Protein 7NXR (pdb70)

B-factor: mean 40.26, std 10.06, range [21.98, 93.6]

Secondary structure (DSSP, 8-state):
--EEE--STTSPPEEESS-HHHHHGGGGGS-TTTEEEE--HHHHHHHHHHTT-TT--GGG--GGGGTTS--HHHHHHHHHHHHTTTS-SS--TTPPPHHHHHHHHHHHHHHHHHT-PPP-SHHHHTSSHHHHHHHHHHHHHHHTTT-BS----SSS-SSPPTTS---TTTTTTBHHHHHHHHTT-S--TT-SS-PPP-HHHHHHHHHT-TTS--TTTSTHHHHHHHHHHHHHHHHHHHT----S--HHHHH-TT--HHHHHIIIIIHHHHHH-TT--HHHH-HHHHHHHHHTTTS--SHHHHHHHHHHHHHHHHHHT-----HHHHHHHHHHHHHHHHHHHHHHHSS-HHHHHHHHHHHHH---SHHHHHHHHHHS---EEEE--

Solvent-accessible surface area: 17104 Å² total; per-residue (Å²): 82,93,6,71,1,21,0,55,60,88,32,37,57,6,112,3,99,96,31,3,4,51,85,6,0,56,45,0,23,127,93,98,176,187,35,4,0,9,1,2,38,5,2,70,90,1,2,60,27,1,21,149,46,199,78,5,22,168,73,14,55,29,154,9,14,129,73,92,3,3,14,60,132,0,2,52,18,1,5,69,15,4,16,121,12,6,63,48,70,118,118,44,136,105,27,13,26,5,6,4,0,4,4,0,0,1,2,0,4,55,11,48,95,80,173,50,124,46,15,80,58,34,85,89,0,4,24,102,0,33,44,11,0,63,16,0,15,150,4,8,148,153,14,36,90,118,64,23,5,44,14,46,100,114,82,48,55,8,83,22,75,197,76,4,92,27,50,153,62,7,12,107,96,0,0,0,50,16,4,0,49,118,29,8,4,7,31,55,131,101,22,130,52,196,94,143,86,48,11,2,64,49,0,1,48,53,32,73,25,142,86,11,29,46,2,23,48,14,28,8,0,1,3,3,0,0,14,0,0,0,1,5,2,0,0,29,35,0,17,131,148,107,70,25,1,86,13,101,63,8,27,29,153,109,70,107,31,7,32,50,0,0,91,49,8,3,20,24,5,0,81,94,54,58,111,24,9,4,0,33,0,0,1,0,1,12,1,0,3,4,0,21,22,70,39,37,55,80,88,126,10,10,104,98,9,4,61,96,2,16,69,12,1,16,48,35,32,74,112,129,198,103,145,123,58,40,146,3,58,33,10,3,18,13,6,2,13,31,0,2,0,23,0,16,86,29,193,50,22,7,68,27,0,66,91,8,0,122,120,4,0,77,0,42,32,49,17,0,15,0,2,0,0,0,4,5,0,0,2,41,57,45,76,50,186

Structure (mmCIF, N/CA/C/O backbone):
data_7NXR
#
_entry.id   7NXR
#
_cell.length_a   55.16
_cell.length_b   55.16
_cell.length_c   224.9
_cell.angle_alpha   90
_cell.angle_beta   90
_cell.angle_gamma   120
#
_symmetry.space_group_name_H-M   'P 61'
#
loop_
_entity.id
_entity.type
_entity.pdbx_description
1 polymer 'Capsid vertex component 2'
2 water water
#
loop_
_atom_site.group_PDB
_atom_site.id
_atom_site.type_symbol
_atom_site.label_atom_id
_atom_site.label_alt_id
_atom_site.label_comp_id
_atom_site.label_asym_id
_atom_site.label_entity_id
_atom_site.label_seq_id
_atom_site.pdbx_PDB_ins_code
_atom_site.Cartn_x
_atom_site.Cartn_y
_atom_site.Cartn_z
_atom_site.occupancy
_atom_site.B_iso_or_equiv
_atom_site.auth_seq_id
_atom_site.auth_comp_id
_atom_site.auth_asym_id
_atom_site.auth_atom_id
_atom_site.pdbx_PDB_model_num
ATOM 1 N N . GLY A 1 3 ? -31.184 -9.276 -5.755 1 49.07 105 GLY A N 1
ATOM 2 C CA . GLY A 1 3 ? -31.819 -10.537 -5.387 1 49.54 105 GLY A CA 1
ATOM 3 C C . GLY A 1 3 ? -31.642 -10.906 -3.925 1 49.48 105 GLY A C 1
ATOM 4 O O . GLY A 1 3 ? -30.524 -10.893 -3.411 1 50.1 105 GLY A O 1
ATOM 5 N N . VAL A 1 4 ? -32.73 -11.263 -3.245 1 48.56 106 VAL A N 1
ATOM 6 C CA . VAL A 1 4 ? -32.676 -11.641 -1.835 1 48.29 106 VAL A CA 1
ATOM 7 C C . VAL A 1 4 ? -32.17 -13.09 -1.652 1 46.96 106 VAL A C 1
ATOM 8 O O . VAL A 1 4 ? -32.494 -13.962 -2.46 1 47.46 106 VAL A O 1
ATOM 12 N N . TYR A 1 5 ? -31.343 -13.337 -0.62 1 45.09 107 TYR A N 1
ATOM 13 C CA . TYR A 1 5 ? -30.825 -14.678 -0.318 1 43.82 107 TYR A CA 1
ATOM 14 C C . TYR A 1 5 ? -31.062 -15.057 1.145 1 42.57 107 TYR A C 1
ATOM 15 O O . TYR A 1 5 ? -31.29 -14.189 1.975 1 42.11 107 TYR A O 1
ATOM 24 N N . THR A 1 6 ? -30.991 -16.353 1.46 1 41.85 108 THR A N 1
ATOM 25 C CA . THR A 1 6 ? -31.257 -16.883 2.792 1 41.64 108 THR A CA 1
ATOM 26 C C . THR A 1 6 ? -30.015 -17.37 3.538 1 40.03 108 THR A C 1
ATOM 27 O O . THR A 1 6 ? -29.151 -18.014 2.944 1 39.9 108 THR A O 1
ATOM 31 N N . VAL A 1 7 ? -29.938 -17.07 4.851 1 38.64 109 VAL A N 1
ATOM 32 C CA . VAL A 1 7 ? -28.867 -17.52 5.74 1 37.86 109 VAL A CA 1
ATOM 33 C C . VAL A 1 7 ? -29.437 -18.025 7.076 1 37.56 109 VAL A C 1
ATOM 34 O O . VAL A 1 7 ? -30.478 -17.564 7.537 1 37.37 109 VAL A O 1
ATOM 38 N N . THR A 1 8 ? -28.745 -18.972 7.699 1 37.31 110 THR A N 1
ATOM 39 C CA . THR A 1 8 ? -29.083 -19.451 9.032 1 37.53 110 THR A CA 1
ATOM 40 C C . THR A 1 8 ? -27.781 -19.402 9.807 1 37.26 110 THR A C 1
ATOM 41 O O . THR A 1 8 ? -26.757 -19.9 9.339 1 37.71 110 THR A O 1
ATOM 45 N N . VAL A 1 9 ? -27.794 -18.737 10.947 1 36.69 111 VAL A N 1
ATOM 46 C CA . VAL A 1 9 ? -26.594 -18.518 11.733 1 37.18 111 VAL A CA 1
ATOM 47 C C . VAL A 1 9 ? -26.283 -19.652 12.709 1 37.39 111 VAL A C 1
ATOM 48 O O . VAL A 1 9 ? -25.119 -20.029 12.871 1 37.27 111 VAL A O 1
ATOM 52 N N . TYR A 1 10 ? -27.321 -20.206 13.343 1 37.52 112 TYR A N 1
ATOM 53 C CA . TYR A 1 10 ? -27.145 -21.226 14.366 1 38.43 112 TYR A CA 1
ATOM 54 C C . TYR A 1 10 ? -28.091 -22.422 14.135 1 39.15 112 TYR A C 1
ATOM 55 O O . TYR A 1 10 ? -29.209 -22.224 13.665 1 38.5 112 TYR A O 1
ATOM 64 N N . PRO A 1 11 ? -27.662 -23.672 14.42 1 40.27 113 PRO A N 1
ATOM 65 C CA . PRO A 1 11 ? -28.542 -24.829 14.151 1 41.2 113 PRO A CA 1
ATOM 66 C C . PRO A 1 11 ? -29.877 -24.817 14.898 1 41.84 113 PRO A C 1
ATOM 67 O O . PRO A 1 11 ? -29.926 -24.603 16.109 1 41.49 113 PRO A O 1
ATOM 71 N N . GLY A 1 12 ? -30.956 -25.008 14.144 1 42.57 114 GLY A N 1
ATOM 72 C CA . GLY A 1 12 ? -32.31 -24.977 14.679 1 43.65 114 GLY A CA 1
ATOM 73 C C . GLY A 1 12 ? -32.939 -23.592 14.676 1 44.59 114 GLY A C 1
ATOM 74 O O . GLY A 1 12 ? -34.161 -23.462 14.725 1 45.35 114 GLY A O 1
ATOM 75 N N . ASP A 1 13 ? -32.112 -22.538 14.638 1 44.32 115 ASP A N 1
ATOM 76 C CA . ASP A 1 13 ? -32.58 -21.155 14.639 1 44.2 115 ASP A CA 1
ATOM 77 C C . ASP A 1 13 ? -33.314 -20.782 13.337 1 44.78 115 ASP A C 1
ATOM 78 O O . ASP A 1 13 ? -33.191 -21.495 12.341 1 44.87 115 ASP A O 1
ATOM 83 N N . PRO A 1 14 ? -34.104 -19.684 13.315 1 45.26 116 PRO A N 1
ATOM 84 C CA . PRO A 1 14 ? -34.811 -19.328 12.078 1 45.68 116 PRO A CA 1
ATOM 85 C C . PRO A 1 14 ? -33.88 -18.869 10.959 1 45.92 116 PRO A C 1
ATOM 86 O O . PRO A 1 14 ? -32.762 -18.422 11.204 1 45.8 116 PRO A O 1
ATOM 90 N N . ALA A 1 15 ? -34.34 -19.012 9.724 1 46.12 117 ALA A N 1
ATOM 91 C CA . ALA A 1 15 ? -33.598 -18.552 8.557 1 46.64 117 ALA A CA 1
ATOM 92 C C . ALA A 1 15 ? -33.992 -17.092 8.283 1 46.75 117 ALA A C 1
ATOM 93 O O . ALA A 1 15 ? -35.127 -16.687 8.554 1 47.44 117 ALA A O 1
ATOM 95 N N . PHE A 1 16 ? -33.053 -16.295 7.778 1 45.72 118 PHE A N 1
ATOM 96 C CA . PHE A 1 16 ? -33.322 -14.897 7.461 1 45.25 118 PHE A CA 1
ATOM 97 C C . PHE A 1 16 ? -33.139 -14.643 5.975 1 44.69 118 PHE A C 1
ATOM 98 O O . PHE A 1 16 ? -32.245 -15.213 5.358 1 44.28 118 PHE A O 1
ATOM 106 N N . GLU A 1 17 ? -33.988 -13.798 5.401 1 44.57 119 GLU A N 1
ATOM 107 C CA . GLU A 1 17 ? -33.9 -13.432 3.996 1 45.12 119 GLU A CA 1
ATOM 108 C C . GLU A 1 17 ? -33.321 -12.027 3.978 1 44.85 119 GLU A C 1
ATOM 109 O O . GLU A 1 17 ? -33.894 -11.124 4.579 1 44.67 119 GLU A O 1
ATOM 115 N N . ILE A 1 18 ? -32.126 -11.862 3.401 1 44.54 120 ILE A N 1
ATOM 116 C CA . ILE A 1 18 ? -31.444 -10.571 3.414 1 44.81 120 ILE A CA 1
ATOM 117 C C . ILE A 1 18 ? -31.06 -10.072 2.027 1 44.57 120 ILE A C 1
ATOM 118 O O . ILE A 1 18 ? -30.837 -10.858 1.117 1 44.05 120 ILE A O 1
ATOM 123 N N . GLN A 1 19 ? -30.981 -8.756 1.873 1 45.29 121 GLN A N 1
ATOM 124 C CA . GLN A 1 19 ? -30.601 -8.142 0.606 1 46.33 121 GLN A CA 1
ATOM 125 C C . GLN A 1 19 ? -29.081 -8.051 0.553 1 46.63 121 GLN A C 1
ATOM 126 O O . GLN A 1 19 ? -28.493 -8.411 -0.457 1 47.13 121 GLN A O 1
ATOM 132 N N . AS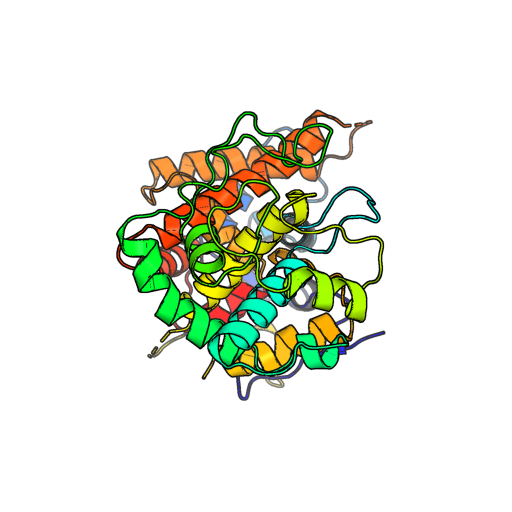P A 1 20 ? -28.435 -7.61 1.649 1 46.06 122 ASP A N 1
ATOM 133 C CA . ASP A 1 20 ? -26.975 -7.523 1.681 1 45.92 122 ASP A CA 1
ATOM 134 C C . ASP A 1 20 ? -26.378 -7.845 3.047 1 45.1 122 ASP A C 1
ATOM 135 O O . ASP A 1 20 ? -25.403 -8.595 3.124 1 46.59 122 ASP A O 1
ATOM 140 N N . SER A 1 21 ? -26.954 -7.301 4.119 1 42.61 123 SER A N 1
ATOM 141 C CA . SER A 1 21 ? -26.404 -7.478 5.454 1 40.88 123 SER A CA 1
ATOM 142 C C . SER A 1 21 ? -27.439 -7.965 6.474 1 39.25 123 SER A C 1
ATOM 143 O O . SER A 1 21 ? -28.509 -7.37 6.587 1 39.17 123 SER A O 1
ATOM 146 N N . LEU A 1 22 ? -27.11 -9.016 7.246 1 37.81 124 LEU A N 1
ATOM 147 C CA . LEU A 1 22 ? -28.02 -9.521 8.275 1 36.69 124 LEU A CA 1
ATOM 148 C C . LEU A 1 22 ? -28.292 -8.485 9.368 1 35.48 124 LEU A C 1
ATOM 149 O O . LEU A 1 22 ? -29.463 -8.195 9.594 1 35.41 124 LEU A O 1
ATOM 154 N N . PRO A 1 23 ? -27.277 -7.868 10.022 1 34.34 125 PRO A N 1
ATOM 155 C CA . PRO A 1 23 ? -27.588 -6.857 11.043 1 33.63 125 PRO A CA 1
ATOM 156 C C . PRO A 1 23 ? -28.374 -5.673 10.474 1 33.01 125 PRO A C 1
ATOM 157 O O . PRO A 1 23 ? -29.256 -5.192 11.161 1 33.24 125 PRO A O 1
ATOM 161 N N . GLN A 1 24 ? -28.126 -5.257 9.219 1 32.24 126 GLN A N 1
ATOM 162 C CA . GLN A 1 24 ? -28.889 -4.144 8.624 1 32.6 126 GLN A CA 1
ATOM 163 C C . GLN A 1 24 ? -30.367 -4.495 8.407 1 33.79 126 GLN A C 1
ATOM 164 O O . GLN A 1 24 ? -31.202 -3.606 8.409 1 34.54 126 GLN A O 1
ATOM 170 N N . LYS A 1 25 ? -30.683 -5.778 8.25 1 34.4 127 LYS A N 1
ATOM 171 C CA . LYS A 1 25 ? -32.042 -6.307 8.126 1 35.61 127 LYS A CA 1
ATOM 172 C C . LYS A 1 25 ? -32.713 -6.359 9.53 1 35.45 127 LYS A C 1
ATOM 173 O O . LYS A 1 25 ? -33.892 -6.029 9.668 1 35.82 127 LYS A O 1
ATOM 179 N N . ILE A 1 26 ? -31.953 -6.745 10.561 1 34.9 128 ILE A N 1
ATOM 180 C CA . ILE A 1 26 ? -32.452 -6.858 11.932 1 34.92 128 ILE A CA 1
ATOM 181 C C . ILE A 1 26 ? -32.729 -5.527 12.624 1 34.39 128 ILE A C 1
ATOM 182 O O . ILE A 1 26 ? -33.814 -5.375 13.189 1 34.22 128 ILE A O 1
ATOM 187 N N . TRP A 1 27 ? -31.75 -4.586 12.641 1 33.82 129 TRP A N 1
ATOM 188 C CA . TRP A 1 27 ? -31.91 -3.334 13.391 1 34.17 129 TRP A CA 1
ATOM 189 C C . TRP A 1 27 ? -33.253 -2.603 13.187 1 34.8 129 TRP A C 1
ATOM 190 O O . TRP A 1 27 ? -33.844 -2.236 14.202 1 34.17 129 TRP A O 1
ATOM 201 N N . PRO A 1 28 ? -33.794 -2.414 11.959 1 35.32 130 PRO A N 1
ATOM 202 C CA . PRO A 1 28 ? -35.074 -1.69 11.84 1 35.7 130 PRO A CA 1
ATOM 203 C C . PRO A 1 28 ? -36.258 -2.373 12.532 1 36.23 130 PRO A C 1
ATOM 204 O O . PRO A 1 28 ? -37.168 -1.689 12.989 1 36.43 130 PRO A O 1
ATOM 208 N N . MET A 1 29 ? -36.216 -3.7 12.664 1 36.36 131 MET A N 1
ATOM 209 C CA . MET A 1 29 ? -37.254 -4.472 13.346 1 36.95 131 MET A CA 1
ATOM 210 C C . MET A 1 29 ? -37.296 -4.214 14.863 1 36.84 131 MET A C 1
ATOM 211 O O . MET A 1 29 ? -38.309 -4.521 15.494 1 36.85 131 MET A O 1
ATOM 216 N N . LEU A 1 30 ? -36.215 -3.648 15.44 1 36.19 132 LEU A N 1
ATOM 217 C CA . LEU A 1 30 ? -36.122 -3.339 16.871 1 36.48 132 LEU A CA 1
ATOM 218 C C . LEU A 1 30 ? -36.712 -1.962 17.242 1 36.86 132 LEU A C 1
ATOM 219 O O . LEU A 1 30 ? -36.66 -1.57 18.412 1 36.67 132 LEU A O 1
ATOM 224 N N . TYR A 1 31 ? -37.292 -1.24 16.268 1 37.03 133 TYR A N 1
ATOM 225 C CA . TYR A 1 31 ? -37.871 0.073 16.533 1 37.67 133 TYR A CA 1
ATOM 226 C C . TYR A 1 31 ? -39.367 0.123 16.158 1 38.93 133 TYR A C 1
ATOM 227 O O . TYR A 1 31 ? -39.87 1.175 15.78 1 38.82 133 TYR A O 1
ATOM 236 N N . LEU A 1 32 ? -40.067 -1.012 16.274 1 40.13 134 LEU A N 1
ATOM 237 C CA . LEU A 1 32 ? -41.492 -1.115 15.956 1 42.25 134 LEU A CA 1
ATOM 238 C C . LEU A 1 32 ? -42.38 -1.223 17.212 1 43.86 134 LEU A C 1
ATOM 239 O O . LEU A 1 32 ? -43.53 -1.633 17.094 1 44.5 134 LEU A O 1
ATOM 244 N N . HIS A 1 33 ? -41.853 -0.893 18.406 1 44.23 135 HIS A N 1
ATOM 245 C CA . HIS A 1 33 ? -42.607 -0.952 19.672 1 45.31 135 HIS A CA 1
ATOM 246 C C . HIS A 1 33 ? -42.052 0.117 20.629 1 45.72 135 HIS A C 1
ATOM 247 O O . HIS A 1 33 ? -41.937 -0.127 21.83 1 45.93 135 HIS A O 1
ATOM 254 N N . GLN A 1 34 ? -41.692 1.295 20.094 1 45.92 136 GLN A N 1
ATOM 255 C CA . GLN A 1 34 ? -40.989 2.375 20.78 1 46.7 136 GLN A CA 1
ATOM 256 C C . GLN A 1 34 ? -41.67 2.965 22.015 1 47.86 136 GLN A C 1
ATOM 257 O O . GLN A 1 34 ? -41.001 3.656 22.786 1 47.7 136 GLN A O 1
ATOM 263 N N . GLN A 1 35 ? -42.961 2.689 22.224 1 48.29 137 GLN A N 1
ATOM 264 C CA . GLN A 1 35 ? -43.641 3.144 23.438 1 49.14 137 GLN A CA 1
ATOM 265 C C . GLN A 1 35 ? -43.604 2.074 24.559 1 48.43 137 GLN A C 1
ATOM 266 O O . GLN A 1 35 ? -43.895 2.39 25.707 1 48.9 137 GLN A O 1
ATOM 272 N N . ARG A 1 36 ? -43.243 0.817 24.228 1 47.11 138 ARG A N 1
ATOM 273 C CA . ARG A 1 36 ? -43.109 -0.274 25.184 1 46.21 138 ARG A CA 1
ATOM 274 C C . ARG A 1 36 ? -41.618 -0.478 25.489 1 44.2 138 ARG A C 1
ATOM 275 O O . ARG A 1 36 ? -41.234 -0.502 26.66 1 44.12 138 ARG A O 1
ATOM 283 N N . TRP A 1 37 ? -40.782 -0.661 24.44 1 41.83 139 TRP A N 1
ATOM 284 C CA . TRP A 1 37 ? -39.36 -0.91 24.641 1 40.4 139 TRP A CA 1
ATOM 285 C C . TRP A 1 37 ? -38.439 -0.41 23.514 1 38.18 139 TRP A C 1
ATOM 286 O O . TRP A 1 37 ? -38.865 -0.212 22.376 1 37.79 139 TRP A O 1
ATOM 297 N N . LEU A 1 38 ? -37.15 -0.257 23.847 1 36.64 140 LEU A N 1
ATOM 298 C CA . LEU A 1 38 ? -36.093 0.112 22.908 1 35 140 LEU A CA 1
ATOM 299 C C . LEU A 1 38 ? -34.927 -0.885 23.034 1 33.51 140 LEU A C 1
ATOM 300 O O . LEU A 1 38 ? -34.735 -1.492 24.099 1 32.56 140 LEU A O 1
ATOM 305 N N . PRO A 1 39 ? -34.148 -1.087 21.955 1 32.51 141 PRO A N 1
ATOM 306 C CA . PRO A 1 39 ? -33 -2.005 22.058 1 31.92 141 PRO A CA 1
ATOM 307 C C . PRO A 1 39 ? -31.819 -1.382 22.818 1 31.72 141 PRO A C 1
ATOM 308 O O . PRO A 1 39 ? -31.547 -0.204 22.681 1 31.97 141 PRO A O 1
ATOM 312 N N . SER A 1 40 ? -31.126 -2.179 23.641 1 31.19 142 SER A N 1
ATOM 313 C CA . SER A 1 40 ? -29.936 -1.764 24.381 1 31.03 142 SER A CA 1
ATOM 314 C C . SER A 1 40 ? -28.817 -2.678 23.861 1 30.92 142 SER A C 1
ATOM 315 O O . SER A 1 40 ? -28.977 -3.896 23.857 1 30.95 142 SER A O 1
ATOM 318 N N . TYR A 1 41 ? -27.705 -2.1 23.393 1 30.81 143 TYR A N 1
ATOM 319 C CA . TYR A 1 41 ? -26.687 -2.88 22.695 1 31.26 143 TYR A CA 1
ATOM 320 C C . TYR A 1 41 ? -25.448 -3.323 23.504 1 32.07 143 TYR A C 1
ATOM 321 O O . TYR A 1 41 ? -24.583 -3.98 22.93 1 32.5 143 TYR A O 1
ATOM 330 N N . GLY A 1 42 ? -25.393 -3.042 24.801 1 32.53 144 GLY A N 1
ATOM 331 C CA . GLY A 1 42 ? -24.277 -3.501 25.632 1 32.99 144 GLY A CA 1
ATOM 332 C C . GLY A 1 42 ? -23.331 -2.431 26.148 1 32.84 144 GLY A C 1
ATOM 333 O O . GLY A 1 42 ? -23.421 -1.28 25.734 1 32.7 144 GLY A O 1
ATOM 334 N N . PRO A 1 43 ? -22.329 -2.838 26.966 1 32.54 145 PRO A N 1
ATOM 335 C CA . PRO A 1 43 ? -21.408 -1.863 27.578 1 32.35 145 PRO A CA 1
ATOM 336 C C . PRO A 1 43 ? -20.577 -1.006 26.623 1 31.44 145 PRO A C 1
ATOM 337 O O . PRO A 1 43 ? -20.601 0.21 26.768 1 31.26 145 PRO A O 1
ATOM 341 N N . TRP A 1 44 ? -19.844 -1.611 25.673 1 30.59 146 TRP A N 1
ATOM 342 C CA . TRP A 1 44 ? -19.038 -0.861 24.712 1 30.71 146 TRP A CA 1
ATOM 343 C C . TRP A 1 44 ? -19.932 0.096 23.899 1 29.95 146 TRP A C 1
ATOM 344 O O . TRP A 1 44 ? -19.576 1.256 23.711 1 30.06 146 TRP A O 1
ATOM 355 N N . HIS A 1 45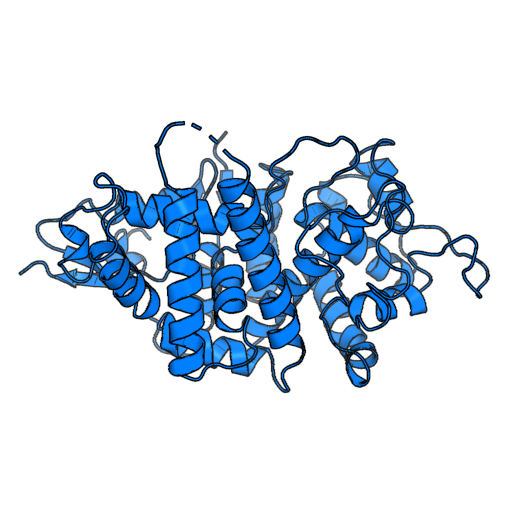 ? -21.114 -0.369 23.493 1 29.08 147 HIS A N 1
ATOM 356 C CA . HIS A 1 45 ? -22.034 0.455 22.706 1 28.82 147 HIS A CA 1
ATOM 357 C C . HIS A 1 45 ? -22.591 1.647 23.481 1 29.15 147 HIS A C 1
ATOM 358 O O . HIS A 1 45 ? -22.689 2.729 22.921 1 28.69 147 HIS A O 1
ATOM 365 N N . ILE A 1 46 ? -22.884 1.469 24.779 1 29.36 148 ILE A N 1
ATOM 366 C CA . ILE A 1 46 ? -23.373 2.547 25.614 1 30.19 148 ILE A CA 1
ATOM 367 C C . ILE A 1 46 ? -22.286 3.613 25.828 1 30.73 148 ILE A C 1
ATOM 368 O O . ILE A 1 46 ? -22.578 4.799 25.71 1 31.12 148 ILE A O 1
ATOM 373 N N . ARG A 1 47 ? -21.033 3.199 26.062 1 30.93 149 ARG A N 1
ATOM 374 C CA . ARG A 1 47 ? -19.934 4.15 26.232 1 32.35 149 ARG A CA 1
ATOM 375 C C . ARG A 1 47 ? -19.643 4.867 24.917 1 32.71 149 ARG A C 1
ATOM 376 O O . ARG A 1 47 ? -19.415 6.076 24.925 1 32.7 149 ARG A O 1
ATOM 384 N N . PHE A 1 48 ? -19.683 4.133 23.789 1 32.97 150 PHE A N 1
ATOM 385 C CA . PHE A 1 48 ? -19.461 4.705 22.452 1 33.99 150 PHE A CA 1
ATOM 386 C C . PHE A 1 48 ? -20.514 5.766 22.174 1 34.84 150 PHE A C 1
ATOM 387 O O . PHE A 1 48 ? -20.166 6.856 21.739 1 34.97 150 PHE A O 1
ATOM 395 N N . THR A 1 49 ? -21.791 5.441 22.43 1 35.49 151 THR A N 1
ATOM 396 C CA . THR A 1 49 ? -22.899 6.347 22.177 1 37.42 151 THR A CA 1
ATOM 397 C C . THR A 1 49 ? -22.797 7.573 23.064 1 39.54 151 THR A C 1
ATOM 398 O O . THR A 1 49 ? -22.947 8.689 22.574 1 39.71 151 THR A O 1
ATOM 402 N N . SER A 1 50 ? -22.475 7.362 24.349 1 40.9 152 SER A N 1
ATOM 403 C CA . SER A 1 50 ? -22.303 8.411 25.349 1 43.15 152 SER A CA 1
ATOM 404 C C . SER A 1 50 ? -21.191 9.377 24.966 1 45.17 152 SER A C 1
ATOM 405 O O . SER A 1 50 ? -21.373 10.587 25.085 1 45.57 152 SER A O 1
ATOM 408 N N . SER A 1 51 ? -20.049 8.858 24.506 1 46.22 153 SER A N 1
ATOM 409 C CA . SER A 1 51 ? -18.939 9.716 24.107 1 48.24 153 SER A CA 1
ATOM 410 C C . SER A 1 51 ? -19.194 10.391 22.758 1 49.54 153 SER A C 1
ATOM 411 O O . SER A 1 51 ? -18.736 11.515 22.555 1 49.86 153 SER A O 1
ATOM 414 N N . ALA A 1 52 ? -19.959 9.74 21.859 1 50.06 154 ALA A N 1
ATOM 415 C CA . ALA A 1 52 ? -20.327 10.344 20.576 1 51.29 154 ALA A CA 1
ATOM 416 C C . ALA A 1 52 ? -21.27 11.537 20.808 1 52.57 154 ALA A C 1
ATOM 417 O O . ALA A 1 52 ? -21.184 12.521 20.083 1 53.05 154 ALA A O 1
ATOM 419 N N . MET A 1 53 ? -22.145 11.467 21.83 1 52.92 155 MET A N 1
ATOM 420 C CA . MET A 1 53 ? -23.052 12.573 22.147 1 53.92 155 MET A CA 1
ATOM 421 C C . MET A 1 53 ? -22.331 13.803 22.759 1 55.04 155 MET A C 1
ATOM 422 O O . MET A 1 53 ? -22.941 14.863 22.887 1 55.09 155 MET A O 1
ATOM 427 N N . GLN A 1 54 ? -21.043 13.664 23.119 1 55.6 156 GLN A N 1
ATOM 428 C CA . GLN A 1 54 ? -20.226 14.752 23.656 1 56.8 156 GLN A CA 1
ATOM 429 C C . GLN A 1 54 ? -19.294 15.36 22.579 1 57.53 156 GLN A C 1
ATOM 430 O O . GLN A 1 54 ? -18.794 16.467 22.775 1 57.7 156 GLN A O 1
ATOM 436 N N . LEU A 1 55 ? -19.049 14.638 21.459 1 57.73 157 LEU A N 1
ATOM 437 C CA . LEU A 1 55 ? -18.19 15.105 20.371 1 58.51 157 LEU A CA 1
ATOM 438 C C . LEU A 1 55 ? -18.798 16.31 19.659 1 59.14 157 LEU A C 1
ATOM 439 O O . LEU A 1 55 ? -19.969 16.284 19.28 1 59.31 157 LEU A O 1
ATOM 444 N N . ARG A 1 56 ? -17.996 17.368 19.493 1 59.29 158 ARG A N 1
ATOM 445 C CA . ARG A 1 56 ? -18.403 18.624 18.865 1 59.87 158 ARG A CA 1
ATOM 446 C C . ARG A 1 56 ? -18.793 18.46 17.395 1 59.67 158 ARG A C 1
ATOM 447 O O . ARG A 1 56 ? -19.818 18.99 16.977 1 60.02 158 ARG A O 1
ATOM 455 N N . ASN A 1 57 ? -17.992 17.723 16.617 1 59.06 159 ASN A N 1
ATOM 456 C CA . ASN A 1 57 ? -18.249 17.528 15.188 1 58.94 159 ASN A CA 1
ATOM 457 C C . ASN A 1 57 ? -19.269 16.432 14.862 1 57.68 159 ASN A C 1
ATOM 458 O O . ASN A 1 57 ? -19.594 16.251 13.687 1 57.66 159 ASN A O 1
ATOM 463 N N . PHE A 1 58 ? -19.739 15.678 15.868 1 56.27 160 PHE A N 1
ATOM 464 C CA . PHE A 1 58 ? -20.657 14.567 15.638 1 55.34 160 PHE A CA 1
ATOM 465 C C . PHE A 1 58 ? -21.893 14.93 14.83 1 53.94 160 PHE A C 1
ATOM 466 O O . PHE A 1 58 ? -22.589 15.891 15.163 1 54.32 160 PHE A O 1
ATOM 474 N N . PRO A 1 59 ? -22.164 14.175 13.745 1 52.09 161 PRO A N 1
ATOM 475 C CA . PRO A 1 59 ? -23.33 14.485 12.908 1 50.78 161 PRO A CA 1
ATOM 476 C C . PRO A 1 59 ? -24.635 14.491 13.69 1 49.55 161 PRO A C 1
ATOM 477 O O . PRO A 1 59 ? -24.894 13.592 14.482 1 49.54 161 PRO A O 1
ATOM 481 N N . ARG A 1 60 ? -25.438 15.535 13.482 1 48.18 162 ARG A N 1
ATOM 482 C CA . ARG A 1 60 ? -26.71 15.721 14.165 1 47.2 162 ARG A CA 1
ATOM 483 C C . ARG A 1 60 ? -27.75 14.676 13.787 1 45.95 162 ARG A C 1
ATOM 484 O O . ARG A 1 60 ? -28.575 14.315 14.622 1 46.29 162 ARG A O 1
ATOM 492 N N . SER A 1 61 ? -27.684 14.143 12.559 1 44.39 163 SER A N 1
ATOM 493 C CA . SER A 1 61 ? -28.598 13.096 12.107 1 43.86 163 SER A CA 1
ATOM 494 C C . SER A 1 61 ? -28.478 11.806 12.919 1 43.41 163 SER A C 1
ATOM 495 O O . SER A 1 61 ? -29.421 11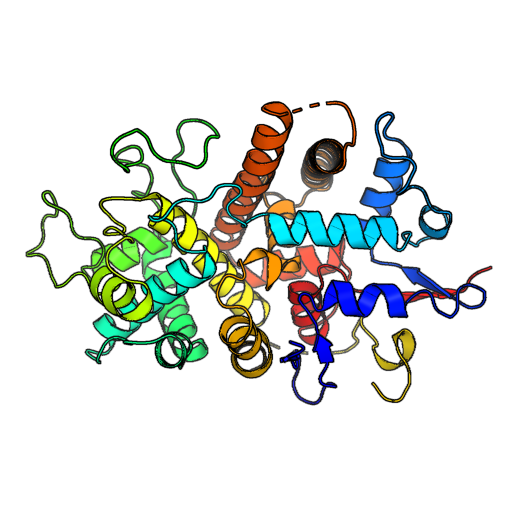.018 12.931 1 43.49 163 SER A O 1
ATOM 498 N N . LEU A 1 62 ? -27.323 11.576 13.57 1 42.89 164 LEU A N 1
ATOM 499 C CA . LEU A 1 62 ? -27.102 10.382 14.391 1 43.19 164 LEU A CA 1
ATOM 500 C C . LEU A 1 62 ? -27.353 10.658 15.894 1 44.24 164 LEU A C 1
ATOM 501 O O . LEU A 1 62 ? -26.918 9.87 16.736 1 44.22 164 LEU A O 1
ATOM 506 N N . ARG A 1 63 ? -28.042 11.766 16.234 1 44.75 165 ARG A N 1
ATOM 507 C CA . ARG A 1 63 ? -28.274 12.131 17.629 1 45.77 165 ARG A CA 1
ATOM 508 C C . ARG A 1 63 ? -29.717 11.938 18.123 1 46.23 165 ARG A C 1
ATOM 509 O O . ARG A 1 63 ? -30.189 12.72 18.955 1 46.7 165 ARG A O 1
ATOM 517 N N . GLY A 1 64 ? -30.379 10.88 17.659 1 45.88 166 GLY A N 1
ATOM 518 C CA . GLY A 1 64 ? -31.751 10.564 18.05 1 45.95 166 GLY A CA 1
ATOM 519 C C . GLY A 1 64 ? -31.948 10.317 19.538 1 45.92 166 GLY A C 1
ATOM 520 O O . GLY A 1 64 ? -31 9.964 20.246 1 45.77 166 GLY A O 1
ATOM 521 N N . GLN A 1 65 ? -33.196 10.496 20.021 1 45.63 167 GLN A N 1
ATOM 522 C CA . GLN A 1 65 ? -33.585 10.332 21.432 1 46.01 167 GLN A CA 1
ATOM 523 C C . GLN A 1 65 ? -33.167 9.007 22.07 1 44.88 167 GLN A C 1
ATOM 524 O O . GLN A 1 65 ? -32.817 8.984 23.257 1 45.07 167 GLN A O 1
ATOM 530 N N . ALA A 1 66 ? -33.226 7.907 21.301 1 43.65 168 ALA A N 1
ATOM 531 C CA . ALA A 1 66 ? -32.865 6.576 21.801 1 43.41 168 ALA A CA 1
ATOM 532 C C . ALA A 1 66 ? -31.469 6.528 22.435 1 42.78 168 ALA A C 1
ATOM 533 O O . ALA A 1 66 ? -31.296 5.842 23.437 1 42.89 168 ALA A O 1
ATOM 535 N N . ASN A 1 67 ? -30.519 7.339 21.932 1 42.21 169 ASN A N 1
ATOM 536 C CA . ASN A 1 67 ? -29.149 7.454 22.455 1 42.4 169 ASN A CA 1
ATOM 537 C C . ASN A 1 67 ? -29.099 7.804 23.95 1 43.1 169 ASN A C 1
ATOM 538 O O . ASN A 1 67 ? -28.143 7.452 24.64 1 43.38 169 ASN A O 1
ATOM 543 N N . PHE A 1 68 ? -30.138 8.49 24.449 1 43.13 170 PHE A N 1
ATOM 544 C CA . PHE A 1 68 ? -30.233 8.907 25.851 1 43.22 170 PHE A CA 1
ATOM 545 C C . PHE A 1 68 ? -31.145 8.012 26.705 1 42.48 170 PHE A C 1
ATOM 546 O O . PHE A 1 68 ? -31.345 8.305 27.882 1 42.75 170 PHE A O 1
ATOM 554 N N . GLN A 1 69 ? -31.666 6.917 26.133 1 41.29 171 GLN A N 1
ATOM 555 C CA . GLN A 1 69 ? -32.567 5.998 26.809 1 40.69 171 GLN A CA 1
ATOM 556 C C . GLN A 1 69 ? -31.944 4.593 26.907 1 39.4 171 GLN A C 1
ATOM 557 O O . GLN A 1 69 ? -32.655 3.601 26.709 1 39.81 171 GLN A O 1
ATOM 563 N N . ASN A 1 70 ? -30.622 4.511 27.222 1 37.5 172 ASN A N 1
ATOM 564 C CA . ASN A 1 70 ? -29.849 3.248 27.26 1 35.77 172 ASN A CA 1
ATOM 565 C C . ASN A 1 70 ? -29.849 2.522 25.894 1 34.84 172 ASN A C 1
ATOM 566 O O . ASN A 1 70 ? -29.507 1.351 25.806 1 34.37 172 ASN A O 1
ATOM 571 N N . SER A 1 71 ? -30.24 3.223 24.84 1 34.2 173 SER A N 1
ATOM 572 C CA . SER A 1 71 ? -30.406 2.678 23.52 1 34.07 173 SER A CA 1
ATOM 573 C C . SER A 1 71 ? -29.526 3.443 22.507 1 33.83 173 SER A C 1
ATOM 574 O O . SER A 1 71 ? -28.682 4.252 22.881 1 33.92 173 SER A O 1
ATOM 577 N N . MET A 1 72 ? -29.701 3.152 21.229 1 33.65 174 MET A N 1
ATOM 578 C CA . MET A 1 72 ? -29.042 3.85 20.142 1 33.7 174 MET A CA 1
ATOM 579 C C . MET A 1 72 ? -30.128 4.119 19.133 1 32.97 174 MET A C 1
ATOM 580 O O . MET A 1 72 ? -30.974 3.254 18.92 1 33.07 174 MET A O 1
ATOM 585 N N . SER A 1 73 ? -30.086 5.275 18.45 1 32.23 175 SER A N 1
ATOM 586 C CA . SER A 1 73 ? -31.047 5.536 17.381 1 32.57 175 SER A CA 1
ATOM 587 C C . SER A 1 73 ? -30.781 4.546 16.229 1 32.1 175 SER A C 1
ATOM 588 O O . SER A 1 73 ? -29.676 3.998 16.12 1 31.53 175 SER A O 1
ATOM 591 N N . LEU A 1 74 ? -31.79 4.273 15.409 1 32.42 176 LEU A N 1
ATOM 592 C CA . LEU A 1 74 ? -31.637 3.366 14.275 1 33.31 176 LEU A CA 1
ATOM 593 C C . LEU A 1 74 ? -30.558 3.893 13.312 1 33.73 176 LEU A C 1
ATOM 594 O O . LEU A 1 74 ? -29.745 3.112 12.823 1 33.62 176 LEU A O 1
ATOM 599 N N . LYS A 1 75 ? -30.503 5.224 13.118 1 33.7 177 LYS A N 1
ATOM 600 C CA . LYS A 1 75 ? -29.498 5.816 12.247 1 33.96 177 LYS A CA 1
ATOM 601 C C . LYS A 1 75 ? -28.081 5.585 12.78 1 33.03 177 LYS A C 1
ATOM 602 O O . LYS A 1 75 ? -27.199 5.27 11.989 1 32.67 177 LYS A O 1
ATOM 608 N N . LEU A 1 76 ? -27.863 5.737 14.107 1 31.83 178 LEU A N 1
ATOM 609 C CA . LEU A 1 76 ? -26.547 5.513 14.695 1 31.42 178 LEU A CA 1
ATOM 610 C C . LEU A 1 76 ? -26.096 4.043 14.616 1 30.71 178 LEU A C 1
ATOM 611 O O . LEU A 1 76 ? -24.956 3.8 14.199 1 30.29 178 LEU A O 1
ATOM 616 N N . ILE A 1 77 ? -26.96 3.072 14.982 1 30.16 179 ILE A N 1
ATOM 617 C CA . ILE A 1 77 ? -26.557 1.656 14.891 1 30.42 179 ILE A CA 1
ATOM 618 C C . ILE A 1 77 ? -26.339 1.252 13.413 1 30.09 179 ILE A C 1
ATOM 619 O O . ILE A 1 77 ? -25.438 0.473 13.128 1 30.23 179 ILE A O 1
ATOM 624 N N . THR A 1 78 ? -27.102 1.838 12.48 1 29.69 180 THR A N 1
ATOM 625 C CA . THR A 1 78 ? -26.924 1.562 11.054 1 30.49 180 THR A CA 1
ATOM 626 C C . THR A 1 78 ? -25.58 2.125 10.594 1 30.41 180 THR A C 1
ATOM 627 O O . THR A 1 78 ? -24.834 1.438 9.894 1 31.34 180 THR A O 1
ATOM 631 N N . ALA A 1 79 ? -25.25 3.35 11.022 1 29.17 181 ALA A N 1
ATOM 632 C CA . ALA A 1 79 ? -24 3.981 10.624 1 29.51 181 ALA A CA 1
ATOM 633 C C . ALA A 1 79 ? -22.811 3.201 11.178 1 28.72 181 ALA A C 1
ATOM 634 O O . ALA A 1 79 ? -21.861 2.934 10.444 1 27.57 181 ALA A O 1
ATOM 636 N N . LEU A 1 80 ? -22.893 2.789 12.451 1 28.19 182 LEU A N 1
ATOM 637 C CA . LEU A 1 80 ? -21.841 2.012 13.091 1 28.51 182 LEU A CA 1
ATOM 638 C C . LEU A 1 80 ? -21.67 0.67 12.4 1 28.98 182 LEU A C 1
ATOM 639 O O . LEU A 1 80 ? -20.543 0.29 12.098 1 29.68 182 LEU A O 1
ATOM 644 N N . THR A 1 81 ? -22.776 -0.009 12.078 1 28.87 183 THR A N 1
ATOM 645 C CA . THR A 1 81 ? -22.725 -1.288 11.376 1 29.85 183 THR A CA 1
ATOM 646 C C . THR A 1 81 ? -22.035 -1.129 10.005 1 30.14 183 THR A C 1
ATOM 647 O O . THR A 1 81 ? -21.199 -1.953 9.646 1 30.37 183 THR A O 1
ATOM 651 N N . ASP A 1 82 ? -22.332 -0.034 9.291 1 29.88 184 ASP A N 1
ATOM 652 C CA . ASP A 1 82 ? -21.721 0.268 8.002 1 30.52 184 ASP A CA 1
ATOM 653 C C . ASP A 1 82 ? -20.203 0.463 8.121 1 30.21 184 ASP A C 1
ATOM 654 O O . ASP A 1 82 ? -19.462 -0.176 7.384 1 29.47 184 ASP A O 1
ATOM 659 N N . VAL A 1 83 ? -19.746 1.298 9.073 1 30.08 185 VAL A N 1
ATOM 660 C CA . VAL A 1 83 ? -18.321 1.544 9.309 1 30.37 185 VAL A CA 1
ATOM 661 C C . VAL A 1 83 ? -17.551 0.249 9.611 1 29.79 185 VAL A C 1
ATOM 662 O O . VAL A 1 83 ? -16.497 0.008 9.02 1 28.85 185 VAL A O 1
ATOM 666 N N . ILE A 1 84 ? -18.079 -0.58 10.529 1 29.51 186 ILE A N 1
ATOM 667 C CA . ILE A 1 84 ? -17.418 -1.826 10.874 1 30.48 186 ILE A CA 1
ATOM 668 C C . ILE A 1 84 ? -17.403 -2.809 9.678 1 30.4 186 ILE A C 1
ATOM 669 O O . ILE A 1 84 ? -16.37 -3.408 9.381 1 30.16 186 ILE A O 1
ATOM 674 N N . SER A 1 85 ? -18.522 -2.918 8.965 1 30.37 187 SER A N 1
ATOM 675 C CA . SER A 1 85 ? -18.606 -3.803 7.81 1 31.28 187 SER A CA 1
ATOM 676 C C . SER A 1 85 ? -17.652 -3.389 6.696 1 30.95 187 SER A C 1
ATOM 677 O O . SER A 1 85 ? -17.154 -4.255 5.986 1 31.89 187 SER A O 1
ATOM 680 N N . ARG A 1 86 ? -17.332 -2.09 6.587 1 30.17 188 ARG A N 1
ATOM 681 C CA . ARG A 1 86 ? -16.429 -1.599 5.549 1 30.2 188 ARG A CA 1
ATOM 682 C C . ARG A 1 86 ? -14.948 -1.569 5.94 1 29.34 188 ARG A C 1
ATOM 683 O O . ARG A 1 86 ? -14.151 -1.099 5.141 1 29.6 188 ARG A O 1
ATOM 691 N N . ILE A 1 87 ? -14.573 -2.016 7.156 1 28.14 189 ILE A N 1
ATOM 692 C CA . ILE A 1 87 ? -13.175 -2.01 7.594 1 27.92 189 ILE A CA 1
ATOM 693 C C . ILE A 1 87 ? -12.211 -2.678 6.593 1 27.85 189 ILE A C 1
ATOM 694 O O . ILE A 1 87 ? -11.193 -2.084 6.234 1 27.9 189 ILE A O 1
ATOM 699 N N . SER A 1 88 ? -12.518 -3.908 6.163 1 27.85 190 SER A N 1
ATOM 700 C CA . SER A 1 88 ? -11.634 -4.64 5.254 1 27.96 190 SER A CA 1
ATOM 701 C C . SER A 1 88 ? -12.04 -4.568 3.785 1 28.71 190 SER A C 1
ATOM 702 O O . SER A 1 88 ? -11.634 -5.421 2.994 1 28.3 190 SER A O 1
ATOM 705 N N . LEU A 1 89 ? -12.893 -3.594 3.431 1 29.66 191 LEU A N 1
ATOM 706 C CA . LEU A 1 89 ? -13.359 -3.407 2.059 1 30.93 191 LEU A CA 1
ATOM 707 C C . LEU A 1 89 ? -12.341 -2.535 1.314 1 32.19 191 LEU A C 1
ATOM 708 O O . LEU A 1 89 ? -11.922 -1.519 1.837 1 31.41 191 LEU A O 1
ATOM 713 N N . ASP A 1 90 ? -11.923 -2.946 0.114 1 34.23 192 ASP A N 1
ATOM 714 C CA . ASP A 1 90 ? -10.97 -2.18 -0.694 1 37.06 192 ASP A CA 1
ATOM 715 C C . ASP A 1 90 ? -11.671 -0.873 -1.12 1 39.21 192 ASP A C 1
ATOM 716 O O . ASP A 1 90 ? -12.723 -0.955 -1.748 1 39.21 192 ASP A O 1
ATOM 721 N N . PHE A 1 91 ? -11.127 0.308 -0.765 1 41.34 193 PHE A N 1
ATOM 722 C CA . PHE A 1 91 ? -11.789 1.56 -1.163 1 44.44 193 PHE A CA 1
ATOM 723 C C . PHE A 1 91 ? -11.548 1.926 -2.64 1 45.65 193 PHE A C 1
ATOM 724 O O . PHE A 1 91 ? -12.291 2.741 -3.177 1 46 193 PHE A O 1
ATOM 732 N N . TYR A 1 92 ? -10.586 1.279 -3.315 1 46.18 194 TYR A N 1
ATOM 733 C CA . TYR A 1 92 ? -10.307 1.575 -4.726 1 46.75 194 TYR A CA 1
ATOM 734 C C . TYR A 1 92 ? -10.605 0.395 -5.663 1 45.65 194 TYR A C 1
ATOM 735 O O . TYR A 1 92 ? -10.753 -0.741 -5.216 1 45.75 194 TYR A O 1
ATOM 744 N N . SER A 1 93 ? -10.684 0.667 -6.968 1 44.09 195 SER A N 1
ATOM 745 C CA . SER A 1 93 ? -10.863 -0.379 -7.964 1 43.27 195 SER A CA 1
ATOM 746 C C . SER A 1 93 ? -9.46 -0.756 -8.457 1 41.28 195 SER A C 1
ATOM 747 O O . SER A 1 93 ? -8.68 0.137 -8.771 1 41.55 195 SER A O 1
ATOM 750 N N . ASP A 1 94 ? -9.137 -2.047 -8.519 1 38.79 196 ASP A N 1
ATOM 751 C CA . ASP A 1 94 ? -7.838 -2.486 -9.023 1 36.97 196 ASP A CA 1
ATOM 752 C C . ASP A 1 94 ? -8.021 -3.89 -9.544 1 35.35 196 ASP A C 1
ATOM 753 O O . ASP A 1 94 ? -8.383 -4.78 -8.776 1 35.09 196 ASP A O 1
ATOM 758 N N . LEU A 1 95 ? -7.779 -4.092 -10.856 1 33.96 197 LEU A N 1
ATOM 759 C CA . LEU A 1 95 ? -7.907 -5.402 -11.493 1 33.24 197 LEU A CA 1
ATOM 760 C C . LEU A 1 95 ? -7.027 -6.467 -10.813 1 32.49 197 LEU A C 1
ATOM 761 O O . LEU A 1 95 ? -7.374 -7.645 -10.843 1 33.14 197 LEU A O 1
ATOM 766 N N . ARG A 1 96 ? -5.899 -6.066 -10.225 1 31.39 198 ARG A N 1
ATOM 767 C CA . ARG A 1 96 ? -5.014 -7.018 -9.553 1 31.62 198 ARG A CA 1
ATOM 768 C C . ARG A 1 96 ? -5.538 -7.485 -8.187 1 31.47 198 ARG A C 1
ATOM 769 O O . ARG A 1 96 ? -5.039 -8.478 -7.664 1 31.2 198 ARG A O 1
ATOM 777 N N . HIS A 1 97 ? -6.542 -6.791 -7.621 1 31.1 199 HIS A N 1
ATOM 778 C CA . HIS A 1 97 ? -7.055 -7.076 -6.289 1 31.53 199 HIS A CA 1
ATOM 779 C C . HIS A 1 97 ? -8.203 -8.056 -6.189 1 31.55 199 HIS A C 1
ATOM 780 O O . HIS A 1 97 ? -9.194 -7.973 -6.906 1 31.46 199 HIS A O 1
ATOM 787 N N . LEU A 1 98 ? -8.08 -8.962 -5.245 1 31.3 200 LEU A N 1
ATOM 788 C CA . LEU A 1 98 ? -9.16 -9.855 -4.865 1 31.82 200 LEU A CA 1
ATOM 789 C C . LEU A 1 98 ? -9.699 -9.284 -3.53 1 31.6 200 LEU A C 1
ATOM 790 O O . LEU A 1 98 ? -8.962 -8.606 -2.801 1 32.45 200 LEU A O 1
ATOM 795 N N . SER A 1 99 ? -10.926 -9.642 -3.154 1 30.48 201 SER A N 1
ATOM 796 C CA . SER A 1 99 ? -11.435 -9.297 -1.826 1 30.42 201 SER A CA 1
ATOM 797 C C . SER A 1 99 ? -10.589 -10.112 -0.784 1 29.93 201 SER A C 1
ATOM 798 O O . SER A 1 99 ? -10.1 -11.206 -1.098 1 29.35 201 SER A O 1
ATOM 801 N N . ASP A 1 100 ? -10.448 -9.601 0.442 1 28.96 202 ASP A N 1
ATOM 802 C CA . ASP A 1 100 ? -9.657 -10.296 1.461 1 28.25 202 ASP A CA 1
ATOM 803 C C . ASP A 1 100 ? -10.151 -11.73 1.705 1 28.27 202 ASP A C 1
ATOM 804 O O . ASP A 1 100 ? -9.344 -12.652 1.806 1 29.09 202 ASP A O 1
ATOM 809 N N . THR A 1 101 ? -11.465 -11.926 1.616 1 27.88 203 THR A N 1
ATOM 810 C CA . THR A 1 101 ? -12.115 -13.212 1.769 1 28.41 203 THR A CA 1
ATOM 811 C C . THR A 1 101 ? -11.625 -14.202 0.698 1 28.59 203 THR A C 1
ATOM 812 O O . THR A 1 101 ? -11.232 -15.32 1.026 1 28.01 203 THR A O 1
ATOM 816 N N . MET A 1 102 ? -11.647 -13.79 -0.573 1 28.87 204 MET A N 1
ATOM 817 C CA . MET A 1 102 ? -11.242 -14.668 -1.664 1 29.69 204 MET A CA 1
ATOM 818 C C . MET A 1 102 ? -9.742 -14.97 -1.625 1 29.33 204 MET A C 1
ATOM 819 O O . MET A 1 102 ? -9.345 -16.089 -1.953 1 28.83 204 MET A O 1
ATOM 824 N N . SER A 1 103 ? -8.919 -13.998 -1.176 1 28.92 205 SER A N 1
ATOM 825 C CA . SER A 1 103 ? -7.483 -14.248 -1.043 1 29.15 205 SER A CA 1
ATOM 826 C C . SER A 1 103 ? -7.212 -15.311 0.032 1 29.12 205 SER A C 1
ATOM 827 O O . SER A 1 103 ? -6.436 -16.232 -0.218 1 28.55 205 SER A O 1
ATOM 830 N N . ALA A 1 104 ? -7.924 -15.235 1.177 1 29.28 206 ALA A N 1
ATOM 831 C CA . ALA A 1 104 ? -7.812 -16.207 2.272 1 29.85 206 ALA A CA 1
ATOM 832 C C . ALA A 1 104 ? -8.255 -17.59 1.793 1 30.38 206 ALA A C 1
ATOM 833 O O . ALA A 1 104 ? -7.6 -18.585 2.106 1 29.73 206 ALA A O 1
ATOM 835 N N . LEU A 1 105 ? -9.348 -17.642 1.006 1 30.76 207 LEU A N 1
ATOM 836 C CA . LEU A 1 105 ? -9.887 -18.89 0.476 1 31.05 207 LEU A CA 1
ATOM 837 C C . LEU A 1 105 ? -8.937 -19.555 -0.513 1 31.09 207 LEU A C 1
ATOM 838 O O . LEU A 1 105 ? -8.824 -20.773 -0.506 1 30.87 207 LEU A O 1
ATOM 843 N N . CYS A 1 106 ? -8.212 -18.763 -1.316 1 31.43 208 CYS A N 1
ATOM 844 C CA . CYS A 1 106 ? -7.239 -19.306 -2.26 1 32.17 208 CYS A CA 1
ATOM 845 C C . CYS A 1 106 ? -6.024 -19.85 -1.507 1 32.49 208 CYS A C 1
ATOM 846 O O . CYS A 1 106 ? -5.524 -20.916 -1.853 1 32.31 208 CYS A O 1
ATOM 849 N N . LEU A 1 107 ? -5.57 -19.128 -0.469 1 32.61 209 LEU A N 1
ATOM 850 C CA . LEU A 1 107 ? -4.441 -19.535 0.363 1 33.04 209 LEU A CA 1
ATOM 851 C C . LEU A 1 107 ? -4.769 -20.839 1.101 1 33.39 209 LEU A C 1
ATOM 852 O O . LEU A 1 107 ? -3.951 -21.757 1.099 1 34.12 209 LEU A O 1
ATOM 857 N N . ILE A 1 108 ? -5.965 -20.929 1.71 1 32.56 210 ILE A N 1
ATOM 858 C CA . ILE A 1 108 ? -6.326 -22.097 2.506 1 32.58 210 ILE A CA 1
ATOM 859 C C . ILE A 1 108 ? -6.602 -23.343 1.636 1 31.92 210 ILE A C 1
ATOM 860 O O . ILE A 1 108 ? -6.248 -24.442 2.061 1 30.85 210 ILE A O 1
ATOM 865 N N . ALA A 1 109 ? -7.148 -23.168 0.405 1 31.8 211 ALA A N 1
ATOM 866 C CA . ALA A 1 109 ? -7.378 -24.283 -0.528 1 31.72 211 ALA A CA 1
ATOM 867 C C . ALA A 1 109 ? -6.036 -24.788 -1.083 1 32.12 211 ALA A C 1
ATOM 868 O O . ALA A 1 109 ? -5.878 -25.992 -1.286 1 32.65 211 ALA A O 1
ATOM 870 N N . ALA A 1 110 ? -5.068 -23.88 -1.31 1 31.62 212 ALA A N 1
ATOM 871 C CA . ALA A 1 110 ? -3.759 -24.291 -1.808 1 32.26 212 ALA A CA 1
ATOM 872 C C . ALA A 1 110 ? -3.033 -25.147 -0.76 1 32.24 212 ALA A C 1
ATOM 873 O O . ALA A 1 110 ? -2.508 -26.203 -1.107 1 31.6 212 ALA A O 1
ATOM 875 N N . TYR A 1 111 ? -3.042 -24.712 0.516 1 32.23 213 TYR A N 1
ATOM 876 C CA . TYR A 1 111 ? -2.407 -25.433 1.612 1 33.56 213 TYR A CA 1
ATOM 877 C C . TYR A 1 111 ? -3.024 -26.831 1.808 1 35.09 213 TYR A C 1
ATOM 878 O O . TYR A 1 111 ? -2.292 -27.824 1.911 1 34.9 213 TYR A O 1
ATOM 887 N N . TYR A 1 112 ? -4.362 -26.904 1.818 1 36.12 214 TYR A N 1
ATOM 888 C CA . TYR A 1 112 ? -5.12 -28.142 1.965 1 38.43 214 TYR A CA 1
ATOM 889 C C . TYR A 1 112 ? -4.8 -29.119 0.807 1 39.52 214 TYR A C 1
ATOM 890 O O . TYR A 1 112 ? -4.616 -30.32 1.04 1 39.56 214 TYR A O 1
ATOM 899 N N . SER A 1 113 ? -4.689 -28.593 -0.415 1 39.65 215 SER A N 1
ATOM 900 C CA . SER A 1 113 ? -4.348 -29.396 -1.579 1 41.14 215 SER A CA 1
ATOM 901 C C . SER A 1 113 ? -2.917 -29.937 -1.483 1 42.61 215 SER A C 1
ATOM 902 O O . SER A 1 113 ? -2.688 -31.093 -1.819 1 42.56 215 SER A O 1
ATOM 905 N N . GLU A 1 114 ? -1.96 -29.108 -1.052 1 43.29 216 GLU A N 1
ATOM 906 C CA . GLU A 1 114 ? -0.575 -29.542 -0.942 1 44.61 216 GLU A CA 1
ATOM 907 C C . GLU A 1 114 ? -0.36 -30.586 0.152 1 45.35 216 GLU A C 1
ATOM 908 O O . GLU A 1 114 ? 0.405 -31.523 -0.055 1 45.61 216 GLU A O 1
ATOM 914 N N . LYS A 1 115 ? -1.067 -30.466 1.279 1 45.55 217 LYS A N 1
ATOM 915 C CA . LYS A 1 115 ? -0.944 -31.417 2.38 1 46.15 217 LYS A CA 1
ATOM 916 C C . LYS A 1 115 ? -1.636 -32.747 2.091 1 46.58 217 LYS A C 1
ATOM 917 O O . LYS A 1 115 ? -1.191 -33.785 2.58 1 47.1 217 LYS A O 1
ATOM 923 N N . ASN A 1 116 ? -2.711 -32.727 1.302 1 46.35 218 ASN A N 1
ATOM 924 C CA . ASN A 1 116 ? -3.449 -33.946 0.989 1 46.97 218 ASN A CA 1
ATOM 925 C C . ASN A 1 116 ? -3.192 -34.503 -0.424 1 47.65 218 ASN A C 1
ATOM 926 O O . ASN A 1 116 ? -3.708 -35.573 -0.739 1 48.07 218 ASN A O 1
ATOM 931 N N . GLN A 1 117 ? -2.375 -33.811 -1.254 1 47.58 219 GLN A N 1
ATOM 932 C CA . GLN A 1 117 ? -2.057 -34.192 -2.647 1 48.06 219 GLN A CA 1
ATOM 933 C C . GLN A 1 117 ? -3.344 -34.455 -3.433 1 48.07 219 GLN A C 1
ATOM 934 O O . GLN A 1 117 ? -3.558 -35.545 -3.947 1 48.2 219 GLN A O 1
ATOM 940 N N . THR A 1 118 ? -4.23 -33.468 -3.426 1 47.57 220 THR A N 1
ATOM 941 C CA . THR A 1 118 ? -5.56 -33.505 -4.037 1 47.46 220 THR A CA 1
ATOM 942 C C . THR A 1 118 ? -5.714 -32.346 -5.048 1 46.33 220 THR A C 1
ATOM 943 O O . THR A 1 118 ? -5.038 -31.325 -4.904 1 45.9 220 THR A O 1
ATOM 947 N N . PRO A 1 119 ? -6.582 -32.473 -6.078 1 45.62 221 PRO A N 1
ATOM 948 C CA . PRO A 1 119 ? -6.715 -31.379 -7.05 1 44.88 221 PRO A CA 1
ATOM 949 C C . PRO A 1 119 ? -7.17 -30.04 -6.476 1 43.52 221 PRO A C 1
ATOM 950 O O . PRO A 1 119 ? -7.865 -29.955 -5.463 1 42.72 221 PRO A O 1
ATOM 954 N N . LEU A 1 120 ? -6.755 -28.984 -7.156 1 42.7 222 LEU A N 1
ATOM 955 C CA . LEU A 1 120 ? -7.092 -27.614 -6.806 1 41.92 222 LEU A CA 1
ATOM 956 C C . LEU A 1 120 ? -8.509 -27.283 -7.278 1 41.03 222 LEU A C 1
ATOM 957 O O . LEU A 1 120 ? -8.971 -27.832 -8.28 1 41.11 222 LEU A O 1
ATOM 962 N N . PRO A 1 121 ? -9.21 -26.367 -6.588 1 40.09 223 PRO A N 1
ATOM 963 C CA . PRO A 1 121 ? -10.55 -25.969 -7.063 1 39.88 223 PRO A CA 1
ATOM 964 C C . PRO A 1 121 ? -10.466 -25.157 -8.365 1 39.98 223 PRO A C 1
ATOM 965 O O . PRO A 1 121 ? -9.49 -24.44 -8.58 1 39.8 223 PRO A O 1
ATOM 969 N N . THR A 1 122 ? -11.464 -25.287 -9.251 1 40.17 224 THR A N 1
ATOM 970 C CA . THR A 1 122 ? -11.449 -24.561 -10.527 1 41.03 224 THR A CA 1
ATOM 971 C C . THR A 1 122 ? -12.603 -23.57 -10.719 1 40.61 224 THR A C 1
ATOM 972 O O . THR A 1 122 ? -12.721 -22.979 -11.792 1 40.97 224 THR A O 1
ATOM 976 N N . ASN A 1 123 ? -13.456 -23.398 -9.707 1 39.69 225 ASN A N 1
ATOM 977 C CA . ASN A 1 123 ? -14.6 -22.481 -9.767 1 39.57 225 ASN A CA 1
ATOM 978 C C . ASN A 1 123 ? -15.015 -22.066 -8.338 1 39.01 225 ASN A C 1
ATOM 979 O O . ASN A 1 123 ? -14.52 -22.648 -7.368 1 38.6 225 ASN A O 1
ATOM 984 N N . LEU A 1 124 ? -15.92 -21.076 -8.211 1 38.7 226 LEU A N 1
ATOM 985 C CA . LEU A 1 124 ? -16.387 -20.586 -6.912 1 38.9 226 LEU A CA 1
ATOM 986 C C . LEU A 1 124 ? -17.003 -21.671 -5.998 1 38.72 226 LEU A C 1
ATOM 987 O O . LEU A 1 124 ? -16.587 -21.745 -4.84 1 38.04 226 LEU A O 1
ATOM 992 N N . PRO A 1 125 ? -17.956 -22.531 -6.452 1 39.01 227 PRO A N 1
ATOM 993 C CA . PRO A 1 125 ? -18.504 -23.549 -5.531 1 39.11 227 PRO A CA 1
ATOM 994 C C . PRO A 1 125 ? -17.455 -24.519 -4.967 1 39.13 227 PRO A C 1
ATOM 995 O O . PRO A 1 125 ? -17.512 -24.82 -3.779 1 39.51 227 PRO A O 1
ATOM 999 N N . GLU A 1 126 ? -16.462 -24.948 -5.771 1 38.33 228 GLU A N 1
ATOM 1000 C CA . GLU A 1 126 ? -15.392 -25.824 -5.273 1 38.5 228 GLU A CA 1
ATOM 1001 C C . GLU A 1 126 ? -14.497 -25.087 -4.272 1 38.35 228 GLU A C 1
ATOM 1002 O O . GLU A 1 126 ? -14.083 -25.671 -3.269 1 38.45 228 GLU A O 1
ATOM 1008 N N . LEU A 1 127 ? -14.203 -23.808 -4.544 1 37.97 229 LEU A N 1
ATOM 1009 C CA . LEU A 1 127 ? -13.395 -22.959 -3.663 1 38.15 229 LEU A CA 1
ATOM 1010 C C . LEU A 1 127 ? -14.076 -22.802 -2.278 1 38.13 229 LEU A C 1
ATOM 1011 O O . LEU A 1 127 ? -13.403 -22.719 -1.252 1 38.15 229 LEU A O 1
ATOM 1016 N N . LEU A 1 128 ? -15.416 -22.812 -2.257 1 38.14 230 LEU A N 1
ATOM 1017 C CA . LEU A 1 128 ? -16.228 -22.711 -1.046 1 38.21 230 LEU A CA 1
ATOM 1018 C C . LEU A 1 128 ? -16.516 -24.05 -0.349 1 38.23 230 LEU A C 1
ATOM 1019 O O . LEU A 1 128 ? -17.222 -24.059 0.652 1 38.63 230 LEU A O 1
ATOM 1024 N N . GLY A 1 129 ? -15.989 -25.157 -0.867 1 37.55 231 GLY A N 1
ATOM 1025 C CA . GLY A 1 129 ? -16.21 -26.472 -0.283 1 37.37 231 GLY A CA 1
ATOM 1026 C C . GLY A 1 129 ? -15.214 -26.878 0.792 1 37.52 231 GLY A C 1
ATOM 1027 O O . GLY A 1 129 ? -14.053 -26.475 0.751 1 37.77 231 GLY A O 1
ATOM 1028 N N . ASN A 1 130 ? -15.674 -27.673 1.769 1 37.06 232 ASN A N 1
ATOM 1029 C CA . ASN A 1 130 ? -14.881 -28.218 2.875 1 37.67 232 ASN A CA 1
ATOM 1030 C C . ASN A 1 130 ? -14.106 -27.17 3.691 1 37.09 232 ASN A C 1
ATOM 1031 O O . ASN A 1 130 ? -12.976 -27.436 4.101 1 36.54 232 ASN A O 1
ATOM 1036 N N . ILE A 1 131 ? -14.716 -25.989 3.924 1 36.66 233 ILE A N 1
ATOM 1037 C CA . ILE A 1 131 ? -14.068 -24.912 4.65 1 36.97 233 ILE A CA 1
ATOM 1038 C C . ILE A 1 131 ? -13.721 -25.333 6.069 1 35.9 233 ILE A C 1
ATOM 1039 O O . ILE A 1 131 ? -12.606 -25.076 6.498 1 35.1 233 ILE A O 1
ATOM 1044 N N . THR A 1 132 ? -14.62 -26.06 6.761 1 36.2 234 THR A N 1
ATOM 1045 C CA . THR A 1 132 ? -14.33 -26.52 8.122 1 36.83 234 THR A CA 1
ATOM 1046 C C . THR A 1 132 ? -13.105 -27.418 8.176 1 36.55 234 THR A C 1
ATOM 1047 O O . THR A 1 132 ? -12.263 -27.222 9.053 1 36.58 234 THR A O 1
ATOM 1051 N N . ALA A 1 133 ? -12.973 -28.372 7.232 1 36.12 235 ALA A N 1
ATOM 1052 C CA . ALA A 1 133 ? -11.797 -29.246 7.225 1 36.39 235 ALA A CA 1
ATOM 1053 C C . ALA A 1 133 ? -10.537 -28.458 6.854 1 35.94 235 ALA A C 1
ATOM 1054 O O . ALA A 1 133 ? -9.476 -28.749 7.387 1 36.35 235 ALA A O 1
ATOM 1056 N N . LYS A 1 134 ? -10.65 -27.449 5.967 1 35.36 236 LYS A N 1
ATOM 1057 C CA . LYS A 1 134 ? -9.489 -26.633 5.586 1 35.65 236 LYS A CA 1
ATOM 1058 C C . LYS A 1 134 ? -8.993 -25.818 6.772 1 35.85 236 LYS A C 1
ATOM 1059 O O . LYS A 1 134 ? -7.787 -25.749 6.998 1 36.04 236 LYS A O 1
ATOM 1065 N N . VAL A 1 135 ? -9.921 -25.206 7.531 1 35.7 237 VAL A N 1
ATOM 1066 C CA . VAL A 1 135 ? -9.582 -24.42 8.716 1 36.02 237 VAL A CA 1
ATOM 1067 C C . VAL A 1 135 ? -9.047 -25.321 9.828 1 35.85 237 VAL A C 1
ATOM 1068 O O . VAL A 1 135 ? -8.067 -24.957 10.471 1 35.52 237 VAL A O 1
ATOM 1072 N N . THR A 1 136 ? -9.643 -26.51 10.016 1 36.27 238 THR A N 1
ATOM 1073 C CA . THR A 1 136 ? -9.207 -27.477 11.041 1 37.26 238 THR A CA 1
ATOM 1074 C C . THR A 1 136 ? -7.756 -27.889 10.814 1 37.54 238 THR A C 1
ATOM 1075 O O . THR A 1 136 ? -6.969 -27.912 11.762 1 37.42 238 THR A O 1
ATOM 1079 N N . LEU A 1 137 ? -7.401 -28.189 9.551 1 37.68 239 LEU A N 1
ATOM 1080 C CA . LEU A 1 137 ? -6.045 -28.578 9.162 1 38.52 239 LEU A CA 1
ATOM 1081 C C . LEU A 1 137 ? -5.085 -27.425 9.427 1 38.03 239 LEU A C 1
ATOM 1082 O O . LEU A 1 137 ? -3.994 -27.628 9.965 1 38.02 239 LEU A O 1
ATOM 1087 N N . LEU A 1 138 ? -5.485 -26.22 9.037 1 37.8 240 LEU A N 1
ATOM 1088 C CA . LEU A 1 138 ? -4.669 -25.035 9.217 1 38.42 240 LEU A CA 1
ATOM 1089 C C . LEU A 1 138 ? -4.438 -24.711 10.694 1 38.8 240 LEU A C 1
ATOM 1090 O O . LEU A 1 138 ? -3.32 -24.386 11.049 1 39.09 240 LEU A O 1
ATOM 1095 N N . VAL A 1 139 ? -5.467 -24.811 11.554 1 38.78 241 VAL A N 1
ATOM 1096 C CA . VAL A 1 139 ? -5.321 -24.487 12.982 1 39.56 241 VAL A CA 1
ATOM 1097 C C . VAL A 1 139 ? -4.395 -25.474 13.688 1 40.2 241 VAL A C 1
ATOM 1098 O O . VAL A 1 139 ? -3.565 -25.059 14.503 1 40.56 241 VAL A O 1
ATOM 1102 N N . ARG A 1 140 ? -4.497 -26.768 13.348 1 40.39 242 ARG A N 1
ATOM 1103 C CA . ARG A 1 140 ? -3.631 -27.765 13.971 1 40.89 242 ARG A CA 1
ATOM 1104 C C . ARG A 1 140 ? -2.194 -27.642 13.487 1 40.33 242 ARG A C 1
ATOM 1105 O O . ARG A 1 140 ? -1.294 -27.69 14.312 1 40.39 242 ARG A O 1
ATOM 1113 N N . ASP A 1 141 ? -1.973 -27.388 12.187 1 39.72 243 ASP A N 1
ATOM 1114 C CA . ASP A 1 141 ? -0.617 -27.245 11.667 1 40.22 243 ASP A CA 1
ATOM 1115 C C . ASP A 1 141 ? 0.056 -25.946 12.097 1 40.5 243 ASP A C 1
ATOM 1116 O O . ASP A 1 141 ? 1.273 -25.922 12.297 1 39.92 243 ASP A O 1
ATOM 1121 N N . LEU A 1 142 ? -0.744 -24.88 12.255 1 41.09 244 LEU A N 1
ATOM 1122 C CA . LEU A 1 142 ? -0.289 -23.543 12.626 1 42.3 244 LEU A CA 1
ATOM 1123 C C . LEU A 1 142 ? 0.337 -23.497 14.008 1 44.04 244 LEU A C 1
ATOM 1124 O O . LEU A 1 142 ? 1.214 -22.679 14.232 1 44.01 244 LEU A O 1
ATOM 1129 N N . LYS A 1 143 ? -0.063 -24.401 14.923 1 45.56 245 LYS A N 1
ATOM 1130 C CA . LYS A 1 143 ? 0.509 -24.458 16.271 1 47.08 245 LYS A CA 1
ATOM 1131 C C . LYS A 1 143 ? 2.029 -24.664 16.225 1 48 245 LYS A C 1
ATOM 1132 O O . LYS A 1 143 ? 2.748 -24.115 17.057 1 48.01 245 LYS A O 1
ATOM 1138 N N . ARG A 1 144 ? 2.515 -25.425 15.228 1 48.49 246 ARG A N 1
ATOM 1139 C CA . ARG A 1 144 ? 3.94 -25.689 15.039 1 49.22 246 ARG A CA 1
ATOM 1140 C C . ARG A 1 144 ? 4.674 -24.413 14.603 1 49.4 246 ARG A C 1
ATOM 1141 O O . ARG A 1 144 ? 5.71 -24.078 15.178 1 49.54 246 ARG A O 1
ATOM 1149 N N . ALA A 1 145 ? 4.124 -23.686 13.611 1 49.14 247 ALA A N 1
ATOM 1150 C CA . ALA A 1 145 ? 4.742 -22.456 13.115 1 49.44 247 ALA A CA 1
ATOM 1151 C C . ALA A 1 145 ? 4.693 -21.309 14.135 1 49.55 247 ALA A C 1
ATOM 1152 O O . ALA A 1 145 ? 5.667 -20.567 14.263 1 49.7 247 ALA A O 1
ATOM 1154 N N . ALA A 1 146 ? 3.585 -21.196 14.892 1 49.09 248 ALA A N 1
ATOM 1155 C CA . ALA A 1 146 ? 3.407 -20.142 15.894 1 49.36 248 ALA A CA 1
ATOM 1156 C C . ALA A 1 146 ? 4.189 -20.349 17.194 1 50 248 ALA A C 1
ATOM 1157 O O . ALA A 1 146 ? 4.046 -19.541 18.109 1 50.44 248 ALA A O 1
ATOM 1159 N N . ALA A 1 147 ? 4.984 -21.426 17.3 1 49.83 249 ALA A N 1
ATOM 1160 C CA . ALA A 1 147 ? 5.777 -21.673 18.502 1 49.9 249 ALA A CA 1
ATOM 1161 C C . ALA A 1 147 ? 6.912 -20.652 18.602 1 49.78 249 ALA A C 1
ATOM 1162 O O . ALA A 1 147 ? 7.191 -20.15 19.686 1 50.05 249 ALA A O 1
ATOM 1164 N N . ASN A 1 148 ? 7.541 -20.321 17.469 1 49.03 250 ASN A N 1
ATOM 1165 C CA . ASN A 1 148 ? 8.645 -19.365 17.439 1 48.94 250 ASN A CA 1
ATOM 1166 C C . ASN A 1 148 ? 8.322 -18.066 16.68 1 46.79 250 ASN A C 1
ATOM 1167 O O . ASN A 1 148 ? 9.2 -17.208 16.575 1 46.98 250 ASN A O 1
ATOM 1172 N N . LYS A 1 149 ? 7.112 -17.933 16.104 1 44.39 251 LYS A N 1
ATOM 1173 C CA . LYS A 1 149 ? 6.772 -16.719 15.359 1 42.64 251 LYS A CA 1
ATOM 1174 C C . LYS A 1 149 ? 5.438 -16.118 15.766 1 40.65 251 LYS A C 1
ATOM 1175 O O . LYS A 1 149 ? 4.557 -16.825 16.235 1 40.71 251 LYS A O 1
ATOM 1181 N N . GLY A 1 150 ? 5.309 -14.811 15.59 1 39.06 252 GLY A N 1
ATOM 1182 C CA . GLY A 1 150 ? 4.081 -14.102 15.91 1 37.88 252 GLY A CA 1
ATOM 1183 C C . GLY A 1 150 ? 3.15 -13.988 14.721 1 36.44 252 GLY A C 1
ATOM 1184 O O . GLY A 1 150 ? 3.269 -14.731 13.748 1 35.78 252 GLY A O 1
ATOM 1185 N N . PHE A 1 151 ? 2.223 -13.043 14.785 1 35.6 253 PHE A N 1
ATOM 1186 C CA . PHE A 1 151 ? 1.23 -12.838 13.734 1 35.2 253 PHE A CA 1
ATOM 1187 C C . PHE A 1 151 ? 1.131 -11.381 13.26 1 35.18 253 PHE A C 1
ATOM 1188 O O . PHE A 1 151 ? 0.156 -11.017 12.604 1 34.7 253 PHE A O 1
ATOM 1196 N N . ASN A 1 152 ? 2.116 -10.547 13.607 1 35.43 254 ASN A N 1
ATOM 1197 C CA . ASN A 1 152 ? 2.109 -9.158 13.202 1 36.95 254 ASN A CA 1
ATOM 1198 C C . ASN A 1 152 ? 3.164 -8.88 12.154 1 38.68 254 ASN A C 1
ATOM 1199 O O . ASN A 1 152 ? 4.24 -9.489 12.165 1 39.47 254 ASN A O 1
ATOM 1204 N N . PHE A 1 153 ? 2.824 -8.021 11.199 1 39.03 255 PHE A N 1
ATOM 1205 C CA . PHE A 1 153 ? 3.745 -7.676 10.127 1 40 255 PHE A CA 1
ATOM 1206 C C . PHE A 1 153 ? 4.778 -6.665 10.609 1 43.06 255 PHE A C 1
ATOM 1207 O O . PHE A 1 153 ? 4.503 -5.881 11.517 1 43.37 255 PHE A O 1
ATOM 1215 N N . ASN A 1 154 ? 5.951 -6.655 9.979 1 45.14 256 ASN A N 1
ATOM 1216 C CA . ASN A 1 154 ? 6.994 -5.682 10.31 1 47.66 256 ASN A CA 1
ATOM 1217 C C . ASN A 1 154 ? 6.802 -4.516 9.356 1 49.98 256 ASN A C 1
ATOM 1218 O O . ASN A 1 154 ? 7.319 -4.53 8.245 1 50.4 256 ASN A O 1
ATOM 1223 N N . ARG A 1 155 ? 5.999 -3.541 9.762 1 51.53 257 ARG A N 1
ATOM 1224 C CA . ARG A 1 155 ? 5.62 -2.436 8.902 1 53.97 257 ARG A CA 1
ATOM 1225 C C . ARG A 1 155 ? 6.579 -1.233 8.876 1 56.25 257 ARG A C 1
ATOM 1226 O O . ARG A 1 155 ? 7.363 -1.01 9.795 1 56.2 257 ARG A O 1
ATOM 1234 N N . ASN A 1 156 ? 6.506 -0.485 7.766 1 57.97 258 ASN A N 1
ATOM 1235 C CA . ASN A 1 156 ? 7.244 0.737 7.45 1 60.07 258 ASN A CA 1
ATOM 1236 C C . ASN A 1 156 ? 6.188 1.662 6.847 1 61.21 258 ASN A C 1
ATOM 1237 O O . ASN A 1 156 ? 5.789 1.444 5.703 1 61.5 258 ASN A O 1
ATOM 1242 N N . SER A 1 157 ? 5.69 2.636 7.639 1 61.59 259 SER A N 1
ATOM 1243 C CA . SER A 1 157 ? 4.612 3.583 7.3 1 62.43 259 SER A CA 1
ATOM 1244 C C . SER A 1 157 ? 3.218 2.977 7.554 1 62.51 259 SER A C 1
ATOM 1245 O O . SER A 1 157 ? 3.082 1.754 7.65 1 62.72 259 SER A O 1
ATOM 1248 N N . SER A 1 158 ? 2.188 3.828 7.681 1 62.06 260 SER A N 1
ATOM 1249 C CA . SER A 1 158 ? 0.825 3.343 7.921 1 61.87 260 SER A CA 1
ATOM 1250 C C . SER A 1 158 ? 0.012 3.102 6.632 1 60.48 260 SER A C 1
ATOM 1251 O O . SER A 1 158 ? -1.188 2.836 6.712 1 60.61 260 SER A O 1
ATOM 1254 N N . SER A 1 159 ? 0.651 3.192 5.454 1 59 261 SER A N 1
ATOM 1255 C CA . SER A 1 159 ? -0.036 2.917 4.192 1 58.1 261 SER A CA 1
ATOM 1256 C C . SER A 1 159 ? -0.255 1.405 4.067 1 56.27 261 SER A C 1
ATOM 1257 O O . SER A 1 159 ? 0.559 0.615 4.558 1 56.58 261 SER A O 1
ATOM 1260 N N . LEU A 1 160 ? -1.358 1 3.435 1 54.06 262 LEU A N 1
ATOM 1261 C CA . LEU A 1 160 ? -1.676 -0.42 3.305 1 52.3 262 LEU A CA 1
ATOM 1262 C C . LEU A 1 160 ? -1.003 -1.086 2.106 1 49.76 262 LEU A C 1
ATOM 1263 O O . LEU A 1 160 ? -0.659 -2.258 2.174 1 48.52 262 LEU A O 1
ATOM 1268 N N . LEU A 1 161 ? -0.831 -0.338 1.013 1 48.88 263 LEU A N 1
ATOM 1269 C CA . LEU A 1 161 ? -0.276 -0.845 -0.238 1 48.87 263 LEU A CA 1
ATOM 1270 C C . LEU A 1 161 ? 1.244 -0.957 -0.25 1 49.01 263 LEU A C 1
ATOM 1271 O O . LEU A 1 161 ? 1.934 -0.214 0.446 1 48.76 263 LEU A O 1
ATOM 1276 N N . PRO A 1 162 ? 1.785 -1.893 -1.045 1 49.39 264 PRO A N 1
ATOM 1277 C CA . PRO A 1 162 ? 3.244 -2.002 -1.141 1 50.14 264 PRO A CA 1
ATOM 1278 C C . PRO A 1 162 ? 3.837 -0.925 -2.057 1 51.48 264 PRO A C 1
ATOM 1279 O O . PRO A 1 162 ? 3.107 -0.19 -2.732 1 51.69 264 PRO A O 1
ATOM 1283 N N . ALA A 1 163 ? 5.175 -0.847 -2.105 1 52.11 265 ALA A N 1
ATOM 1284 C CA . ALA A 1 163 ? 5.88 0.101 -2.965 1 52.96 265 ALA A CA 1
ATOM 1285 C C . ALA A 1 163 ? 5.643 -0.237 -4.461 1 53.27 265 ALA A C 1
ATOM 1286 O O . ALA A 1 163 ? 5.123 -1.317 -4.775 1 53.24 265 ALA A O 1
ATOM 1288 N N . GLN A 1 164 ? 6.007 0.689 -5.394 1 53.32 266 GLN A N 1
ATOM 1289 C CA . GLN A 1 164 ? 5.897 0.475 -6.846 1 53.79 266 GLN A CA 1
ATOM 1290 C C . GLN A 1 164 ? 6.705 -0.768 -7.201 1 52.86 266 GLN A C 1
ATOM 1291 O O . GLN A 1 164 ? 7.876 -0.874 -6.833 1 53.31 266 GLN A O 1
ATOM 1297 N N . GLY A 1 165 ? 6.037 -1.735 -7.793 1 51.45 267 GLY A N 1
ATOM 1298 C CA . GLY A 1 165 ? 6.641 -3.029 -8.07 1 50.71 267 GLY A CA 1
ATOM 1299 C C . GLY A 1 165 ? 5.826 -4.165 -7.471 1 49.63 267 GLY A C 1
ATOM 1300 O O . GLY A 1 165 ? 5.848 -5.276 -8.001 1 50.3 267 GLY A O 1
ATOM 1301 N N . GLY A 1 166 ? 5.098 -3.886 -6.379 1 47.58 268 GLY A N 1
ATOM 1302 C CA . GLY A 1 166 ? 4.21 -4.853 -5.744 1 46.23 268 GLY A CA 1
ATOM 1303 C C . GLY A 1 166 ? 4.711 -5.503 -4.471 1 44.37 268 GLY A C 1
ATOM 1304 O O . GLY A 1 166 ? 3.995 -6.302 -3.866 1 43.9 268 GLY A O 1
ATOM 1305 N N . LEU A 1 167 ? 5.929 -5.173 -4.05 1 43.39 269 LEU A N 1
ATOM 1306 C CA . LEU A 1 167 ? 6.524 -5.797 -2.877 1 43.19 269 LEU A CA 1
ATOM 1307 C C . LEU A 1 167 ? 6.595 -4.886 -1.682 1 42.4 269 LEU A C 1
ATOM 1308 O O . LEU A 1 167 ? 6.878 -3.698 -1.81 1 42.73 269 LEU A O 1
ATOM 1313 N N . TYR A 1 168 ? 6.409 -5.459 -0.501 1 41.2 270 TYR A N 1
ATOM 1314 C CA . TYR A 1 168 ? 6.631 -4.744 0.747 1 40.54 270 TYR A CA 1
ATOM 1315 C C . TYR A 1 168 ? 8.153 -4.869 1.058 1 41.86 270 TYR A C 1
ATOM 1316 O O . TYR A 1 168 ? 8.889 -5.479 0.274 1 41.86 270 TYR A O 1
ATOM 1325 N N . SER A 1 169 ? 8.625 -4.347 2.205 1 42.88 271 SER A N 1
ATOM 1326 C CA . SER A 1 169 ? 10.029 -4.504 2.599 1 44.73 271 SER A CA 1
ATOM 1327 C C . SER A 1 169 ? 10.374 -5.998 2.749 1 45.73 271 SER A C 1
ATOM 1328 O O . SER A 1 169 ? 9.493 -6.799 3.062 1 45.78 271 SER A O 1
ATOM 1331 N N . ASN A 1 170 ? 11.633 -6.377 2.485 1 46.13 272 ASN A N 1
ATOM 1332 C CA . ASN A 1 170 ? 12.075 -7.772 2.549 1 46.89 272 ASN A CA 1
ATOM 1333 C C . ASN A 1 170 ? 11.678 -8.504 3.846 1 46.07 272 ASN A C 1
ATOM 1334 O O . ASN A 1 170 ? 11.375 -9.699 3.809 1 46.2 272 ASN A O 1
ATOM 1339 N N . ASP A 1 171 ? 11.644 -7.788 4.967 1 44.84 273 ASP A N 1
ATOM 1340 C CA . ASP A 1 171 ? 11.323 -8.388 6.252 1 44.45 273 ASP A CA 1
ATOM 1341 C C . ASP A 1 171 ? 9.847 -8.294 6.674 1 42.08 273 ASP A C 1
ATOM 1342 O O . ASP A 1 171 ? 9.537 -8.666 7.808 1 42.12 273 ASP A O 1
ATOM 1347 N N . PHE A 1 172 ? 8.957 -7.763 5.807 1 39.59 274 PHE A N 1
ATOM 1348 C CA . PHE A 1 172 ? 7.541 -7.566 6.149 1 38.15 274 PHE A CA 1
ATOM 1349 C C . PHE A 1 172 ? 6.829 -8.832 6.656 1 37.14 274 PHE A C 1
ATOM 1350 O O . PHE A 1 172 ? 6.183 -8.782 7.701 1 36.97 274 PHE A O 1
ATOM 1358 N N . PHE A 1 173 ? 6.945 -9.947 5.934 1 36.49 275 PHE A N 1
ATOM 1359 C CA . PHE A 1 173 ? 6.286 -11.2 6.302 1 37.26 275 PHE A CA 1
ATOM 1360 C C . PHE A 1 173 ? 7.193 -12.197 7.045 1 39.39 275 PHE A C 1
ATOM 1361 O O . PHE A 1 173 ? 6.699 -13.228 7.484 1 38.79 275 PHE A O 1
ATOM 1369 N N . GLN A 1 174 ? 8.508 -11.898 7.158 1 41.5 276 GLN A N 1
ATOM 1370 C CA . GLN A 1 174 ? 9.537 -12.757 7.747 1 43.81 276 GLN A CA 1
ATOM 1371 C C . GLN A 1 174 ? 9.17 -13.387 9.088 1 44.19 276 GLN A C 1
ATOM 1372 O O . GLN A 1 174 ? 9.325 -14.597 9.228 1 45.39 276 GLN A O 1
ATOM 1378 N N . GLU A 1 175 ? 8.668 -12.601 10.051 1 43.2 277 GLU A N 1
ATOM 1379 C CA . GLU A 1 175 ? 8.296 -13.105 11.374 1 42.81 277 GLU A CA 1
ATOM 1380 C C . GLU A 1 175 ? 6.806 -13.458 11.526 1 40.72 277 GLU A C 1
ATOM 1381 O O . GLU A 1 175 ? 6.289 -13.405 12.646 1 41.3 277 GLU A O 1
ATOM 1387 N N . HIS A 1 176 ? 6.107 -13.792 10.423 1 37.71 278 HIS A N 1
ATOM 1388 C CA . HIS A 1 176 ? 4.676 -14.126 10.493 1 35.24 278 HIS A CA 1
ATOM 1389 C C . HIS A 1 176 ? 4.499 -15.642 10.392 1 33.81 278 HIS A C 1
ATOM 1390 O O . HIS A 1 176 ? 4.909 -16.244 9.393 1 33.69 278 HIS A O 1
ATOM 1397 N N . ALA A 1 177 ? 3.879 -16.248 11.414 1 32.66 279 ALA A N 1
ATOM 1398 C CA . ALA A 1 177 ? 3.647 -17.697 11.512 1 32.39 279 ALA A CA 1
ATOM 1399 C C . ALA A 1 177 ? 2.898 -18.302 10.333 1 31.8 279 ALA A C 1
ATOM 1400 O O . ALA A 1 177 ? 3.238 -19.403 9.903 1 31.14 279 ALA A O 1
ATOM 1402 N N . LEU A 1 178 ? 1.854 -17.614 9.841 1 31.39 280 LEU A N 1
ATOM 1403 C CA . LEU A 1 178 ? 1.059 -18.133 8.735 1 31.71 280 LEU A CA 1
ATOM 1404 C C . LEU A 1 178 ? 1.845 -18.105 7.427 1 30.95 280 LEU A C 1
ATOM 1405 O O . LEU A 1 178 ? 1.778 -19.075 6.672 1 30.78 280 LEU A O 1
ATOM 1410 N N . TYR A 1 179 ? 2.617 -17.027 7.179 1 30.19 281 TYR A N 1
ATOM 1411 C CA . TYR A 1 179 ? 3.487 -16.92 6.01 1 30.82 281 TYR A CA 1
ATOM 1412 C C . TYR A 1 179 ? 4.548 -18.03 6.081 1 30.57 281 TYR A C 1
ATOM 1413 O O . TYR A 1 179 ? 4.763 -18.727 5.092 1 29.87 281 TYR A O 1
ATOM 1422 N N . SER A 1 180 ? 5.178 -18.206 7.266 1 30.78 282 SER A N 1
ATOM 1423 C CA . SER A 1 180 ? 6.201 -19.232 7.473 1 31.78 282 SER A CA 1
ATOM 1424 C C . SER A 1 180 ? 5.658 -20.619 7.236 1 31.09 282 SER A C 1
ATOM 1425 O O . SER A 1 180 ? 6.325 -21.408 6.586 1 31.16 282 SER A O 1
ATOM 1428 N N . LEU A 1 181 ? 4.441 -20.911 7.725 1 30.81 283 LEU A N 1
ATOM 1429 C CA . LEU A 1 181 ? 3.814 -22.214 7.523 1 31.25 283 LEU A CA 1
ATOM 1430 C C . LEU A 1 181 ? 3.617 -22.516 6.021 1 31.21 283 LEU A C 1
ATOM 1431 O O . LEU A 1 181 ? 3.816 -23.656 5.582 1 31.37 283 LEU A O 1
ATOM 1436 N N . PHE A 1 182 ? 3.187 -21.508 5.248 1 30.49 284 PHE A N 1
ATOM 1437 C CA . PHE A 1 182 ? 2.971 -21.672 3.807 1 30.43 284 PHE A CA 1
ATOM 1438 C C . PHE A 1 182 ? 4.293 -21.908 3.078 1 30.51 284 PHE A C 1
ATOM 1439 O O . PHE A 1 182 ? 4.354 -22.767 2.19 1 30.65 284 PHE A O 1
ATOM 1447 N N . ARG A 1 183 ? 5.352 -21.191 3.491 1 30.59 285 ARG A N 1
ATOM 1448 C CA . ARG A 1 183 ? 6.678 -21.347 2.903 1 31.97 285 ARG A CA 1
ATOM 1449 C C . ARG A 1 183 ? 7.248 -22.749 3.15 1 33.19 285 ARG A C 1
ATOM 1450 O O . ARG A 1 183 ? 7.756 -23.344 2.208 1 32.71 285 ARG A O 1
ATOM 1458 N N . THR A 1 184 ? 7.089 -23.305 4.373 1 34.14 286 THR A N 1
ATOM 1459 C CA . THR A 1 184 ? 7.552 -24.67 4.677 1 35.76 286 THR A CA 1
ATOM 1460 C C . THR A 1 184 ? 6.861 -25.724 3.807 1 37.03 286 THR A C 1
ATOM 1461 O O . THR A 1 184 ? 7.455 -26.767 3.531 1 38.1 286 THR A O 1
ATOM 1465 N N . ALA A 1 185 ? 5.634 -25.443 3.35 1 36.6 287 ALA A N 1
ATOM 1466 C CA . ALA A 1 185 ? 4.887 -26.311 2.457 1 37.16 287 ALA A CA 1
ATOM 1467 C C . ALA A 1 185 ? 5.207 -26.084 0.955 1 37.44 287 ALA A C 1
ATOM 1468 O O . ALA A 1 185 ? 4.618 -26.754 0.108 1 38.81 287 ALA A O 1
ATOM 1470 N N . GLY A 1 186 ? 6.102 -25.147 0.641 1 36.23 288 GLY A N 1
ATOM 1471 C CA . GLY A 1 186 ? 6.507 -24.84 -0.724 1 36.18 288 GLY A CA 1
ATOM 1472 C C . GLY A 1 186 ? 5.721 -23.746 -1.418 1 35.78 288 GLY A C 1
ATOM 1473 O O . GLY A 1 186 ? 5.952 -23.468 -2.601 1 36.07 288 GLY A O 1
ATOM 1474 N N . MET A 1 187 ? 4.756 -23.146 -0.717 1 34.76 289 MET A N 1
ATOM 1475 C CA . MET A 1 187 ? 3.947 -22.074 -1.298 1 34.77 289 MET A CA 1
ATOM 1476 C C . MET A 1 187 ? 4.742 -20.771 -1.411 1 34.56 289 MET A C 1
ATOM 1477 O O . MET A 1 187 ? 5.754 -20.602 -0.729 1 34.36 289 MET A O 1
ATOM 1482 N N . LEU A 1 188 ? 4.264 -19.847 -2.261 1 34.84 290 LEU A N 1
ATOM 1483 C CA . LEU A 1 188 ? 4.784 -18.491 -2.414 1 35.43 290 LEU A CA 1
ATOM 1484 C C . LEU A 1 188 ? 6.268 -18.432 -2.751 1 35.53 290 LEU A C 1
ATOM 1485 O O . LEU A 1 188 ? 6.99 -17.595 -2.214 1 35.14 290 LEU A O 1
ATOM 1490 N N . ALA A 1 189 ? 6.734 -19.335 -3.619 1 35.86 291 ALA A N 1
ATOM 1491 C CA . ALA A 1 189 ? 8.145 -19.373 -3.988 1 36.33 291 ALA A CA 1
ATOM 1492 C C . ALA A 1 189 ? 8.503 -18.218 -4.926 1 37.05 291 ALA A C 1
ATOM 1493 O O . ALA A 1 189 ? 7.664 -17.702 -5.675 1 37.07 291 ALA A O 1
ATOM 1495 N N . SER A 1 190 ? 9.747 -17.801 -4.86 1 37.48 292 SER A N 1
ATOM 1496 C CA . SER A 1 190 ? 10.238 -16.706 -5.678 1 38.8 292 SER A CA 1
ATOM 1497 C C . SER A 1 190 ? 11.569 -17.068 -6.369 1 39.74 292 SER A C 1
ATOM 1498 O O . SER A 1 190 ? 12.114 -18.157 -6.152 1 39.96 292 SER A O 1
ATOM 1501 N N . SER A 1 191 ? 12.075 -16.149 -7.206 1 40 293 SER A N 1
ATOM 1502 C CA . SER A 1 191 ? 13.33 -16.261 -7.94 1 40.62 293 SER A CA 1
ATOM 1503 C C . SER A 1 191 ? 14.536 -16.46 -7.004 1 40.96 293 SER A C 1
ATOM 1504 O O . SER A 1 191 ? 15.547 -17.016 -7.419 1 41.2 293 SER A O 1
ATOM 1507 N N . SER A 1 192 ? 14.42 -16.04 -5.74 1 41.08 294 SER A N 1
ATOM 1508 C CA . SER A 1 192 ? 15.481 -16.184 -4.756 1 41.52 294 SER A CA 1
ATOM 1509 C C . SER A 1 192 ? 15.188 -17.264 -3.691 1 41.63 294 SER A C 1
ATOM 1510 O O . SER A 1 192 ? 15.912 -17.331 -2.699 1 41.95 294 SER A O 1
ATOM 1513 N N . SER A 1 193 ? 14.144 -18.098 -3.88 1 41.03 295 SER A N 1
ATOM 1514 C CA . SER A 1 193 ? 13.806 -19.13 -2.906 1 40.73 295 SER A CA 1
ATOM 1515 C C . SER A 1 193 ? 14.823 -20.279 -2.931 1 39.39 295 SER A C 1
ATOM 1516 O O . SER A 1 193 ? 15.294 -20.676 -3.994 1 38.96 295 SER A O 1
ATOM 1519 N N . PRO A 1 194 ? 15.23 -20.764 -1.749 1 38.44 296 PRO A N 1
ATOM 1520 C CA . PRO A 1 194 ? 16.292 -21.78 -1.703 1 37.8 296 PRO A CA 1
ATOM 1521 C C . PRO A 1 194 ? 15.916 -23.168 -2.197 1 36.73 296 PRO A C 1
ATOM 1522 O O . PRO A 1 194 ? 16.78 -23.864 -2.706 1 37.57 296 PRO A O 1
ATOM 1526 N N . GLU A 1 195 ? 14.661 -23.583 -2.038 1 35.21 297 GLU A N 1
ATOM 1527 C CA . GLU A 1 195 ? 14.238 -24.919 -2.457 1 34.6 297 GLU A CA 1
ATOM 1528 C C . GLU A 1 195 ? 13.948 -24.993 -3.974 1 34.43 297 GLU A C 1
ATOM 1529 O O . GLU A 1 195 ? 13.876 -23.952 -4.614 1 34.73 297 GLU A O 1
ATOM 1535 N N . TYR A 1 196 ? 13.773 -26.204 -4.547 1 34.06 298 TYR A N 1
ATOM 1536 C CA . TYR A 1 196 ? 13.405 -26.348 -5.964 1 34.5 298 TYR A CA 1
ATOM 1537 C C . TYR A 1 196 ? 11.935 -25.981 -6.032 1 34.03 298 TYR A C 1
ATOM 1538 O O . TYR A 1 196 ? 11.13 -26.642 -5.382 1 34.65 298 TYR A O 1
ATOM 1547 N N . PRO A 1 197 ? 11.56 -24.89 -6.716 1 33.33 299 PRO A N 1
ATOM 1548 C CA . PRO A 1 197 ? 10.154 -24.449 -6.663 1 32.89 299 PRO A CA 1
ATOM 1549 C C . PRO A 1 197 ? 9.093 -25.477 -7.065 1 32.25 299 PRO A C 1
ATOM 1550 O O . PRO A 1 197 ? 9.209 -26.137 -8.103 1 32 299 PRO A O 1
ATOM 1554 N N . ARG A 1 198 ? 8.053 -25.596 -6.238 1 32.08 300 ARG A N 1
ATOM 1555 C CA . ARG A 1 198 ? 6.883 -26.42 -6.549 1 33.72 300 ARG A CA 1
ATOM 1556 C C . ARG A 1 198 ? 5.888 -25.516 -7.311 1 34.96 300 ARG A C 1
ATOM 1557 O O . ARG A 1 198 ? 6.044 -24.288 -7.332 1 35.73 300 ARG A O 1
ATOM 1565 N N . ALA A 1 199 ? 4.853 -26.108 -7.914 1 35.17 301 ALA A N 1
ATOM 1566 C CA . ALA A 1 199 ? 3.802 -25.366 -8.617 1 35.56 301 ALA A CA 1
ATOM 1567 C C . ALA A 1 199 ? 3.143 -24.32 -7.698 1 35.2 301 ALA A C 1
ATOM 1568 O O . ALA A 1 199 ? 2.917 -24.611 -6.516 1 35.1 301 ALA A O 1
ATOM 1570 N N . ASP A 1 200 ? 2.886 -23.101 -8.216 1 34.36 302 ASP A N 1
ATOM 1571 C CA . ASP A 1 200 ? 2.222 -22.082 -7.4 1 34.22 302 ASP A CA 1
ATOM 1572 C C . ASP A 1 200 ? 0.737 -22.403 -7.474 1 34.02 302 ASP A C 1
ATOM 1573 O O . ASP A 1 200 ? 0.057 -21.982 -8.419 1 33.85 302 ASP A O 1
ATOM 1578 N N . SER A 1 201 ? 0.252 -23.16 -6.487 1 33.66 303 SER A N 1
ATOM 1579 C CA . SER A 1 201 ? -1.142 -23.583 -6.375 1 34.23 303 SER A CA 1
ATOM 1580 C C . SER A 1 201 ? -2.092 -22.389 -6.192 1 34.07 303 SER A C 1
ATOM 1581 O O . SER A 1 201 ? -3.219 -22.457 -6.664 1 34.47 303 SER A O 1
ATOM 1584 N N . VAL A 1 202 ? -1.642 -21.305 -5.523 1 33.22 304 VAL A N 1
ATOM 1585 C CA . VAL A 1 202 ? -2.502 -20.124 -5.35 1 33.09 304 VAL A CA 1
ATOM 1586 C C . VAL A 1 202 ? -2.796 -19.484 -6.723 1 32.73 304 VAL A C 1
ATOM 1587 O O . VAL A 1 202 ? -3.948 -19.231 -7.031 1 33.01 304 VAL A O 1
ATOM 1591 N N . LEU A 1 203 ? -1.776 -19.332 -7.569 1 32.24 305 LEU A N 1
ATOM 1592 C CA . LEU A 1 203 ? -1.912 -18.756 -8.903 1 32.81 305 LEU A CA 1
ATOM 1593 C C . LEU A 1 203 ? -2.741 -19.643 -9.818 1 33.16 305 LEU A C 1
ATOM 1594 O O . LEU A 1 203 ? -3.542 -19.128 -10.598 1 33.33 305 LEU A O 1
ATOM 1599 N N . ALA A 1 204 ? -2.619 -20.97 -9.677 1 32.94 306 ALA A N 1
ATOM 1600 C CA . ALA A 1 204 ? -3.435 -21.887 -10.467 1 33.43 306 ALA A CA 1
ATOM 1601 C C . ALA A 1 204 ? -4.919 -21.727 -10.086 1 33.1 306 ALA A C 1
ATOM 1602 O O . ALA A 1 204 ? -5.782 -21.771 -10.96 1 33.05 306 ALA A O 1
ATOM 1604 N N . ILE A 1 205 ? -5.21 -21.505 -8.793 1 32.52 307 ILE A N 1
ATOM 1605 C CA . ILE A 1 205 ? -6.581 -21.276 -8.342 1 32.38 307 ILE A CA 1
ATOM 1606 C C . ILE A 1 205 ? -7.091 -19.926 -8.843 1 32.2 307 ILE A C 1
ATOM 1607 O O . ILE A 1 205 ? -8.196 -19.867 -9.373 1 32.97 307 ILE A O 1
ATOM 1612 N N . THR A 1 206 ? -6.31 -18.852 -8.67 1 31.48 308 THR A N 1
ATOM 1613 C CA . THR A 1 206 ? -6.752 -17.524 -9.092 1 31.9 308 THR A CA 1
ATOM 1614 C C . THR A 1 206 ? -6.956 -17.458 -10.619 1 32.99 308 THR A C 1
ATOM 1615 O O . THR A 1 206 ? -7.918 -16.848 -11.074 1 32.54 308 THR A O 1
ATOM 1619 N N . ALA A 1 207 ? -6.076 -18.096 -11.399 1 33.76 309 ALA A N 1
ATOM 1620 C CA . ALA A 1 207 ? -6.205 -18.11 -12.859 1 34.87 309 ALA A CA 1
ATOM 1621 C C . ALA A 1 207 ? -7.482 -18.841 -13.278 1 36.38 309 ALA A C 1
ATOM 1622 O O . ALA A 1 207 ? -8.16 -18.399 -14.199 1 37.73 309 ALA A O 1
ATOM 1624 N N . ALA A 1 208 ? -7.836 -19.92 -12.586 1 36.26 310 ALA A N 1
ATOM 1625 C CA . ALA A 1 208 ? -9.023 -20.699 -12.915 1 37.06 310 ALA A CA 1
ATOM 1626 C C . ALA A 1 208 ? -10.336 -20.031 -12.497 1 37.84 310 ALA A C 1
ATOM 1627 O O . ALA A 1 208 ? -11.288 -19.998 -13.277 1 37.83 310 ALA A O 1
ATOM 1629 N N . VAL A 1 209 ? -10.382 -19.485 -11.28 1 38.2 311 VAL A N 1
ATOM 1630 C CA . VAL A 1 209 ? -11.594 -18.887 -10.735 1 38.88 311 VAL A CA 1
ATOM 1631 C C . VAL A 1 209 ? -11.792 -17.41 -11.116 1 39.19 311 VAL A C 1
ATOM 1632 O O . VAL A 1 209 ? -12.908 -17.015 -11.448 1 39.9 311 VAL A O 1
ATOM 1636 N N . PHE A 1 210 ? -10.735 -16.594 -11.054 1 38.81 312 PHE A N 1
ATOM 1637 C CA . PHE A 1 210 ? -10.865 -15.16 -11.295 1 39.42 312 PHE A CA 1
ATOM 1638 C C . PHE A 1 210 ? -10.233 -14.637 -12.595 1 40.38 312 PHE A C 1
ATOM 1639 O O . PHE A 1 210 ? -10.647 -13.58 -13.062 1 41.64 312 PHE A O 1
ATOM 1647 N N . GLY A 1 211 ? -9.255 -15.339 -13.165 1 39.87 313 GLY A N 1
ATOM 1648 C CA . GLY A 1 211 ? -8.628 -14.893 -14.404 1 39.63 313 GLY A CA 1
ATOM 1649 C C . GLY A 1 211 ? -7.183 -14.457 -14.282 1 39.36 313 GLY A C 1
ATOM 1650 O O . GLY A 1 211 ? -6.6 -14.522 -13.2 1 39.59 313 GLY A O 1
ATOM 1651 N N . ASP A 1 212 ? -6.62 -13.956 -15.391 1 38.69 314 ASP A N 1
ATOM 1652 C CA . ASP A 1 212 ? -5.218 -13.557 -15.532 1 38.83 314 ASP A CA 1
ATOM 1653 C C . ASP A 1 212 ? -4.808 -12.241 -14.864 1 37.42 314 ASP A C 1
ATOM 1654 O O . ASP A 1 212 ? -3.605 -11.995 -14.741 1 37.59 314 ASP A O 1
ATOM 1659 N N . ASN A 1 213 ? -5.765 -11.395 -14.456 1 35.61 315 ASN A N 1
ATOM 1660 C CA . ASN A 1 213 ? -5.412 -10.113 -13.839 1 34.47 315 ASN A CA 1
ATOM 1661 C C . ASN A 1 213 ? -4.854 -10.243 -12.411 1 33.23 315 ASN A C 1
ATOM 1662 O O . ASN A 1 213 ? -4.151 -9.341 -11.97 1 33.28 315 ASN A O 1
ATOM 1667 N N . ILE A 1 214 ? -5.126 -11.355 -11.717 1 31.95 316 ILE A N 1
ATOM 1668 C CA . ILE A 1 214 ? -4.586 -11.547 -10.359 1 31.34 316 ILE A CA 1
ATOM 1669 C C . ILE A 1 214 ? -3.131 -12.034 -10.469 1 31.38 316 ILE A C 1
ATOM 1670 O O . ILE A 1 214 ? -2.891 -13.138 -10.945 1 31.97 316 ILE A O 1
ATOM 1675 N N . PRO A 1 215 ? -2.148 -11.238 -10.043 1 31.37 317 PRO A N 1
ATOM 1676 C CA . PRO A 1 215 ? -0.75 -11.68 -10.147 1 31.97 317 PRO A CA 1
ATOM 1677 C C . PRO A 1 215 ? -0.367 -12.685 -9.045 1 31.97 317 PRO A C 1
ATOM 1678 O O . PRO A 1 215 ? -1.127 -12.866 -8.078 1 30.76 317 PRO A O 1
ATOM 1682 N N . PRO A 1 216 ? 0.823 -13.337 -9.129 1 32.43 318 PRO A N 1
ATOM 1683 C CA . PRO A 1 216 ? 1.248 -14.211 -8.017 1 32.21 318 PRO A CA 1
ATOM 1684 C C . PRO A 1 216 ? 1.269 -13.439 -6.69 1 31.98 318 PRO A C 1
ATOM 1685 O O . PRO A 1 216 ? 1.685 -12.281 -6.671 1 32.46 318 PRO A O 1
ATOM 1689 N N . PHE A 1 217 ? 0.832 -14.061 -5.593 1 31.45 319 PHE A N 1
ATOM 1690 C CA . PHE A 1 217 ? 0.808 -13.384 -4.289 1 31.63 319 PHE A CA 1
ATOM 1691 C C . PHE A 1 217 ? 2.203 -12.941 -3.827 1 32.06 319 PHE A C 1
ATOM 1692 O O . PHE A 1 217 ? 2.326 -11.926 -3.152 1 32.26 319 PHE A O 1
ATOM 1700 N N . ALA A 1 218 ? 3.26 -13.67 -4.228 1 32.02 320 ALA A N 1
ATOM 1701 C CA . ALA A 1 218 ? 4.622 -13.302 -3.86 1 32.54 320 ALA A CA 1
ATOM 1702 C C . ALA A 1 218 ? 5.188 -12.157 -4.724 1 33.12 320 ALA A C 1
ATOM 1703 O O . ALA A 1 218 ? 6.136 -11.499 -4.303 1 33.53 320 ALA A O 1
ATOM 1705 N N . ALA A 1 219 ? 4.583 -11.882 -5.889 1 33.21 321 ALA A N 1
ATOM 1706 C CA . ALA A 1 219 ? 5.011 -10.817 -6.793 1 33.87 321 ALA A CA 1
ATOM 1707 C C . ALA A 1 219 ? 4.183 -9.539 -6.549 1 34.31 321 ALA A C 1
ATOM 1708 O O . ALA A 1 219 ? 4.723 -8.442 -6.592 1 35.29 321 ALA A O 1
ATOM 1710 N N . TYR A 1 220 ? 2.88 -9.682 -6.326 1 33.55 322 TYR A N 1
ATOM 1711 C CA . TYR A 1 220 ? 2.014 -8.549 -6.002 1 33.69 322 TYR A CA 1
ATOM 1712 C C . TYR A 1 220 ? 1.429 -8.891 -4.635 1 32.18 322 TYR A C 1
ATOM 1713 O O . TYR A 1 220 ? 0.423 -9.591 -4.531 1 32.47 322 TYR A O 1
ATOM 1722 N N . GLN A 1 221 ? 2.114 -8.436 -3.596 1 31.22 323 GLN A N 1
ATOM 1723 C CA . GLN A 1 221 ? 1.936 -8.819 -2.205 1 30.63 323 GLN A CA 1
ATOM 1724 C C . GLN A 1 221 ? 0.77 -8.198 -1.446 1 30.71 323 GLN A C 1
ATOM 1725 O O . GLN A 1 221 ? 0.562 -8.582 -0.292 1 31.45 323 GLN A O 1
ATOM 1731 N N . TRP A 1 222 ? -0.018 -7.311 -2.062 1 30.07 324 TRP A N 1
ATOM 1732 C CA . TRP A 1 222 ? -1.188 -6.76 -1.382 1 30.47 324 TRP A CA 1
ATOM 1733 C C . TRP A 1 222 ? -2.205 -7.891 -1.085 1 29.05 324 TRP A C 1
ATOM 1734 O O . TRP A 1 222 ? -2.745 -7.939 0.025 1 28.75 324 TRP A O 1
ATOM 1745 N N . ASN A 1 223 ? -2.439 -8.797 -2.064 1 27.66 325 ASN A N 1
ATOM 1746 C CA . ASN A 1 223 ? -3.36 -9.917 -1.86 1 26.98 325 ASN A CA 1
ATOM 1747 C C . ASN A 1 223 ? -2.871 -10.88 -0.768 1 26.77 325 ASN A C 1
ATOM 1748 O O . ASN A 1 223 ? -3.686 -11.497 -0.092 1 26.04 325 ASN A O 1
ATOM 1753 N N . LEU A 1 224 ? -1.552 -10.991 -0.583 1 27.03 326 LEU A N 1
ATOM 1754 C CA . LEU A 1 224 ? -0.986 -11.842 0.455 1 27.77 326 LEU A CA 1
ATOM 1755 C C . LEU A 1 224 ? -1.204 -11.197 1.836 1 28 326 LEU A C 1
ATOM 1756 O O . LEU A 1 224 ? -1.666 -11.879 2.751 1 27.89 326 LEU A O 1
ATOM 1761 N N . ARG A 1 225 ? -0.933 -9.886 1.974 1 27.83 327 ARG A N 1
ATOM 1762 C CA . ARG A 1 225 ? -1.147 -9.179 3.244 1 28.21 327 ARG A CA 1
ATOM 1763 C C . ARG A 1 225 ? -2.646 -9.247 3.653 1 28.25 327 ARG A C 1
ATOM 1764 O O . ARG A 1 225 ? -2.998 -9.608 4.78 1 27.52 327 ARG A O 1
ATOM 1772 N N . SER A 1 226 ? -3.508 -8.968 2.689 1 28.52 328 SER A N 1
ATOM 1773 C CA . SER A 1 226 ? -4.961 -8.972 2.786 1 29.42 328 SER A CA 1
ATOM 1774 C C . SER A 1 226 ? -5.524 -10.383 3.108 1 28.45 328 SER A C 1
ATOM 1775 O O . SER A 1 226 ? -6.335 -10.533 4.026 1 28.35 328 SER A O 1
ATOM 1778 N N . GLY A 1 227 ? -5.085 -11.393 2.364 1 27.35 329 GLY A N 1
ATOM 1779 C CA . GLY A 1 227 ? -5.536 -12.769 2.557 1 26.67 329 GLY A CA 1
ATOM 1780 C C . GLY A 1 227 ? -5.085 -13.344 3.888 1 26.45 329 GLY A C 1
ATOM 1781 O O . GLY A 1 227 ? -5.86 -14.04 4.555 1 25.77 329 GLY A O 1
ATOM 1782 N N . LEU A 1 228 ? -3.84 -13.029 4.304 1 25.95 330 LEU A N 1
ATOM 1783 C CA . LEU A 1 228 ? -3.328 -13.53 5.585 1 26.86 330 LEU A CA 1
ATOM 1784 C C . LEU A 1 228 ? -4.139 -12.992 6.75 1 26.79 330 LEU A C 1
ATOM 1785 O O . LEU A 1 228 ? -4.481 -13.762 7.643 1 27.66 330 LEU A O 1
ATOM 1790 N N . LYS A 1 229 ? -4.513 -11.698 6.716 1 26.3 331 LYS A N 1
ATOM 1791 C CA . LYS A 1 229 ? -5.316 -11.128 7.798 1 26.52 331 LYS A CA 1
ATOM 1792 C C . LYS A 1 229 ? -6.76 -11.607 7.773 1 26.88 331 LYS A C 1
ATOM 1793 O O . LYS A 1 229 ? -7.328 -11.832 8.841 1 26.8 331 LYS A O 1
ATOM 1799 N N . ALA A 1 230 ? -7.327 -11.857 6.584 1 26.91 332 ALA A N 1
ATOM 1800 C CA . ALA A 1 230 ? -8.68 -12.407 6.504 1 28.18 332 ALA A CA 1
ATOM 1801 C C . ALA A 1 230 ? -8.681 -13.869 7.042 1 29.03 332 ALA A C 1
ATOM 1802 O O . ALA A 1 230 ? -9.613 -14.257 7.759 1 29.67 332 ALA A O 1
ATOM 1804 N N . LEU A 1 231 ? -7.59 -14.622 6.789 1 28.45 333 LEU A N 1
ATOM 1805 C CA . LEU A 1 231 ? -7.392 -15.988 7.284 1 29.34 333 LEU A CA 1
ATOM 1806 C C . LEU A 1 231 ? -7.243 -15.977 8.807 1 28.51 333 LEU A C 1
ATOM 1807 O O . LEU A 1 231 ? -7.832 -16.814 9.468 1 28.57 333 LEU A O 1
ATOM 1812 N N . GLU A 1 232 ? -6.516 -14.995 9.372 1 27.71 334 GLU A N 1
ATOM 1813 C CA . GLU A 1 232 ? -6.398 -14.848 10.834 1 27.34 334 GLU A CA 1
ATOM 1814 C C . GLU A 1 232 ? -7.778 -14.655 11.47 1 27.8 334 GLU A C 1
ATOM 1815 O O . GLU A 1 232 ? -8.034 -15.195 12.545 1 28.74 334 GLU A O 1
ATOM 1821 N N . SER A 1 233 ? -8.672 -13.912 10.796 1 26.92 335 SER A N 1
ATOM 1822 C CA . SER A 1 233 ? -10.039 -13.692 11.265 1 27.55 335 SER A CA 1
ATOM 1823 C C . SER A 1 233 ? -10.823 -15.008 11.293 1 28.53 335 SER A C 1
ATOM 1824 O O . SER A 1 233 ? -11.433 -15.311 12.313 1 28.71 335 SER A O 1
ATOM 1827 N N . LEU A 1 234 ? -10.706 -15.84 10.24 1 28.97 336 LEU A N 1
ATOM 1828 C CA . LEU A 1 234 ? -11.351 -17.159 10.177 1 30.51 336 LEU A CA 1
ATOM 1829 C C . LEU A 1 234 ? -10.803 -18.129 11.276 1 30.4 336 LEU A C 1
ATOM 1830 O O . LEU A 1 234 ? -11.576 -18.888 11.871 1 29.75 336 LEU A O 1
ATOM 1835 N N . ILE A 1 235 ? -9.491 -18.076 11.553 1 29.9 337 ILE A N 1
ATOM 1836 C CA . ILE A 1 235 ? -8.854 -18.887 12.609 1 29.97 337 ILE A CA 1
ATOM 1837 C C . ILE A 1 235 ? -9.369 -18.428 13.993 1 30 337 ILE A C 1
ATOM 1838 O O . ILE A 1 235 ? -9.671 -19.261 14.846 1 29.93 337 ILE A O 1
ATOM 1843 N N . LEU A 1 236 ? -9.496 -17.102 14.2 1 29.32 338 LEU A N 1
ATOM 1844 C CA . LEU A 1 236 ? -9.998 -16.547 15.457 1 28.98 338 LEU A CA 1
ATOM 1845 C C . LEU A 1 236 ? -11.467 -16.922 15.679 1 28.62 338 LEU A C 1
ATOM 1846 O O . LEU A 1 236 ? -11.855 -17.245 16.796 1 27.96 338 LEU A O 1
ATOM 1851 N N . LEU A 1 237 ? -12.248 -16.964 14.601 1 28.13 339 LEU A N 1
ATOM 1852 C CA . LEU A 1 237 ? -13.641 -17.376 14.651 1 29.34 339 LEU A CA 1
ATOM 1853 C C . LEU A 1 237 ? -13.714 -18.856 15.05 1 30.71 339 LEU A C 1
ATOM 1854 O O . LEU A 1 237 ? -14.497 -19.218 15.929 1 30.08 339 LEU A O 1
ATOM 1859 N N . PHE A 1 238 ? -12.846 -19.691 14.449 1 31.75 340 PHE A N 1
ATOM 1860 C CA . PHE A 1 238 ? -12.761 -21.101 14.771 1 33.79 340 PHE A CA 1
ATOM 1861 C C . PHE A 1 238 ? -12.398 -21.3 16.249 1 34.69 340 PHE A C 1
ATOM 1862 O O . PHE A 1 238 ? -13.052 -22.086 16.941 1 35.14 340 PHE A O 1
ATOM 1870 N N . LEU A 1 239 ? -11.391 -20.567 16.742 1 34.7 341 LEU A N 1
ATOM 1871 C CA . LEU A 1 239 ? -10.952 -20.691 18.126 1 35.36 341 LEU A CA 1
ATOM 1872 C C . LEU A 1 239 ? -11.977 -20.182 19.137 1 36.92 341 LEU A C 1
ATOM 1873 O O .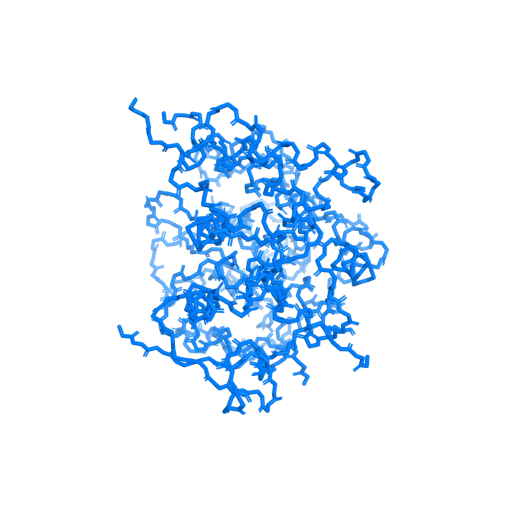 LEU A 1 239 ? -12.082 -20.739 20.234 1 37.45 341 LEU A O 1
ATOM 1878 N N . LEU A 1 240 ? -12.742 -19.145 18.774 1 37.3 342 LEU A N 1
ATOM 1879 C CA . LEU A 1 240 ? -13.768 -18.582 19.654 1 38.17 342 LEU A CA 1
ATOM 1880 C C . LEU A 1 240 ? -14.919 -19.574 19.841 1 39.6 342 LEU A C 1
ATOM 1881 O O . LEU A 1 240 ? -15.427 -19.737 20.956 1 39.4 342 LEU A O 1
ATOM 1886 N N . LEU A 1 241 ? -15.305 -20.258 18.762 1 40.39 343 LEU A N 1
ATOM 1887 C CA . LEU A 1 241 ? -16.402 -21.211 18.831 1 42.27 343 LEU A CA 1
ATOM 1888 C C . LEU A 1 241 ? -15.979 -22.618 19.313 1 45.12 343 LEU A C 1
ATOM 1889 O O . LEU A 1 241 ? -16.841 -23.483 19.448 1 46 343 LEU A O 1
ATOM 1894 N N . ASP A 1 242 ? -14.679 -22.829 19.613 1 46.38 344 ASP A N 1
ATOM 1895 C CA . ASP A 1 242 ? -14.11 -24.104 20.068 1 48.36 344 ASP A CA 1
ATOM 1896 C C . ASP A 1 242 ? -13.834 -24.097 21.584 1 49.35 344 ASP A C 1
ATOM 1897 O O . ASP A 1 242 ? -14.725 -24.406 22.381 1 49.94 344 ASP A O 1
ATOM 1902 N N . SER A 1 249 ? -24.754 -21.352 29.566 1 46.12 351 SER A N 1
ATOM 1903 C CA . SER A 1 249 ? -26.045 -22.026 29.714 1 46.16 351 SER A CA 1
ATOM 1904 C C . SER A 1 249 ? -27.166 -20.994 29.521 1 44.75 351 SER A C 1
ATOM 1905 O O . SER A 1 249 ? -28.066 -21.215 28.708 1 44.79 351 SER A O 1
ATOM 1908 N N . ASN A 1 250 ? -27.079 -19.844 30.208 1 43.38 352 ASN A N 1
ATOM 1909 C CA . ASN A 1 250 ? -28.004 -18.742 29.943 1 42.84 352 ASN A CA 1
ATOM 1910 C C . ASN A 1 250 ? -27.394 -17.911 28.771 1 41.34 352 ASN A C 1
ATOM 1911 O O . ASN A 1 250 ? -26.178 -17.911 28.578 1 41.92 352 ASN A O 1
ATOM 1916 N N . LYS A 1 251 ? -28.225 -17.225 27.999 1 39.56 353 LYS A N 1
ATOM 1917 C CA . LYS A 1 251 ? -27.738 -16.413 26.883 1 37.59 353 LYS A CA 1
ATOM 1918 C C . LYS A 1 251 ? -28.288 -14.998 26.962 1 35.79 353 LYS A C 1
ATOM 1919 O O . LYS A 1 251 ? -29.331 -14.772 27.571 1 36.55 353 LYS A O 1
ATOM 1925 N N . ARG A 1 252 ? -27.593 -14.045 26.345 1 33.49 354 ARG A N 1
ATOM 1926 C CA . ARG A 1 252 ? -28.037 -12.662 26.288 1 32.22 354 ARG A CA 1
ATOM 1927 C C . ARG A 1 252 ? -29.056 -12.47 25.159 1 32.2 354 ARG A C 1
ATOM 1928 O O . ARG A 1 252 ? -30.057 -11.782 25.351 1 32.18 354 ARG A O 1
ATOM 1936 N N . LEU A 1 253 ? -28.786 -13.035 23.971 1 31.95 355 LEU A N 1
ATOM 1937 C CA . LEU A 1 253 ? -29.64 -12.832 22.8 1 32.13 355 LEU A CA 1
ATOM 1938 C C . LEU A 1 253 ? -30.91 -13.683 22.774 1 32.34 355 LEU A C 1
ATOM 1939 O O . LEU A 1 253 ? -30.838 -14.905 22.7 1 32.18 355 LEU A O 1
ATOM 1944 N N . HIS A 1 254 ? -32.07 -13.029 22.808 1 32.67 356 HIS A N 1
ATOM 1945 C CA . HIS A 1 254 ? -33.36 -13.708 22.782 1 33.79 356 HIS A CA 1
ATOM 1946 C C . HIS A 1 254 ? -34.202 -13.234 21.604 1 34.8 356 HIS A C 1
ATOM 1947 O O . HIS A 1 254 ? -34.935 -12.259 21.723 1 34.54 356 HIS A O 1
ATOM 1954 N N . LEU A 1 255 ? -34.072 -13.918 20.458 1 35.84 357 LEU A N 1
ATOM 1955 C CA . LEU A 1 255 ? -34.766 -13.559 19.227 1 37.85 357 LEU A CA 1
ATOM 1956 C C . LEU A 1 255 ? -36.277 -13.519 19.349 1 38.57 357 LEU A C 1
ATOM 1957 O O . LEU A 1 255 ? -36.884 -12.666 18.708 1 38.67 357 LEU A O 1
ATOM 1962 N N . GLU A 1 256 ? -36.885 -14.398 20.181 1 38.93 358 GLU A N 1
ATOM 1963 C CA . GLU A 1 256 ? -38.336 -14.405 20.369 1 40.2 358 GLU A CA 1
ATOM 1964 C C . GLU A 1 256 ? -38.787 -13.091 20.986 1 40.03 358 GLU A C 1
ATOM 1965 O O . GLU A 1 256 ? -39.761 -12.5 20.527 1 40.41 358 GLU A O 1
ATOM 1971 N N . ALA A 1 257 ? -38.068 -12.619 22.002 1 39.21 359 ALA A N 1
ATOM 1972 C CA . ALA A 1 257 ? -38.401 -11.363 22.662 1 39.36 359 ALA A CA 1
ATOM 1973 C C . ALA A 1 257 ? -38.165 -10.14 21.766 1 39.43 359 ALA A C 1
ATOM 1974 O O . ALA A 1 257 ? -38.977 -9.214 21.761 1 39.95 359 ALA A O 1
ATOM 1976 N N . LEU A 1 258 ? -37.07 -10.135 20.998 1 39.11 360 LEU A N 1
ATOM 1977 C CA . LEU A 1 258 ? -36.747 -9.005 20.129 1 39.45 360 LEU A CA 1
ATOM 1978 C C . LEU A 1 258 ? -37.6 -8.901 18.858 1 40.25 360 LEU A C 1
ATOM 1979 O O . LEU A 1 258 ? -37.977 -7.799 18.458 1 39.75 360 LEU A O 1
ATOM 1984 N N . LEU A 1 259 ? -37.855 -10.029 18.193 1 41.43 361 LEU A N 1
ATOM 1985 C CA . LEU A 1 259 ? -38.536 -10.029 16.897 1 43.64 361 LEU A CA 1
ATOM 1986 C C . LEU A 1 259 ? -39.943 -10.641 16.871 1 46.21 361 LEU A C 1
ATOM 1987 O O . LEU A 1 259 ? -40.694 -10.391 15.931 1 46.34 361 LEU A O 1
ATOM 1992 N N . GLY A 1 260 ? -40.275 -11.459 17.858 1 48.22 362 GLY A N 1
ATOM 1993 C CA . GLY A 1 260 ? -41.571 -12.127 17.895 1 50.85 362 GLY A CA 1
ATOM 1994 C C . GLY A 1 260 ? -41.451 -13.634 18.027 1 53.6 362 GLY A C 1
ATOM 1995 O O . GLY A 1 260 ? -40.49 -14.223 17.527 1 53.76 362 GLY A O 1
ATOM 1996 N N . GLU A 1 261 ? -42.43 -14.26 18.715 1 55.49 363 GLU A N 1
ATOM 1997 C CA . GLU A 1 261 ? -42.556 -15.698 19.004 1 57.87 363 GLU A CA 1
ATOM 1998 C C . GLU A 1 261 ? -42.315 -16.612 17.788 1 59.61 363 GLU A C 1
ATOM 1999 O O . GLU A 1 261 ? -41.852 -17.742 17.96 1 60 363 GLU A O 1
ATOM 2005 N N . SER A 1 262 ? -42.597 -16.122 16.567 1 60.65 364 SER A N 1
ATOM 2006 C CA . SER A 1 262 ? -42.368 -16.891 15.341 1 62.39 364 SER A CA 1
ATOM 2007 C C . SER A 1 262 ? -40.877 -17.224 15.144 1 64.11 364 SER A C 1
ATOM 2008 O O . SER A 1 262 ? -40.549 -18.287 14.615 1 64.58 364 SER A O 1
ATOM 2011 N N . TYR A 1 263 ? -39.981 -16.33 15.605 1 64.64 365 TYR A N 1
ATOM 2012 C CA . TYR A 1 263 ? -38.533 -16.522 15.53 1 65.52 365 TYR A CA 1
ATOM 2013 C C . TYR A 1 263 ? -38.024 -17.375 16.705 1 66.34 365 TYR A C 1
ATOM 2014 O O . TYR A 1 263 ? -38.808 -18.001 17.428 1 66.65 365 TYR A O 1
ATOM 2023 N N . SER A 1 282 ? -20.421 -29.339 14.218 1 41.19 384 SER A N 1
ATOM 2024 C CA . SER A 1 282 ? -20.023 -28.238 15.098 1 41.05 384 SER A CA 1
ATOM 2025 C C . SER A 1 282 ? -20.739 -26.92 14.763 1 40.22 384 SER A C 1
ATOM 2026 O O . SER A 1 282 ? -21.316 -26.775 13.68 1 40.59 384 SER A O 1
ATOM 2029 N N . VAL A 1 283 ? -20.691 -25.958 15.697 1 38.86 385 VAL A N 1
ATOM 2030 C CA . VAL A 1 283 ? -21.275 -24.639 15.516 1 38.06 385 VAL A CA 1
ATOM 2031 C C . VAL A 1 283 ? -20.545 -23.925 14.357 1 37.07 385 VAL A C 1
ATOM 2032 O O . VAL A 1 283 ? -21.19 -23.325 13.497 1 36.85 385 VAL A O 1
ATOM 2036 N N . PHE A 1 284 ? -19.203 -24.031 14.32 1 36.3 386 PHE A N 1
ATOM 2037 C CA . PHE A 1 284 ? -18.4 -23.427 13.259 1 36.19 386 PHE A CA 1
ATOM 2038 C C . PHE A 1 284 ? -18.8 -23.968 11.883 1 35.89 386 PHE A C 1
ATOM 2039 O O . PHE A 1 284 ? -18.983 -23.18 10.959 1 36.1 386 PHE A O 1
ATOM 2047 N N . SER A 1 285 ? -18.943 -25.304 11.747 1 35.38 387 SER A N 1
ATOM 2048 C CA . SER A 1 285 ? -19.303 -25.924 10.471 1 35.34 387 SER A CA 1
ATOM 2049 C C . SER A 1 285 ? -20.689 -25.524 10.004 1 34.79 387 SER A C 1
ATOM 2050 O O . SER A 1 285 ? -20.864 -25.247 8.817 1 34.75 387 SER A O 1
ATOM 2053 N N . PHE A 1 286 ? -21.662 -25.432 10.935 1 34.36 388 PHE A N 1
ATOM 2054 C CA . PHE A 1 286 ? -23.015 -24.984 10.6 1 34.65 388 PHE A CA 1
ATOM 2055 C C . PHE A 1 286 ? -22.962 -23.535 10.083 1 33.07 388 PHE A C 1
ATOM 2056 O O . PHE A 1 286 ? -23.588 -23.233 9.066 1 32.31 388 PHE A O 1
ATOM 2064 N N . LEU A 1 287 ? -22.211 -22.649 10.783 1 32.36 389 LEU A N 1
ATOM 2065 C CA . LEU A 1 287 ? -22.047 -21.247 10.363 1 31.92 389 LEU A CA 1
ATOM 2066 C C . LEU A 1 287 ? -21.452 -21.176 8.942 1 31.92 389 LEU A C 1
ATOM 2067 O O . LEU A 1 287 ? -21.942 -20.415 8.111 1 31.36 389 LEU A O 1
ATOM 2072 N N . MET A 1 288 ? -20.425 -21.992 8.657 1 32.43 390 MET A N 1
ATOM 2073 C CA . MET A 1 288 ? -19.823 -22.021 7.327 1 34.09 390 MET A CA 1
ATOM 2074 C C . MET A 1 288 ? -20.84 -22.406 6.239 1 35.75 390 MET A C 1
ATOM 2075 O O . MET A 1 288 ? -21.006 -21.684 5.257 1 35.89 390 MET A O 1
ATOM 2080 N N . GLU A 1 289 ? -21.557 -23.513 6.438 1 36.56 391 GLU A N 1
ATOM 2081 C CA . GLU A 1 289 ? -22.467 -24.036 5.428 1 37.12 391 GLU A CA 1
ATOM 2082 C C . GLU A 1 289 ? -23.771 -23.293 5.255 1 36.76 391 GLU A C 1
ATOM 2083 O O . GLU A 1 289 ? -24.343 -23.34 4.163 1 36.71 391 GLU A O 1
ATOM 2089 N N . ASN A 1 290 ? -24.264 -22.631 6.309 1 35.96 392 ASN A N 1
ATOM 2090 C CA . ASN A 1 290 ? -25.558 -21.962 6.226 1 35.73 392 ASN A CA 1
ATOM 2091 C C . ASN A 1 290 ? -25.497 -20.438 6.259 1 35.17 392 ASN A C 1
ATOM 2092 O O . ASN A 1 290 ? -26.507 -19.797 5.968 1 35.75 392 ASN A O 1
ATOM 2097 N N . TYR A 1 291 ? -24.319 -19.851 6.517 1 33.86 393 TYR A N 1
ATOM 2098 C CA . TYR A 1 291 ? -24.186 -18.401 6.527 1 32.94 393 TYR A CA 1
ATOM 2099 C C . TYR A 1 291 ? -23.089 -17.942 5.57 1 32.77 393 TYR A C 1
ATOM 2100 O O . TYR A 1 291 ? -23.358 -17.11 4.707 1 33.51 393 TYR A O 1
ATOM 2109 N N . LEU A 1 292 ? -21.86 -18.45 5.739 1 32.08 394 LEU A N 1
ATOM 2110 C CA . LEU A 1 292 ? -20.727 -18.036 4.914 1 32.69 394 LEU A CA 1
ATOM 2111 C C . LEU A 1 292 ? -20.854 -18.451 3.437 1 33.06 394 LEU A C 1
ATOM 2112 O O . LEU A 1 292 ? -20.695 -17.62 2.544 1 33.36 394 LEU A O 1
ATOM 2117 N N . VAL A 1 293 ? -21.101 -19.726 3.189 1 32.88 395 VAL A N 1
ATOM 2118 C CA . VAL A 1 293 ? -21.204 -20.251 1.832 1 33.6 395 VAL A CA 1
ATOM 2119 C C . VAL A 1 293 ? -22.384 -19.604 1.086 1 33.89 395 VAL A C 1
ATOM 2120 O O . VAL A 1 293 ? -22.136 -19.034 0.024 1 33.52 395 VAL A O 1
ATOM 2124 N N . PRO A 1 294 ? -23.626 -19.56 1.639 1 34.36 396 PRO A N 1
ATOM 2125 C CA . PRO A 1 294 ? -24.711 -18.86 0.926 1 34.5 396 PRO A CA 1
ATOM 2126 C C . PRO A 1 294 ? -24.407 -17.392 0.662 1 34.11 396 PRO A C 1
ATOM 2127 O O . PRO A 1 294 ? -24.719 -16.905 -0.424 1 33.74 396 PRO A O 1
ATOM 2131 N N . THR A 1 295 ? -23.758 -16.693 1.618 1 33.96 397 THR A N 1
ATOM 2132 C CA . THR A 1 295 ? -23.395 -15.292 1.397 1 34.3 397 THR A CA 1
ATOM 2133 C C . THR A 1 295 ? -22.451 -15.128 0.2 1 34 397 THR A C 1
ATOM 2134 O O . THR A 1 295 ? -22.74 -14.326 -0.68 1 34.02 397 THR A O 1
ATOM 2138 N N . LEU A 1 296 ? -21.342 -15.877 0.15 1 33.64 398 LEU A N 1
ATOM 2139 C CA . LEU A 1 296 ? -20.387 -15.745 -0.953 1 34.09 398 LEU A CA 1
ATOM 2140 C C . LEU A 1 296 ? -20.918 -16.274 -2.312 1 34.78 398 LEU A C 1
ATOM 2141 O O . LEU A 1 296 ? -20.47 -15.806 -3.347 1 34.63 398 LEU A O 1
ATOM 2146 N N . LEU A 1 297 ? -21.871 -17.222 -2.312 1 35.52 399 LEU A N 1
ATOM 2147 C CA . LEU A 1 297 ? -22.46 -17.703 -3.572 1 36.27 399 LEU A CA 1
ATOM 2148 C C . LEU A 1 297 ? -23.341 -16.609 -4.202 1 35.78 399 LEU A C 1
ATOM 2149 O O . LEU A 1 297 ? -23.373 -16.45 -5.422 1 35.83 399 LEU A O 1
ATOM 2154 N N . HIS A 1 298 ? -24.026 -15.836 -3.366 1 35.79 400 HIS A N 1
ATOM 2155 C CA . HIS A 1 298 ? -24.907 -14.778 -3.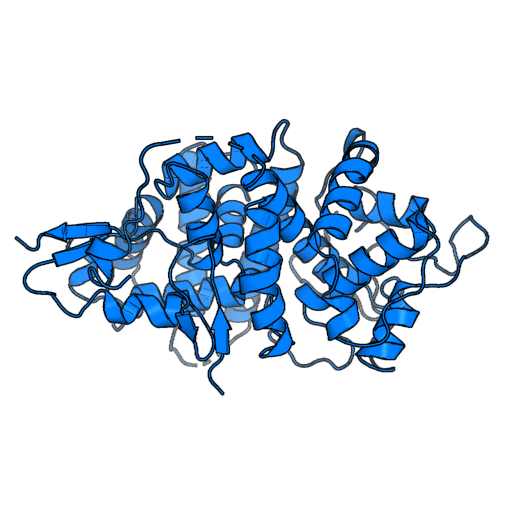83 1 35.76 400 HIS A CA 1
ATOM 2156 C C . HIS A 1 298 ? -24.244 -13.423 -3.923 1 35.05 400 HIS A C 1
ATOM 2157 O O . HIS A 1 298 ? -24.695 -12.585 -4.697 1 34.67 400 HIS A O 1
ATOM 2164 N N . ARG A 1 299 ? -23.191 -13.188 -3.119 1 34.56 401 ARG A N 1
ATOM 2165 C CA . ARG A 1 299 ? -22.446 -11.926 -3.049 1 34.82 401 ARG A CA 1
ATOM 2166 C C . ARG A 1 299 ? -20.945 -12.274 -2.976 1 34.95 401 ARG A C 1
ATOM 2167 O O . ARG A 1 299 ? -20.334 -12.214 -1.897 1 34.78 401 ARG A O 1
ATOM 2175 N N . PRO A 1 300 ? -20.347 -12.66 -4.117 1 34.41 402 PRO A N 1
ATOM 2176 C CA . PRO A 1 300 ? -18.947 -13.13 -4.098 1 33.61 402 PRO A CA 1
ATOM 2177 C C . PRO A 1 300 ? -17.869 -12.137 -3.694 1 32.53 402 PRO A C 1
ATOM 2178 O O . PRO A 1 300 ? -16.771 -12.586 -3.374 1 33.27 402 PRO A O 1
ATOM 2182 N N . THR A 1 301 ? -18.131 -10.826 -3.724 1 31.48 403 THR A N 1
ATOM 2183 C CA . THR A 1 301 ? -17.095 -9.857 -3.345 1 31.37 403 THR A CA 1
ATOM 2184 C C . THR A 1 301 ? -17.12 -9.47 -1.86 1 31.09 403 THR A C 1
ATOM 2185 O O . THR A 1 301 ? -16.335 -8.602 -1.473 1 31.88 403 THR A O 1
ATOM 2189 N N . THR A 1 302 ? -18.011 -10.075 -1.052 1 30 404 THR A N 1
ATOM 2190 C CA . THR A 1 302 ? -18.152 -9.737 0.367 1 29.76 404 THR A CA 1
ATOM 2191 C C . THR A 1 302 ? -16.825 -9.809 1.131 1 29.29 404 THR A C 1
ATOM 2192 O O . THR A 1 302 ? -16.174 -10.852 1.143 1 30.09 404 THR A O 1
ATOM 2196 N N . ASN A 1 303 ? -16.426 -8.702 1.747 1 27.92 405 ASN A N 1
ATOM 2197 C CA . ASN A 1 303 ? -15.206 -8.65 2.532 1 27.13 405 ASN A CA 1
ATOM 2198 C C . ASN A 1 303 ? -15.415 -9.266 3.935 1 27.29 405 ASN A C 1
ATOM 2199 O O . ASN A 1 303 ? -16.547 -9.409 4.401 1 27.28 405 ASN A O 1
ATOM 2204 N N . MET A 1 304 ? -14.325 -9.712 4.559 1 27.06 406 MET A N 1
ATOM 2205 C CA . MET A 1 304 ? -14.344 -10.417 5.833 1 27.48 406 MET A CA 1
ATOM 2206 C C . MET A 1 304 ? -15.029 -9.643 6.975 1 26.99 406 MET A C 1
ATOM 2207 O O . MET A 1 304 ? -15.773 -10.254 7.743 1 27.68 406 MET A O 1
ATOM 2212 N N . SER A 1 305 ? -14.806 -8.321 7.08 1 26.1 407 SER A N 1
ATOM 2213 C CA . SER A 1 305 ? -15.436 -7.521 8.141 1 26.1 407 SER A CA 1
ATOM 2214 C C . SER A 1 305 ? -16.951 -7.33 7.921 1 25.87 407 SER A C 1
ATOM 2215 O O . SER A 1 305 ? -17.653 -7.014 8.86 1 25.56 407 SER A O 1
ATOM 2218 N N . ALA A 1 306 ? -17.447 -7.532 6.687 1 25.87 408 ALA A N 1
ATOM 2219 C CA . ALA A 1 306 ? -18.867 -7.499 6.359 1 26.03 408 ALA A CA 1
ATOM 2220 C C . ALA A 1 306 ? -19.488 -8.864 6.704 1 26.89 408 ALA A C 1
ATOM 2221 O O . ALA A 1 306 ? -20.666 -8.913 7.047 1 27.64 408 ALA A O 1
ATOM 2223 N N . LEU A 1 307 ? -18.727 -9.978 6.606 1 26.91 409 LEU A N 1
ATOM 2224 C CA . LEU A 1 307 ? -19.244 -11.288 7.009 1 28.29 409 LEU A CA 1
ATOM 2225 C C . LEU A 1 307 ? -19.29 -11.349 8.536 1 27.81 409 LEU A C 1
ATOM 2226 O O . LEU A 1 307 ? -20.296 -11.771 9.127 1 27.1 409 LEU A O 1
ATOM 2231 N N . PHE A 1 308 ? -18.183 -10.926 9.178 1 27.64 410 PHE A N 1
ATOM 2232 C CA . PHE A 1 308 ? -18.044 -11.012 10.628 1 28.02 410 PHE A CA 1
ATOM 2233 C C . PHE A 1 308 ? -17.655 -9.694 11.282 1 28.27 410 PHE A C 1
ATOM 2234 O O . PHE A 1 308 ? -16.543 -9.563 11.807 1 29.3 410 PHE A O 1
ATOM 2242 N N . PRO A 1 309 ? -18.581 -8.713 11.331 1 27.62 411 PRO A N 1
ATOM 2243 C CA . PRO A 1 309 ? -18.221 -7.408 11.919 1 27.3 411 PRO A CA 1
ATOM 2244 C C . PRO A 1 309 ? -17.8 -7.453 13.38 1 26.9 411 PRO A C 1
ATOM 2245 O O . PRO A 1 309 ? -16.885 -6.72 13.76 1 26.81 411 PRO A O 1
ATOM 2249 N N . GLY A 1 310 ? -18.428 -8.331 14.156 1 26.58 412 GLY A N 1
ATOM 2250 C CA . GLY A 1 310 ? -18.111 -8.508 15.568 1 27.29 412 GLY A CA 1
ATOM 2251 C C . GLY A 1 310 ? -16.671 -8.912 15.811 1 27.88 412 GLY A C 1
ATOM 2252 O O . GLY A 1 310 ? -16.036 -8.399 16.742 1 28.3 412 GLY A O 1
ATOM 2253 N N . LEU A 1 311 ? -16.117 -9.804 14.954 1 27.29 413 LEU A N 1
ATOM 2254 C CA . LEU A 1 311 ? -14.708 -10.207 15.058 1 27.77 413 LEU A CA 1
ATOM 2255 C C . LEU A 1 311 ? -13.774 -8.983 14.962 1 27.19 413 LEU A C 1
ATOM 2256 O O . LEU A 1 311 ? -12.799 -8.9 15.703 1 27.18 413 LEU A O 1
ATOM 2261 N N . TYR A 1 312 ? -14.09 -8.033 14.071 1 26.88 414 TYR A N 1
ATOM 2262 C CA . TYR A 1 312 ? -13.298 -6.814 13.877 1 27.37 414 TYR A CA 1
ATOM 2263 C C . TYR A 1 312 ? -13.381 -5.87 15.095 1 27.72 414 TYR A C 1
ATOM 2264 O O . TYR A 1 312 ? -12.408 -5.187 15.402 1 27.88 414 TYR A O 1
ATOM 2273 N N . LEU A 1 313 ? -14.481 -5.902 15.831 1 28.38 415 LEU A N 1
ATOM 2274 C CA . LEU A 1 313 ? -14.615 -5.128 17.061 1 29.72 415 LEU A CA 1
ATOM 2275 C C . LEU A 1 313 ? -13.742 -5.727 18.147 1 29.27 415 LEU A C 1
ATOM 2276 O O . LEU A 1 313 ? -13.077 -4.98 18.864 1 29.56 415 LEU A O 1
ATOM 2281 N N . LEU A 1 314 ? -13.7 -7.072 18.239 1 28.57 416 LEU A N 1
ATOM 2282 C CA . LEU A 1 314 ? -12.853 -7.776 19.201 1 28.86 416 LEU A CA 1
ATOM 2283 C C . LEU A 1 314 ? -11.388 -7.488 18.883 1 28.05 416 LEU A C 1
ATOM 2284 O O . LEU A 1 314 ? -10.619 -7.181 19.794 1 27.89 416 LEU A O 1
ATOM 2289 N N . GLN A 1 315 ? -11.025 -7.488 17.577 1 27.11 417 GLN A N 1
ATOM 2290 C CA . GLN A 1 315 ? -9.672 -7.187 17.133 1 26.92 417 GLN A CA 1
ATOM 2291 C C . GLN A 1 315 ? -9.301 -5.756 17.51 1 27.44 417 GLN A C 1
ATOM 2292 O O . GLN A 1 315 ? -8.224 -5.531 18.063 1 27.19 417 GLN A O 1
ATOM 2298 N N . LEU A 1 316 ? -10.216 -4.796 17.262 1 27.8 418 LEU A N 1
ATOM 2299 C CA . LEU A 1 316 ? -10.024 -3.398 17.636 1 29.01 418 LEU A CA 1
ATOM 2300 C C . LEU A 1 316 ? -9.8 -3.275 19.151 1 29.3 418 LEU A C 1
ATOM 2301 O O . LEU A 1 316 ? -8.895 -2.553 19.568 1 29.54 418 LEU A O 1
ATOM 2306 N N . GLU A 1 317 ? -10.555 -4.032 19.959 1 29.58 419 GLU A N 1
ATOM 2307 C CA . GLU A 1 317 ? -10.423 -3.995 21.431 1 30.41 419 GLU A CA 1
ATOM 2308 C C . GLU A 1 317 ? -9.067 -4.475 21.944 1 30.99 419 GLU A C 1
ATOM 2309 O O . GLU A 1 317 ? -8.593 -4.003 22.989 1 31.8 419 GLU A O 1
ATOM 2315 N N . PHE A 1 318 ? -8.428 -5.384 21.212 1 29.69 420 PHE A N 1
ATOM 2316 C CA . PHE A 1 318 ? -7.116 -5.884 21.593 1 29.47 420 PHE A CA 1
ATOM 2317 C C . PHE A 1 318 ? -5.978 -5.285 20.741 1 29.35 420 PHE A C 1
ATOM 2318 O O . PHE A 1 318 ? -4.861 -5.804 20.789 1 29.07 420 PHE A O 1
ATOM 2326 N N . SER A 1 319 ? -6.239 -4.185 19.993 1 29.36 421 SER A N 1
ATOM 2327 C CA . SER A 1 319 ? -5.233 -3.555 19.134 1 30.62 421 SER A CA 1
ATOM 2328 C C . SER A 1 319 ? -4.012 -3.017 19.901 1 31.77 421 SER A C 1
ATOM 2329 O O . SER A 1 319 ? -2.923 -2.979 19.333 1 32.33 421 SER A O 1
ATOM 2332 N N . SER A 1 320 ? -4.168 -2.63 21.174 1 31.74 422 SER A N 1
ATOM 2333 C CA . SER A 1 320 ? -3.013 -2.186 21.977 1 33.28 422 SER A CA 1
ATOM 2334 C C . SER A 1 320 ? -2.252 -3.382 22.649 1 34.75 422 SER A C 1
ATOM 2335 O O . SER A 1 320 ? -1.222 -3.18 23.285 1 34.74 422 SER A O 1
ATOM 2338 N N . GLY A 1 321 ? -2.805 -4.585 22.565 1 35.5 423 GLY A N 1
ATOM 2339 C CA . GLY A 1 321 ? -2.225 -5.756 23.201 1 36.39 423 GLY A CA 1
ATOM 2340 C C . GLY A 1 321 ? -2.568 -5.872 24.677 1 37.16 423 GLY A C 1
ATOM 2341 O O . GLY A 1 321 ? -1.979 -6.692 25.378 1 36.65 423 GLY A O 1
ATOM 2342 N N . ALA A 1 322 ? -3.522 -5.054 25.162 1 37.98 424 ALA A N 1
ATOM 2343 C CA . ALA A 1 322 ? -3.975 -5.08 26.549 1 39.41 424 ALA A CA 1
ATOM 2344 C C . ALA A 1 322 ? -5.493 -4.851 26.645 1 41.79 424 ALA A C 1
ATOM 2345 O O . ALA A 1 322 ? -6.093 -4.231 25.767 1 41.31 424 ALA A O 1
ATOM 2347 N N . SER A 1 323 ? -6.102 -5.338 27.731 1 44.16 425 SER A N 1
ATOM 2348 C CA . SER A 1 323 ? -7.529 -5.172 27.985 1 46.88 425 SER A CA 1
ATOM 2349 C C . SER A 1 323 ? -7.81 -4.406 29.296 1 49.95 425 SER A C 1
ATOM 2350 O O . SER A 1 323 ? -8.904 -4.513 29.844 1 50.65 425 SER A O 1
ATOM 2353 N N . THR A 1 324 ? -6.84 -3.613 29.777 1 51.56 426 THR A N 1
ATOM 2354 C CA . THR A 1 324 ? -6.969 -2.775 30.975 1 53.67 426 THR A CA 1
ATOM 2355 C C . THR A 1 324 ? -7.877 -1.575 30.637 1 54.91 426 THR A C 1
ATOM 2356 O O . THR A 1 324 ? -7.771 -1.057 29.527 1 55.11 426 THR A O 1
ATOM 2360 N N . PRO A 1 325 ? -8.743 -1.079 31.555 1 55.36 427 PRO A N 1
ATOM 2361 C CA . PRO A 1 325 ? -9.591 0.079 31.218 1 55.62 427 PRO A CA 1
ATOM 2362 C C . PRO A 1 325 ? -8.847 1.301 30.665 1 55.81 427 PRO A C 1
ATOM 2363 O O . PRO A 1 325 ? -9.446 2.053 29.907 1 55.99 427 PRO A O 1
ATOM 2367 N N . HIS A 1 326 ? -7.556 1.488 30.998 1 55.44 428 HIS A N 1
ATOM 2368 C CA . HIS A 1 326 ? -6.782 2.594 30.428 1 55.82 428 HIS A CA 1
ATOM 2369 C C . HIS A 1 326 ? -6.56 2.328 28.926 1 55.41 428 HIS A C 1
ATOM 2370 O O . HIS A 1 326 ? -6.774 3.227 28.112 1 55.5 428 HIS A O 1
ATOM 2377 N N . ALA A 1 327 ? -6.114 1.101 28.576 1 54.74 429 ALA A N 1
ATOM 2378 C CA . ALA A 1 327 ? -5.878 0.682 27.193 1 54.42 429 ALA A CA 1
ATOM 2379 C C . ALA A 1 327 ? -7.187 0.673 26.398 1 53.83 429 ALA A C 1
ATOM 2380 O O . ALA A 1 327 ? -7.191 1.031 25.22 1 53.81 429 ALA A O 1
ATOM 2382 N N . ILE A 1 328 ? -8.291 0.254 27.042 1 53.03 430 ILE A N 1
ATOM 2383 C CA . ILE A 1 328 ? -9.609 0.224 26.416 1 52.87 430 ILE A CA 1
ATOM 2384 C C . ILE A 1 328 ? -10.058 1.658 26.142 1 51.99 430 ILE A C 1
ATOM 2385 O O . ILE A 1 328 ? -10.495 1.954 25.036 1 51.75 430 ILE A O 1
ATOM 2390 N N . HIS A 1 329 ? -9.894 2.555 27.124 1 51.45 431 HIS A N 1
ATOM 2391 C CA . HIS A 1 329 ? -10.27 3.956 26.957 1 51.39 431 HIS A CA 1
ATOM 2392 C C . HIS A 1 329 ? -9.543 4.642 25.796 1 50.68 431 HIS A C 1
ATOM 2393 O O . HIS A 1 329 ? -10.207 5.265 24.972 1 50.7 431 HIS A O 1
ATOM 2400 N N . LEU A 1 330 ? -8.209 4.474 25.697 1 49.78 432 LEU A N 1
ATOM 2401 C CA . LEU A 1 330 ? -7.403 5.038 24.61 1 49.7 432 LEU A CA 1
ATOM 2402 C C . LEU A 1 330 ? -7.855 4.497 23.251 1 48.77 432 LEU A C 1
ATOM 2403 O O . LEU A 1 330 ? -7.909 5.25 22.276 1 49.07 432 LEU A O 1
ATOM 2408 N N . THR A 1 331 ? -8.199 3.2 23.192 1 47.56 433 THR A N 1
ATOM 2409 C CA . THR A 1 331 ? -8.694 2.563 21.97 1 47.02 433 THR A CA 1
ATOM 2410 C C . THR A 1 331 ? -10.047 3.181 21.583 1 46.5 433 THR A C 1
ATOM 2411 O O . THR A 1 331 ? -10.265 3.527 20.426 1 46.28 433 THR A O 1
ATOM 2415 N N . ASP A 1 332 ? -10.934 3.339 22.569 1 45.95 434 ASP A N 1
ATOM 2416 C CA . 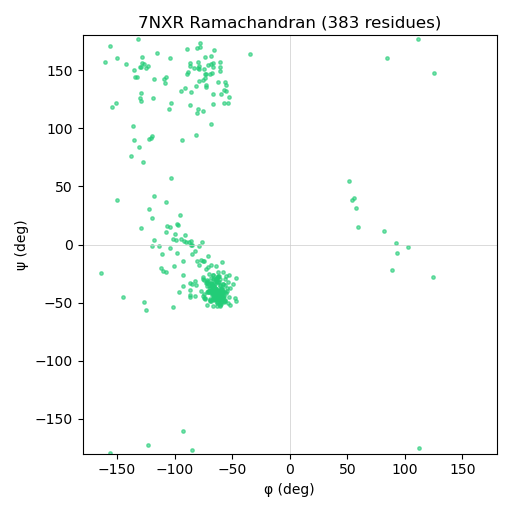ASP A 1 332 ? -12.268 3.899 22.398 1 46.24 434 ASP A CA 1
ATOM 2417 C C . ASP A 1 332 ? -12.217 5.347 21.899 1 46.05 434 ASP A C 1
ATOM 2418 O O . ASP A 1 332 ? -13.001 5.706 21.03 1 46.06 434 ASP A O 1
ATOM 2423 N N . VAL A 1 333 ? -11.272 6.159 22.418 1 45.48 435 VAL A N 1
ATOM 2424 C CA . VAL A 1 333 ? -11.096 7.546 21.994 1 45.81 435 VAL A CA 1
ATOM 2425 C C . VAL A 1 333 ? -10.647 7.561 20.531 1 45.65 435 VAL A C 1
ATOM 2426 O O . VAL A 1 333 ? -11.211 8.295 19.72 1 45.57 435 VAL A O 1
ATOM 2430 N N . LYS A 1 334 ? -9.654 6.721 20.198 1 45.33 436 LYS A N 1
ATOM 2431 C CA . LYS A 1 334 ? -9.119 6.607 18.846 1 45.53 436 LYS A CA 1
ATOM 2432 C C . LYS A 1 334 ? -10.209 6.185 17.857 1 44.63 436 LYS A C 1
ATOM 2433 O O . LYS A 1 334 ? -10.32 6.777 16.784 1 44.6 436 LYS A O 1
ATOM 2439 N N . PHE A 1 335 ? -11.027 5.187 18.225 1 43.65 437 PHE A N 1
ATOM 2440 C CA . PHE A 1 335 ? -12.102 4.731 17.35 1 43.2 437 PHE A CA 1
ATOM 2441 C C . PHE A 1 335 ? -13.162 5.81 17.175 1 42.62 437 PHE A C 1
ATOM 2442 O O . PHE A 1 335 ? -13.637 5.984 16.063 1 42.41 437 PHE A O 1
ATOM 2450 N N . ARG A 1 336 ? -13.537 6.517 18.246 1 42.56 438 ARG A N 1
ATOM 2451 C CA . ARG A 1 336 ? -14.575 7.541 18.147 1 43.61 438 ARG A CA 1
ATOM 2452 C C . ARG A 1 336 ? -14.15 8.718 17.26 1 42.8 438 ARG A C 1
ATOM 2453 O O . ARG A 1 336 ? -14.982 9.248 16.525 1 42.07 438 ARG A O 1
ATOM 2461 N N . ASP A 1 337 ? -12.853 9.061 17.264 1 42.25 439 ASP A N 1
ATOM 2462 C CA . ASP A 1 337 ? -12.346 10.113 16.387 1 42.75 439 ASP A CA 1
ATOM 2463 C C . ASP A 1 337 ? -12.378 9.632 14.929 1 42.49 439 ASP A C 1
ATOM 2464 O O . ASP A 1 337 ? -12.74 10.403 14.037 1 43.04 439 ASP A O 1
ATOM 2469 N N . ILE A 1 338 ? -12.023 8.356 14.696 1 41.65 440 ILE A N 1
ATOM 2470 C CA . ILE A 1 338 ? -12.048 7.735 13.365 1 41.43 440 ILE A CA 1
ATOM 2471 C C . ILE A 1 338 ? -13.49 7.664 12.844 1 40.91 440 ILE A C 1
ATOM 2472 O O . ILE A 1 338 ? -13.754 8.081 11.717 1 40.4 440 ILE A O 1
ATOM 2477 N N . PHE A 1 339 ? -14.433 7.197 13.69 1 40.83 441 PHE A N 1
ATOM 2478 C CA . PHE A 1 339 ? -15.849 7.089 13.339 1 41.44 441 PHE A CA 1
ATOM 2479 C C . PHE A 1 339 ? -16.401 8.458 12.916 1 41.71 441 PHE A C 1
ATOM 2480 O O . PHE A 1 339 ? -17.08 8.562 11.888 1 41.21 441 PHE A O 1
ATOM 2488 N N . ASN A 1 340 ? -16.047 9.496 13.693 1 41.91 442 ASN A N 1
ATOM 2489 C CA . ASN A 1 340 ? -16.435 10.879 13.482 1 43.45 442 ASN A CA 1
ATOM 2490 C C . ASN A 1 340 ? -16.016 11.346 12.094 1 43.53 442 ASN A C 1
ATOM 2491 O O . ASN A 1 340 ? -16.85 11.888 11.376 1 43.72 442 ASN A O 1
ATOM 2496 N N . ILE A 1 341 ? -14.752 11.079 11.694 1 43.13 443 ILE A N 1
ATOM 2497 C CA . ILE A 1 341 ? -14.216 11.444 10.38 1 43.51 443 ILE A CA 1
ATOM 2498 C C . ILE A 1 341 ? -14.953 10.704 9.274 1 44.05 443 ILE A C 1
ATOM 2499 O O . ILE A 1 341 ? -15.334 11.311 8.273 1 44.65 443 ILE A O 1
ATOM 2504 N N . LEU A 1 342 ? -15.186 9.4 9.465 1 43.97 444 LEU A N 1
ATOM 2505 C CA . LEU A 1 342 ? -15.842 8.559 8.473 1 44.4 444 LEU A CA 1
ATOM 2506 C C . LEU A 1 342 ? -17.309 8.911 8.202 1 45.42 444 LEU A C 1
ATOM 2507 O O . LEU A 1 342 ? -17.779 8.699 7.083 1 45.55 444 LEU A O 1
ATOM 2512 N N . VAL A 1 343 ? -18.034 9.442 9.194 1 46.46 445 VAL A N 1
ATOM 2513 C CA . VAL A 1 343 ? -19.444 9.809 8.992 1 47.85 445 VAL A CA 1
ATOM 2514 C C . VAL A 1 343 ? -19.657 11.317 8.726 1 49.39 445 VAL A C 1
ATOM 2515 O O . VAL A 1 343 ? -20.799 11.768 8.703 1 50.08 445 VAL A O 1
ATOM 2519 N N . GLN A 1 344 ? -18.582 12.089 8.521 1 49.87 446 GLN A N 1
ATOM 2520 C CA . GLN A 1 344 ? -18.696 13.52 8.26 1 50.89 446 GLN A CA 1
ATOM 2521 C C . GLN A 1 344 ? -19.346 13.799 6.906 1 51.62 446 GLN A C 1
ATOM 2522 O O . GLN A 1 344 ? -19.163 13.039 5.962 1 51.48 446 GLN A O 1
ATOM 2528 N N . SER A 1 345 ? -20.085 14.91 6.815 1 52.13 447 SER A N 1
ATOM 2529 C CA . SER A 1 345 ? -20.675 15.398 5.569 1 52.95 447 SER A CA 1
ATOM 2530 C C . SER A 1 345 ? -20.284 16.873 5.52 1 53.06 447 SER A C 1
ATOM 2531 O O . SER A 1 345 ? -21.008 17.743 6.005 1 53.57 447 SER A O 1
ATOM 2534 N N . ASN A 1 346 ? -19.078 17.131 5.034 1 52.59 448 ASN A N 1
ATOM 2535 C CA . ASN A 1 346 ? -18.497 18.464 4.985 1 52.76 448 ASN A CA 1
ATOM 2536 C C . ASN A 1 346 ? -17.538 18.509 3.807 1 51.93 448 ASN A C 1
ATOM 2537 O O . ASN A 1 346 ? -16.597 17.714 3.754 1 51.96 448 ASN A O 1
ATOM 2542 N N . VAL A 1 347 ? -17.773 19.441 2.869 1 50.95 449 VAL A N 1
ATOM 2543 C CA . VAL A 1 347 ? -16.94 19.595 1.678 1 50.58 449 VAL A CA 1
ATOM 2544 C C . VAL A 1 347 ? -15.551 20.109 2.035 1 50.26 449 VAL A C 1
ATOM 2545 O O . VAL A 1 347 ? -14.614 19.883 1.279 1 50.22 449 VAL A O 1
ATOM 2549 N N . SER A 1 351 ? -10.126 14.872 1.865 1 60.71 453 SER A N 1
ATOM 2550 C CA . SER A 1 351 ? -10.263 13.462 1.502 1 60.98 453 SER A CA 1
ATOM 2551 C C . SER A 1 351 ? -9.07 12.616 1.949 1 60.84 453 SER A C 1
ATOM 2552 O O . SER A 1 351 ? -9.211 11.405 2.107 1 61.21 453 SER A O 1
ATOM 2555 N N . GLN A 1 352 ? -7.896 13.232 2.135 1 60.2 454 GLN A N 1
ATOM 2556 C CA . GLN A 1 352 ? -6.71 12.514 2.603 1 60.08 454 GLN A CA 1
ATOM 2557 C C . GLN A 1 352 ? -6.841 12.134 4.085 1 58.85 454 GLN A C 1
ATOM 2558 O O . GLN A 1 352 ? -6.278 11.124 4.504 1 58.82 454 GLN A O 1
ATOM 2564 N N . GLU A 1 353 ? -7.566 12.955 4.874 1 57.33 455 GLU A N 1
ATOM 2565 C CA . GLU A 1 353 ? -7.837 12.711 6.291 1 56.14 455 GLU A CA 1
ATOM 2566 C C . GLU A 1 353 ? -8.757 11.482 6.423 1 54.05 455 GLU A C 1
ATOM 2567 O O . GLU A 1 353 ? -8.565 10.659 7.321 1 54.11 455 GLU A O 1
ATOM 2573 N N . LEU A 1 354 ? -9.742 11.367 5.514 1 52.02 456 LEU A N 1
ATOM 2574 C CA . LEU A 1 354 ? -10.711 10.283 5.426 1 50.94 456 LEU A CA 1
ATOM 2575 C C . LEU A 1 354 ? -10.005 8.956 5.081 1 49.47 456 LEU A C 1
ATOM 2576 O O . LEU A 1 354 ? -10.285 7.936 5.707 1 48.82 456 LEU A O 1
ATOM 2581 N N . ILE A 1 355 ? -9.069 8.987 4.113 1 48.67 457 ILE A N 1
ATOM 2582 C CA . ILE A 1 355 ? -8.281 7.82 3.708 1 48.31 457 ILE A CA 1
ATOM 2583 C C . ILE A 1 355 ? -7.407 7.355 4.869 1 46.47 457 ILE A C 1
ATOM 2584 O O . ILE A 1 355 ? -7.355 6.16 5.168 1 46.38 457 ILE A O 1
ATOM 2589 N N . ARG A 1 356 ? -6.776 8.31 5.552 1 44.68 458 ARG A N 1
ATOM 2590 C CA . ARG A 1 356 ? -5.929 8.065 6.706 1 44 458 ARG A CA 1
ATOM 2591 C C . ARG A 1 356 ? -6.724 7.365 7.82 1 41.4 458 ARG A C 1
ATOM 2592 O O . ARG A 1 356 ? -6.196 6.456 8.45 1 41.14 458 ARG A O 1
ATOM 2600 N N . ALA A 1 357 ? -7.991 7.774 8.041 1 39.2 459 ALA A N 1
ATOM 2601 C CA . ALA A 1 357 ? -8.853 7.209 9.074 1 37.76 459 ALA A CA 1
ATOM 2602 C C . ALA A 1 357 ? -9.271 5.77 8.749 1 36.28 459 ALA A C 1
ATOM 2603 O O . ALA A 1 357 ? -9.28 4.922 9.638 1 35.86 459 ALA A O 1
ATOM 2605 N N . LYS A 1 358 ? -9.597 5.498 7.481 1 35.64 460 LYS A N 1
ATOM 2606 C CA . LYS A 1 358 ? -9.972 4.163 7.024 1 35.91 460 LYS A CA 1
ATOM 2607 C C . LYS A 1 358 ? -8.795 3.202 7.165 1 35.19 460 LYS A C 1
ATOM 2608 O O . LYS A 1 358 ? -8.976 2.087 7.678 1 34.99 460 LYS A O 1
ATOM 2614 N N . GLN A 1 359 ? -7.588 3.654 6.755 1 34.16 461 GLN A N 1
ATOM 2615 C CA . GLN A 1 359 ? -6.343 2.89 6.845 1 34.09 461 GLN A CA 1
ATOM 2616 C C . GLN A 1 359 ? -5.976 2.642 8.303 1 32.37 461 GLN A C 1
ATOM 2617 O O . GLN A 1 359 ? -5.522 1.551 8.64 1 31.8 461 GLN A O 1
ATOM 2623 N N . SER A 1 360 ? -6.129 3.661 9.155 1 31.25 462 SER A N 1
ATOM 2624 C CA . SER A 1 360 ? -5.794 3.528 10.565 1 31.41 462 SER A CA 1
ATOM 2625 C C . SER A 1 360 ? -6.697 2.488 11.253 1 30.82 462 SER A C 1
ATOM 2626 O O . SER A 1 360 ? -6.195 1.655 12.001 1 30.99 462 SER A O 1
ATOM 2629 N N . LEU A 1 361 ? -8.003 2.492 10.948 1 29.69 463 LEU A N 1
ATOM 2630 C CA . LEU A 1 361 ? -8.924 1.523 11.536 1 29.24 463 LEU A CA 1
ATOM 2631 C C . LEU A 1 361 ? -8.585 0.113 11.045 1 27.59 463 LEU A C 1
ATOM 2632 O O . LEU A 1 361 ? -8.519 -0.816 11.853 1 26.45 463 LEU A O 1
ATOM 2637 N N . ARG A 1 362 ? -8.303 -0.033 9.73 1 26.52 464 ARG A N 1
ATOM 2638 C CA . ARG A 1 362 ? -7.937 -1.33 9.178 1 26.34 464 ARG A CA 1
ATOM 2639 C C . ARG A 1 362 ? -6.644 -1.879 9.797 1 27.05 464 ARG A C 1
ATOM 2640 O O . ARG A 1 362 ? -6.615 -3.043 10.208 1 27.53 464 ARG A O 1
ATOM 2648 N N . VAL A 1 363 ? -5.599 -1.042 9.9 1 27.23 465 VAL A N 1
ATOM 2649 C CA . VAL A 1 363 ? -4.323 -1.439 10.499 1 28.02 465 VAL A CA 1
ATOM 2650 C C . VAL A 1 363 ? -4.51 -1.782 12.01 1 28.4 465 VAL A C 1
ATOM 2651 O O . VAL A 1 363 ? -3.962 -2.778 12.46 1 28.8 465 VAL A O 1
ATOM 2655 N N . SER A 1 364 ? -5.336 -1.019 12.76 1 28.17 466 SER A N 1
ATOM 2656 C CA . SER A 1 364 ? -5.585 -1.326 14.178 1 29.25 466 SER A CA 1
ATOM 2657 C C . SER A 1 364 ? -6.213 -2.708 14.326 1 28.91 466 SER A C 1
ATOM 2658 O O . SER A 1 364 ? -5.792 -3.455 15.186 1 29.39 466 SER A O 1
ATOM 2661 N N . CYS A 1 365 ? -7.155 -3.072 13.444 1 27.88 467 CYS A N 1
ATOM 2662 C CA . CYS A 1 365 ? -7.774 -4.402 13.47 1 27.71 467 CYS A CA 1
ATOM 2663 C C . CYS A 1 365 ? -6.792 -5.502 13.119 1 26.94 467 CYS A C 1
ATOM 2664 O O . CYS A 1 365 ? -6.836 -6.545 13.757 1 26.25 467 CYS A O 1
ATOM 2667 N N . GLU A 1 366 ? -5.897 -5.273 12.122 1 26.77 468 GLU A N 1
ATOM 2668 C CA . GLU A 1 366 ? -4.844 -6.227 11.742 1 27.07 468 GLU A CA 1
ATOM 2669 C C . GLU A 1 366 ? -3.944 -6.469 12.962 1 27.45 468 GLU A C 1
ATOM 2670 O O . GLU A 1 366 ? -3.561 -7.614 13.224 1 27.74 468 GLU A O 1
ATOM 2676 N N . THR A 1 367 ? -3.576 -5.384 13.667 1 27.33 469 THR A N 1
ATOM 2677 C CA . THR A 1 367 ? -2.719 -5.454 14.847 1 28.04 469 THR A CA 1
ATOM 2678 C C . THR A 1 367 ? -3.421 -6.236 15.942 1 27.81 469 THR A C 1
ATOM 2679 O O . THR A 1 367 ? -2.834 -7.16 16.496 1 27.84 469 THR A O 1
ATOM 2683 N N . GLY A 1 368 ? -4.694 -5.912 16.18 1 27.18 470 GLY A N 1
ATOM 2684 C CA . GLY A 1 368 ? -5.514 -6.592 17.169 1 27.11 470 GLY A CA 1
ATOM 2685 C C . GLY A 1 368 ? -5.656 -8.075 16.905 1 26.06 470 GLY A C 1
ATOM 2686 O O . GLY A 1 368 ? -5.564 -8.881 17.831 1 25.49 470 GLY A O 1
ATOM 2687 N N . SER A 1 369 ? -5.827 -8.44 15.625 1 25.48 471 SER A N 1
ATOM 2688 C CA . SER A 1 369 ? -5.932 -9.823 15.168 1 25.7 471 SER A CA 1
ATOM 2689 C C . SER A 1 369 ? -4.644 -10.614 15.484 1 26.28 471 SER A C 1
ATOM 2690 O O . SER A 1 369 ? -4.723 -11.721 16.027 1 26.56 471 SER A O 1
ATOM 2693 N N . GLY A 1 370 ? -3.485 -10.026 15.186 1 26.2 472 GLY A N 1
ATOM 2694 C CA . GLY A 1 370 ? -2.202 -10.659 15.472 1 27.32 472 GLY A CA 1
ATOM 2695 C C . GLY A 1 370 ? -1.964 -10.803 16.968 1 27.7 472 GLY A C 1
ATOM 2696 O O . GLY A 1 370 ? -1.48 -11.838 17.436 1 27.74 472 GLY A O 1
ATOM 2697 N N . ASN A 1 371 ? -2.352 -9.779 17.72 1 27.53 473 ASN A N 1
ATOM 2698 C CA . ASN A 1 371 ? -2.237 -9.74 19.184 1 27.72 473 ASN A CA 1
ATOM 2699 C C . ASN A 1 371 ? -3.039 -10.849 19.848 1 28.19 473 ASN A C 1
ATOM 2700 O O . ASN A 1 371 ? -2.528 -11.51 20.751 1 28.72 473 ASN A O 1
ATOM 2705 N N . LEU A 1 372 ? -4.275 -11.078 19.387 1 28.25 474 LEU A N 1
ATOM 2706 C CA . LEU A 1 372 ? -5.13 -12.135 19.924 1 28.35 474 LEU A CA 1
ATOM 2707 C C . LEU A 1 372 ? -4.501 -13.517 19.691 1 28.65 474 LEU A C 1
ATOM 2708 O O . LEU A 1 372 ? -4.42 -14.332 20.612 1 28.43 474 LEU A O 1
ATOM 2713 N N . LEU A 1 373 ? -4.02 -13.748 18.47 1 28.35 475 LEU A N 1
ATOM 2714 C CA . LEU A 1 373 ? -3.363 -14.989 18.093 1 29.07 475 LEU A CA 1
ATOM 2715 C C . LEU A 1 373 ? -2.025 -15.199 18.822 1 29.78 475 LEU A C 1
ATOM 2716 O O . LEU A 1 373 ? -1.643 -16.335 19.025 1 30.97 475 LEU A O 1
ATOM 2721 N N . GLU A 1 374 ? -1.343 -14.127 19.244 1 29.9 476 GLU A N 1
ATOM 2722 C CA . GLU A 1 374 ? -0.094 -14.222 20.013 1 30.94 476 GLU A CA 1
ATOM 2723 C C . GLU A 1 374 ? -0.314 -14.49 21.506 1 32.35 476 GLU A C 1
ATOM 2724 O O . GLU A 1 374 ? 0.638 -14.848 22.199 1 33.08 476 GLU A O 1
ATOM 2730 N N . SER A 1 375 ? -1.546 -14.322 22.009 1 32.67 477 SER A N 1
ATOM 2731 C CA . SER A 1 375 ? -1.837 -14.58 23.411 1 34.03 477 SER A CA 1
ATOM 2732 C C . SER A 1 375 ? -1.792 -16.099 23.708 1 35.15 477 SER A C 1
ATOM 2733 O O . SER A 1 375 ? -1.967 -16.908 22.805 1 34.88 477 SER A O 1
ATOM 2736 N N . LEU A 1 376 ? -1.515 -16.485 24.962 1 36.06 478 LEU A N 1
ATOM 2737 C CA . LEU A 1 376 ? -1.414 -17.895 25.36 1 37.04 478 LEU A CA 1
ATOM 2738 C C . LEU A 1 376 ? -2.651 -18.695 25.004 1 36.76 478 LEU A C 1
ATOM 2739 O O . LEU A 1 376 ? -2.548 -19.831 24.543 1 36.84 478 LEU A O 1
ATOM 2744 N N . SER A 1 377 ? -3.825 -18.09 25.183 1 36.42 479 SER A N 1
ATOM 2745 C CA . SER A 1 377 ? -5.082 -18.734 24.843 1 36.67 479 SER A CA 1
ATOM 2746 C C . SER A 1 377 ? -5.98 -17.739 24.104 1 35.57 479 SER A C 1
ATOM 2747 O O . SER A 1 377 ? -6.726 -16.991 24.736 1 34.81 479 SER A O 1
ATOM 2750 N N . PRO A 1 378 ? -5.874 -17.701 22.759 1 34.57 480 PRO A N 1
ATOM 2751 C CA . PRO A 1 378 ? -6.704 -16.762 21.978 1 33.63 480 PRO A CA 1
ATOM 2752 C C . PRO A 1 378 ? -8.199 -16.854 22.291 1 32.83 480 PRO A C 1
ATOM 2753 O O . PRO A 1 378 ? -8.817 -15.823 22.519 1 32.32 480 PRO A O 1
ATOM 2757 N N . GLY A 1 379 ? -8.737 -18.076 22.374 1 32.49 481 GLY A N 1
ATOM 2758 C CA . GLY A 1 379 ? -10.141 -18.297 22.708 1 32.73 481 GLY A CA 1
ATOM 2759 C C . GLY A 1 379 ? -10.557 -17.7 24.039 1 32.93 481 GLY A C 1
ATOM 2760 O O . GLY A 1 379 ? -11.598 -17.046 24.124 1 32.68 481 GLY A O 1
ATOM 2761 N N . THR A 1 380 ? -9.734 -17.899 25.089 1 33.31 482 THR A N 1
ATOM 2762 C CA . THR A 1 380 ? -9.996 -17.368 26.431 1 33.77 482 THR A CA 1
ATOM 2763 C C . THR A 1 380 ? -9.949 -15.841 26.443 1 32.98 482 THR A C 1
ATOM 2764 O O . THR A 1 380 ? -10.839 -15.219 27.008 1 32.67 482 THR A O 1
ATOM 2768 N N . THR A 1 381 ? -8.916 -15.235 25.82 1 32.58 483 THR A N 1
ATOM 2769 C CA . THR A 1 381 ? -8.777 -13.777 25.729 1 32.68 483 THR A CA 1
ATOM 2770 C C . THR A 1 381 ? -10.017 -13.168 25.038 1 31.39 483 THR A C 1
ATOM 2771 O O . THR A 1 381 ? -10.581 -12.193 25.537 1 30.43 483 THR A O 1
ATOM 2775 N N . MET A 1 382 ? -10.448 -13.777 23.915 1 30.64 484 MET A N 1
ATOM 2776 C CA . MET A 1 382 ? -11.615 -13.322 23.178 1 30.99 484 MET A CA 1
ATOM 2777 C C . MET A 1 382 ? -12.876 -13.468 24.016 1 31.14 484 MET A C 1
ATOM 2778 O O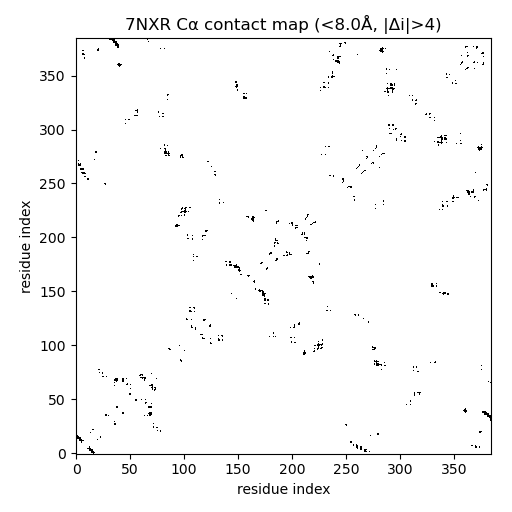 . MET A 1 382 ? -13.645 -12.521 24.092 1 31.34 484 MET A O 1
ATOM 2783 N N . ARG A 1 383 ? -13.069 -14.626 24.676 1 31.04 485 ARG A N 1
ATOM 2784 C CA . ARG A 1 383 ? -14.223 -14.837 25.545 1 31.68 485 ARG A CA 1
ATOM 2785 C C . ARG A 1 383 ? -14.277 -13.834 26.694 1 32.17 485 ARG A C 1
ATOM 2786 O O . ARG A 1 383 ? -15.359 -13.334 26.999 1 32.42 485 ARG A O 1
ATOM 2794 N N . ASP A 1 384 ? -13.123 -13.491 27.289 1 31.98 486 ASP A N 1
ATOM 2795 C CA . ASP A 1 384 ? -13.084 -12.498 28.353 1 33.14 486 ASP A CA 1
ATOM 2796 C C . ASP A 1 384 ? -13.532 -11.122 27.821 1 32.53 486 ASP A C 1
ATOM 2797 O O . ASP A 1 384 ? -14.334 -10.454 28.472 1 32.36 486 ASP A O 1
ATOM 2802 N N . ILE A 1 385 ? -13.016 -10.711 26.648 1 31.47 487 ILE A N 1
ATOM 2803 C CA . ILE A 1 385 ? -13.35 -9.418 26.054 1 31.58 487 ILE A CA 1
ATOM 2804 C C . ILE A 1 385 ? -14.83 -9.323 25.645 1 30.96 487 ILE A C 1
ATOM 2805 O O . ILE A 1 385 ? -15.482 -8.343 25.971 1 30.15 487 ILE A O 1
ATOM 2810 N N . ILE A 1 386 ? -15.342 -10.339 24.945 1 30.87 488 ILE A N 1
ATOM 2811 C CA . ILE A 1 386 ? -16.717 -10.344 24.469 1 31.58 488 ILE A CA 1
ATOM 2812 C C . ILE A 1 386 ? -17.745 -10.339 25.638 1 31.81 488 ILE A C 1
ATOM 2813 O O . ILE A 1 386 ? -18.803 -9.729 25.51 1 31.39 488 ILE A O 1
ATOM 2818 N N . ARG A 1 387 ? -17.396 -10.948 26.786 1 31.98 489 ARG A N 1
ATOM 2819 C CA . ARG A 1 387 ? -18.258 -10.959 27.959 1 33.18 489 ARG A CA 1
ATOM 2820 C C . ARG A 1 387 ? -18.239 -9.574 28.615 1 33.51 489 ARG A C 1
ATOM 2821 O O . ARG A 1 387 ? -19.29 -9.044 28.934 1 33.8 489 ARG A O 1
ATOM 2829 N N . LYS A 1 388 ? -17.06 -8.974 28.788 1 33.75 490 LYS A N 1
ATOM 2830 C CA . LYS A 1 388 ? -16.95 -7.664 29.44 1 34.4 490 LYS A CA 1
ATOM 2831 C C . LYS A 1 388 ? -17.515 -6.51 28.612 1 33.69 490 LYS A C 1
ATOM 2832 O O . LYS A 1 388 ? -18.256 -5.676 29.132 1 34.25 490 LYS A O 1
ATOM 2838 N N . GLU A 1 389 ? -17.146 -6.441 27.336 1 32.18 491 GLU A N 1
ATOM 2839 C CA . GLU A 1 389 ? -17.53 -5.342 26.473 1 32.28 491 GLU A CA 1
ATOM 2840 C C . GLU A 1 389 ? -18.879 -5.513 25.791 1 32.32 491 GLU A C 1
ATOM 2841 O O . GLU A 1 389 ? -19.539 -4.519 25.488 1 32.68 491 GLU A O 1
ATOM 2847 N N . PHE A 1 390 ? -19.251 -6.758 25.464 1 31.74 492 PHE A N 1
ATOM 2848 C CA . PHE A 1 390 ? -20.475 -6.981 24.691 1 31.45 492 PHE A CA 1
ATOM 2849 C C . PHE A 1 390 ? -21.525 -7.85 25.406 1 31.73 492 PHE A C 1
ATOM 2850 O O . PHE A 1 390 ? -22.611 -8.043 24.878 1 31.68 492 PHE A O 1
ATOM 2858 N N . MET A 1 391 ? -21.206 -8.332 26.622 1 32.22 493 MET A N 1
ATOM 2859 C CA . MET A 1 391 ? -22.049 -9.165 27.47 1 33.43 493 MET A CA 1
ATOM 2860 C C . MET A 1 391 ? -22.509 -10.484 26.803 1 34.27 493 MET A C 1
ATOM 2861 O O . MET A 1 391 ? -23.587 -10.988 27.131 1 34.58 493 MET A O 1
ATOM 2866 N N . ALA A 1 392 ? -21.68 -11.068 25.911 1 34.23 494 ALA A N 1
ATOM 2867 C CA . ALA A 1 392 ? -21.998 -12.381 25.342 1 35.04 494 ALA A CA 1
ATOM 2868 C C . ALA A 1 392 ? -21.774 -13.418 26.464 1 36.48 494 ALA A C 1
ATOM 2869 O O . ALA A 1 392 ? -20.797 -13.311 27.202 1 37.39 494 ALA A O 1
ATOM 2871 N N . GLN A 1 393 ? -22.7 -14.371 26.634 1 36.49 495 GLN A N 1
ATOM 2872 C CA . GLN A 1 393 ? -22.649 -15.327 27.744 1 37.05 495 GLN A CA 1
ATOM 2873 C C . GLN A 1 393 ? -22.257 -16.759 27.364 1 37.06 495 GLN A C 1
ATOM 2874 O O . GLN A 1 393 ? -21.821 -17.511 28.233 1 37.54 495 GLN A O 1
ATOM 2880 N N . ASP A 1 394 ? -22.458 -17.156 26.102 1 36.25 496 ASP A N 1
ATOM 2881 C CA . ASP A 1 394 ? -22.172 -18.526 25.639 1 36.21 496 ASP A CA 1
ATOM 2882 C C . ASP A 1 394 ? -21.915 -18.577 24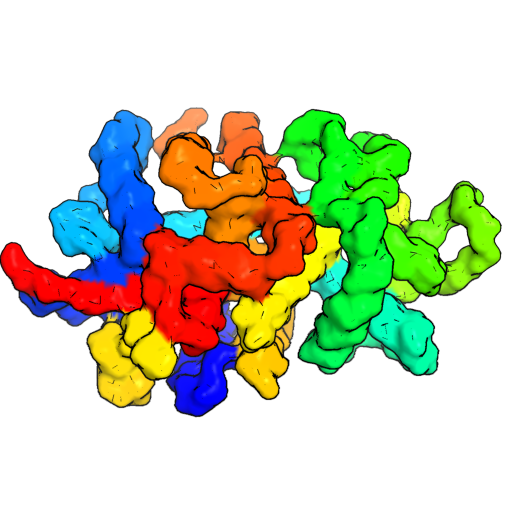.111 1 35.23 496 ASP A C 1
ATOM 2883 O O . ASP A 1 394 ? -22.023 -17.54 23.463 1 35.11 496 ASP A O 1
ATOM 2888 N N . VAL A 1 395 ? -21.644 -19.776 23.54 1 34.2 497 VAL A N 1
ATOM 2889 C CA . VAL A 1 395 ? -21.359 -19.98 22.112 1 34.25 497 VAL A CA 1
ATOM 2890 C C . VAL A 1 395 ? -22.45 -19.42 21.209 1 33.11 497 VAL A C 1
ATOM 2891 O O . VAL A 1 395 ? -22.132 -18.832 20.179 1 33.05 497 VAL A O 1
ATOM 2895 N N . TYR A 1 396 ? -23.726 -19.539 21.62 1 31.58 498 TYR A N 1
ATOM 2896 C CA . TYR A 1 396 ? -24.846 -18.974 20.88 1 31.05 498 TYR A CA 1
ATOM 2897 C C . TYR A 1 396 ? -24.67 -17.447 20.671 1 29.98 498 TYR A C 1
ATOM 2898 O O . TYR A 1 396 ? -24.799 -16.947 19.54 1 29.83 498 TYR A O 1
ATOM 2907 N N . ASP A 1 397 ? -24.343 -16.732 21.75 1 29.2 499 ASP A N 1
ATOM 2908 C CA . ASP A 1 397 ? -24.106 -15.296 21.71 1 29.78 499 ASP A CA 1
ATOM 2909 C C . ASP A 1 397 ? -22.836 -14.947 20.923 1 30.57 499 ASP A C 1
ATOM 2910 O O . ASP A 1 397 ? -22.833 -13.925 20.261 1 30.98 499 ASP A O 1
ATOM 2915 N N . TYR A 1 398 ? -21.751 -15.741 21.042 1 30.53 500 TYR A N 1
ATOM 2916 C CA . TYR A 1 398 ? -20.507 -15.458 20.304 1 31.06 500 TYR A CA 1
ATOM 2917 C C . TYR A 1 398 ? -20.741 -15.466 18.795 1 31.06 500 TYR A C 1
ATOM 2918 O O . TYR A 1 398 ? -20.266 -14.55 18.109 1 31.16 500 TYR A O 1
ATOM 2927 N N . VAL A 1 399 ? -21.449 -16.503 18.268 1 30.88 501 VAL A N 1
ATOM 2928 C CA . VAL A 1 399 ? -21.739 -16.62 16.829 1 31.83 501 VAL A CA 1
ATOM 2929 C C . VAL A 1 399 ? -22.541 -15.427 16.343 1 31.37 501 VAL A C 1
ATOM 2930 O O . VAL A 1 399 ? -22.192 -14.832 15.325 1 31.33 501 VAL A O 1
ATOM 2934 N N . TYR A 1 400 ? -23.629 -15.082 17.063 1 30.8 502 TYR A N 1
ATOM 2935 C CA . TYR A 1 400 ? -24.462 -13.954 16.669 1 30.4 502 TYR A CA 1
ATOM 2936 C C . TYR A 1 400 ? -23.747 -12.64 16.796 1 29.3 502 TYR A C 1
ATOM 2937 O O . TYR A 1 400 ? -23.941 -11.778 15.949 1 28.66 502 TYR A O 1
ATOM 2946 N N . PHE A 1 401 ? -22.895 -12.479 17.821 1 28.73 503 PHE A N 1
ATOM 2947 C CA . PHE A 1 401 ? -22.119 -11.253 17.972 1 29.03 503 PHE A CA 1
ATOM 2948 C C . PHE A 1 401 ? -21.176 -11.087 16.766 1 29.5 503 PHE A C 1
ATOM 2949 O O . PHE A 1 401 ? -21.039 -9.986 16.241 1 29.74 503 PHE A O 1
ATOM 2957 N N . CYS A 1 402 ? -20.52 -12.173 16.352 1 29.31 504 CYS A N 1
ATOM 2958 C CA . CYS A 1 402 ? -19.604 -12.122 15.211 1 30.07 504 CYS A CA 1
ATOM 2959 C C . CYS A 1 402 ? -20.312 -11.69 13.94 1 29.56 504 CYS A C 1
ATOM 2960 O O . CYS A 1 402 ? -19.768 -10.902 13.197 1 29.98 504 CYS A O 1
ATOM 2963 N N . VAL A 1 403 ? -21.527 -12.167 13.71 1 28.97 505 VAL A N 1
ATOM 2964 C CA . VAL A 1 403 ? -22.282 -11.838 12.496 1 29.33 505 VAL A CA 1
ATOM 2965 C C . VAL A 1 403 ? -22.988 -10.469 12.561 1 28.61 505 VAL A C 1
ATOM 2966 O O . VAL A 1 403 ? -23.057 -9.771 11.552 1 28.42 505 VAL A O 1
ATOM 2970 N N . LEU A 1 404 ? -23.47 -10.068 13.734 1 28.26 506 LEU A N 1
ATOM 2971 C CA . LEU A 1 404 ? -24.213 -8.805 13.876 1 28.83 506 LEU A CA 1
ATOM 2972 C C . LEU A 1 404 ? -23.388 -7.596 14.259 1 29.44 506 LEU A C 1
ATOM 2973 O O . LEU A 1 404 ? -23.725 -6.484 13.872 1 30.1 506 LEU A O 1
ATOM 2978 N N . GLY A 1 405 ? -22.382 -7.798 15.095 1 29.46 507 GLY A N 1
ATOM 2979 C CA . GLY A 1 405 ? -21.584 -6.708 15.646 1 29.65 507 GLY A CA 1
ATOM 2980 C C . GLY A 1 405 ? -22.099 -6.208 16.991 1 30.04 507 GLY A C 1
ATOM 2981 O O . GLY A 1 405 ? -21.459 -5.375 17.622 1 30.58 507 GLY A O 1
ATOM 2982 N N . ALA A 1 406 ? -23.269 -6.683 17.44 1 29.91 508 ALA A N 1
ATOM 2983 C CA . ALA A 1 406 ? -23.86 -6.287 18.725 1 30 508 ALA A CA 1
ATOM 2984 C C . ALA A 1 406 ? -24.892 -7.327 19.162 1 29.63 508 ALA A C 1
ATOM 2985 O O . ALA A 1 406 ? -25.441 -8.037 18.327 1 29.74 508 ALA A O 1
ATOM 2987 N N . LEU A 1 407 ? -25.178 -7.401 20.463 1 29.59 509 LEU A N 1
ATOM 2988 C CA . LEU A 1 407 ? -26.209 -8.312 20.964 1 29.9 509 LEU A CA 1
ATOM 2989 C C . LEU A 1 407 ? -27.275 -7.46 21.657 1 29.76 509 LEU A C 1
ATOM 2990 O O . LEU A 1 407 ? -27.13 -7.1 22.819 1 28.91 509 LEU A O 1
ATOM 2995 N N . PRO A 1 408 ? -28.322 -7.073 20.925 1 30.19 510 PRO A N 1
ATOM 2996 C CA . PRO A 1 408 ? -29.345 -6.211 21.52 1 30.22 510 PRO A CA 1
ATOM 2997 C C . PRO A 1 408 ? -30.254 -6.922 22.524 1 30.07 510 PRO A C 1
ATOM 2998 O O . PRO A 1 408 ? -30.5 -8.122 22.439 1 29.43 510 PRO A O 1
ATOM 3002 N N . VAL A 1 409 ? -30.675 -6.176 23.536 1 30.57 511 VAL A N 1
ATOM 3003 C CA . VAL A 1 409 ? -31.643 -6.634 24.53 1 31.51 511 VAL A CA 1
ATOM 3004 C C . VAL A 1 409 ? -32.794 -5.622 24.598 1 33.11 511 VAL A C 1
ATOM 3005 O O . VAL A 1 409 ? -32.606 -4.442 24.268 1 33.37 511 VAL A O 1
ATOM 3009 N N . THR A 1 410 ? -33.98 -6.072 25.042 1 33.19 512 THR A N 1
ATOM 3010 C CA . THR A 1 410 ? -35.115 -5.162 25.175 1 33.82 512 THR A CA 1
ATOM 3011 C C . THR A 1 410 ? -34.997 -4.399 26.493 1 34.54 512 THR A C 1
ATOM 3012 O O . THR A 1 410 ? -34.72 -4.99 27.545 1 35.12 512 THR A O 1
ATOM 3016 N N . VAL A 1 411 ? -35.254 -3.103 26.448 1 34.48 513 VAL A N 1
ATOM 3017 C CA . VAL A 1 411 ? -35.225 -2.27 27.64 1 35.14 513 VAL A CA 1
ATOM 3018 C C . VAL A 1 411 ? -36.538 -1.461 27.695 1 35.17 513 VAL A C 1
ATOM 3019 O O . VAL A 1 411 ? -36.906 -0.835 26.708 1 34.27 513 VAL A O 1
ATOM 3023 N N . ALA A 1 412 ? -37.307 -1.574 28.803 1 35.65 514 ALA A N 1
ATOM 3024 C CA . ALA A 1 412 ? -38.611 -0.913 28.906 1 36.61 514 ALA A CA 1
ATOM 3025 C C . ALA A 1 412 ? -38.512 0.608 28.834 1 37.42 514 ALA A C 1
ATOM 3026 O O . ALA A 1 412 ? -37.602 1.183 29.408 1 37.16 514 ALA A O 1
ATOM 3028 N N . VAL A 1 413 ? -39.444 1.256 28.131 1 38.27 515 VAL A N 1
ATOM 3029 C CA . VAL A 1 413 ? -39.457 2.712 28.028 1 40.39 515 VAL A CA 1
ATOM 3030 C C . VAL A 1 413 ? -40.241 3.263 29.225 1 42.66 515 VAL A C 1
ATOM 3031 O O . VAL A 1 413 ? -41.403 2.897 29.408 1 43.07 515 VAL A O 1
ATOM 3035 N N . VAL A 1 414 ? -39.601 4.088 30.072 1 43.89 516 VAL A N 1
ATOM 3036 C CA . VAL A 1 414 ? -40.27 4.612 31.268 1 45.74 516 VAL A CA 1
ATOM 3037 C C . VAL A 1 414 ? -40.244 6.147 31.335 1 47.39 516 VAL A C 1
ATOM 3038 O O . VAL A 1 414 ? -39.185 6.755 31.489 1 48.39 516 VAL A O 1
#

Organism: Murid herpesvirus 4 (NCBI:txid33708)

Radius of gyration: 20.83 Å; Cα contacts (8 Å, |Δi|>4): 600; chains: 1; bounding box: 60×54×47 Å

Nearest PDB structures (foldseek):
  7nxr-assembly1_A  TM=1.003E+00  e=1.750E-62  Murid gammaherpesvirus 4
  7nxq-assembly1_D  TM=9.216E-01  e=1.179E-31  Human gammaherpesvirus 8
  7nxq-assembly1_J  TM=9.237E-01  e=1.964E-31  Human gammaherpesvirus 8
  7nxq-assembly2_G  TM=9.239E-01  e=3.761E-31  Human gammaherpesvirus 8
  8teu-assembly1_E  TM=8.364E-01  e=6.852E-15  Human herpesvirus 5 strain AD169

Sequence (385 aa):
GVYTVTVYPGDPAFEIQDSLPQKIWPMLYLHQQRWLPSYGPWHIRFTSSAMQLRNFPRSLRGQANFQNSMSLKLITALTDVISRISLDFYSDLRHLSDTMSALCLIAAYYSEKNQTPLPTNLPELLGNITAKVTLLVRDLKRAAANKGFNFNRNSSSLLPAQGGLYSNDFFQEHALYSLFRTAGMLASSSSPEYPRADSVLAITAAVFGDNIPPFAAYQWNLRSGLKALESLILLFLLLDSNKRLHLEALLGESYSVFSFLMENYLVPTLLHRPTTNMSALFPGLYLLQLEFSSGASTPHAIHLTDVKFRDIFNILVQSNVSQELIRAKQSLRVSCETGSGNLLESLSPGTTMRDIIRKEFMAQDVYDYVYFCVLGALPVTVAVV

Foldseek 3Di:
DWFWFDQFPPFDIDIDDAADLLVQLVLQCPPVQFWHWAFFFQVLVLLVVLCVDPLRDPVQVDPQNVVNHGDSVVLNLVLVLLQCLQPDPDDALQDAFLQLLLLLLLQLLVCLVVVHDGDQELVSSLPPPVVSLVVCLVLLVVLLPQAFAAFPDDDLDLFDDPFQDHPPRGCVRHSSVVSCVVSQELDDPPRDDDHDDNSSVVRCCRYPRDSHDRCNRNVSSVLSNSLLNLLLNLLVLQLCPDWLADCCVRNHVVTVSSVSNSVRQVSRNCVVVVRRHSSSQFSLSLVQLLCCLVLDNPVVSNVVSSVLVSVLSSLCPGDDDPVVVVSSSSVSSSSSSSSSRSLRSDPRSNVSSVVCCCRGAVGDDSVSSSVCRRNVTRIDIDTDD

InterPro domains:
  IPR002493 Herpesvirus UL25 [MF_04025] (1-516)
  IPR002493 Herpesvirus UL25 [PF01499] (3-492)